Protein AF-0000000084446782 (afdb_homodimer)

Nearest PDB structures (foldseek):
  1dl3-assembly2_B  TM=9.427E-01  e=8.156E-18  Thermotoga maritima
  1nsj-assembly1_A-2  TM=9.244E-01  e=1.582E-17  Thermotoga maritima
  1lbm-assembly1_A  TM=9.463E-01  e=4.406E-17  Thermotoga maritima
  1dl3-assembly1_A  TM=9.291E-01  e=1.761E-16  Thermotoga maritima
  4wui-assembly1_A  TM=8.729E-01  e=7.041E-16  Jonesia denitrificans DSM 20603

Radius of gyration: 22.23 Å; Cα contacts (8 Å, |Δi|>4): 946; chains: 2; bounding box: 43×68×51 Å

Organism: NCBI:txid207340

pLDDT: mean 93.42, std 8.48, range [32.25, 98.88]

Sequence (440 aa):
MTLVKVCGINDPAAMAAVREARAEMLGFVFFPPSPRAISPERAAELSALAPAAAEGGPLRVGLFVDPSEEAVAAVLAAVPLDMLQLHGAETPERCAALRARFGLPVMKALGIAVPEDLAALAGYAPVVDRFLLDAKPPAGATLPGGNAVTFDWRLLAGRDIPRPWLLAGGLTQGNVAAAVRQAGAPGVDLSSGVERARGVKDPALIAAFVQTVREGGRAGMTLVKVCGINDPAAMAAVREARAEMLGFVFFPPSPRAISPERAAELSALAPAAAEGGPLRVGLFVDPSEEAVAAVLAAVPLDMLQLHGAETPERCAALRARFGLPVMKALGIAVPEDLAALAGYAPVVDRFLLDAKPPAGATLPGGNAVTFDWRLLAGRDIPRPWLLAGGLTQGNVAAAVRQAGAPGVDLSSGVERARGVKDPALIAAFVQTVREGGRAG

Foldseek 3Di:
DAAEEEELDQDQLQLVLCFVLQHQAYEAECDVVALSHYDLQSVQVNVVSFDAVVRVTHFYEYEDEPDDPVSVVVSCVRHPGQEYEYLYPQFLVRLQVSCVVVVHAYEYEFADADLVSCVSLVRNVVRHAEYEYEHQDDPPDPDSDDPLAHHDLLSQPPDDRNHQYEYEYNDALVCPLVSCVNNVHSYYYDYNRQAPDRSHGDSVRSNSSSVSVVVSVVVD/DAAEEEELDQDQLQLVLCFVLQHQAYEAECDVVALSHYDLQSVAVNVVNFDAVVRVTHFYEYEDEPDDPVSVVVSCVRHPGQEYEYLYPQFLVRLQVSCVVVVHAYEYEFADADLVSCVSLVRNVVRHAEYEYEHQDDPPDPDRDDPLAHHDLLSQPPDDRNHQYEYEYNDALVCPLVSCVNNVHSYYYDYNRQAPDRSHGDSVRSNSSSVSVVVSVVVD

Solvent-accessible surface area (backbone atoms only — not comparable to full-atom values): 22920 Å² total; per-residue (Å²): 123,60,44,39,31,45,42,36,52,69,48,66,62,40,49,50,26,42,60,70,53,58,37,34,27,36,22,37,27,56,41,79,91,44,74,26,39,48,53,42,65,56,48,28,58,52,52,70,75,48,57,50,47,94,70,52,30,41,38,39,28,39,34,31,56,66,67,52,71,67,56,54,50,56,36,53,74,52,25,88,62,59,30,41,31,41,48,41,82,66,44,49,67,51,44,34,49,52,27,65,74,66,71,38,52,31,30,43,45,43,56,35,80,53,73,74,47,57,62,55,49,70,68,35,48,87,48,41,60,28,37,34,46,26,22,44,54,60,91,84,52,91,48,67,56,76,75,59,39,63,54,71,43,61,71,42,40,88,57,87,65,92,46,59,48,27,39,38,33,47,42,30,70,89,44,38,56,58,46,35,62,46,22,63,43,56,16,38,43,38,45,60,54,28,38,77,44,94,52,35,65,28,44,68,44,44,36,50,32,50,50,48,52,58,52,50,57,63,76,102,123,62,44,39,31,43,43,36,50,71,49,65,62,40,49,50,26,41,59,70,53,59,36,33,27,35,22,37,27,57,40,79,90,43,75,26,36,48,52,45,65,56,49,27,59,52,53,70,75,48,57,50,47,94,70,52,30,40,38,39,27,40,34,30,56,64,68,53,70,65,57,53,49,56,34,55,73,52,26,87,65,59,28,41,31,43,47,42,82,64,44,49,66,52,45,34,50,52,28,64,72,68,71,38,51,30,30,41,42,42,56,37,80,52,72,74,48,58,61,56,49,71,68,35,49,86,48,40,58,28,38,33,45,26,21,46,54,60,90,86,54,91,47,70,57,76,75,58,40,63,55,73,44,62,70,40,40,89,55,86,65,91,46,58,50,27,41,38,34,47,42,32,72,88,44,37,54,61,47,36,62,45,22,63,43,56,17,36,44,37,46,59,52,29,38,79,44,94,52,35,65,26,42,66,43,44,37,51,34,50,49,48,52,56,51,49,58,62,78,101

InterPro domains:
  IPR001240 N-(5'phosphoribosyl) anthranilate isomerase (PRAI) domain [MF_00135] (2-216)
  IPR001240 N-(5'phosphoribosyl) anthranilate isomerase (PRAI) domain [PF00697] (4-211)
  IPR001240 N-(5'phosphoribosyl) anthranilate isomerase (PRAI) domain [cd00405] (4-213)
  IPR011060 Ribulose-phosphate binding barrel [SSF51366] (2-214)
  IPR013785 Aldolase-type TIM barrel [G3DSA:3.20.20.70] (1-217)
  IPR044643 N-(5'-phosphoribosyl)anthranilate isomerase family [PTHR42894] (2-215)

Secondary structure (DSSP, 8-state):
--EEEEE---SHHHHHHHHHHT-SEEEEE--TTSTTB--HHHHHHHHTTS--GGGT--EEEEEESS--HHHHHHHHHHS--SEEEE-SS--HHHHHHHHHHHT--EEEEEEESSGGGGGGHHHHGGG-SEEEEEEPPPTT-SSSS-S-----GGGGTT---SS-EEE-SS--TTTHHHHHHHHT-SEEEESGGGEEETTEE-HHHHHHHHHHHHHHHH--/--EEEEE---SHHHHHHHHHHT-SEEEEE--TTSTTB--HHHHHHHHTTS--GGGT--EEEEEESS--HHHHHHHHHHS--SEEEE-SS--HHHHHHHHHHHT--EEEEEEESSGGGGGGHHHHGGG-SEEEEEEPPPTT-SSSS-S-----GGGGTT---SS-EEE-SS--TTTHHHHHHHHT-SEEEESGGGEEETTEE-HHHHHHHHHHHHHHHH--

Structure (mmCIF, N/CA/C/O backbone):
data_AF-0000000084446782-model_v1
#
loop_
_entity.id
_entity.type
_entity.pdbx_description
1 polymer "N-(5'-phosphoribosyl)anthranilate isomerase"
#
loop_
_atom_site.group_PDB
_atom_site.id
_atom_site.type_symbol
_atom_site.label_atom_id
_atom_site.label_alt_id
_atom_site.label_comp_id
_atom_site.label_asym_id
_atom_site.label_entity_id
_atom_site.label_seq_id
_atom_site.pdbx_PDB_ins_code
_atom_site.Cartn_x
_atom_site.Cartn_y
_atom_site.Cartn_z
_atom_site.occupancy
_atom_site.B_iso_or_equiv
_atom_site.auth_seq_id
_atom_site.auth_comp_id
_atom_site.auth_asym_id
_atom_site.auth_atom_id
_atom_site.pdbx_PDB_model_num
ATOM 1 N N . MET A 1 1 ? -9.562 -1.585 10.773 1 75.62 1 MET A N 1
ATOM 2 C CA . MET A 1 1 ? -8.156 -1.278 10.992 1 75.62 1 MET A CA 1
ATOM 3 C C . MET A 1 1 ? -7.867 0.193 10.711 1 75.62 1 MET A C 1
ATOM 5 O O . MET A 1 1 ? -8.344 0.744 9.719 1 75.62 1 MET A O 1
ATOM 9 N N . THR A 1 2 ? -7.199 0.846 11.648 1 89.38 2 THR A N 1
ATOM 10 C CA . THR A 1 2 ? -6.898 2.271 11.594 1 89.38 2 THR A CA 1
ATOM 11 C C . THR A 1 2 ? -5.625 2.523 10.789 1 89.38 2 THR A C 1
ATOM 13 O O . THR A 1 2 ? -4.582 1.93 11.07 1 89.38 2 THR A O 1
ATOM 16 N N . LEU A 1 3 ? -5.715 3.316 9.75 1 93.88 3 LEU A N 1
ATOM 17 C CA . LEU A 1 3 ? -4.559 3.652 8.922 1 93.88 3 LEU A CA 1
ATOM 18 C C . LEU A 1 3 ? -3.615 4.59 9.664 1 93.88 3 LEU A C 1
ATOM 20 O O . LEU A 1 3 ? -4.055 5.391 10.5 1 93.88 3 LEU A O 1
ATOM 24 N N . VAL A 1 4 ? -2.297 4.516 9.305 1 96.5 4 VAL A N 1
ATOM 25 C CA . VAL A 1 4 ? -1.313 5.391 9.938 1 96.5 4 VAL A CA 1
ATOM 26 C C . VAL A 1 4 ? -0.484 6.094 8.859 1 96.5 4 VAL A C 1
ATOM 28 O O . VAL A 1 4 ? 0.033 5.445 7.945 1 96.5 4 VAL A O 1
ATOM 31 N N . LYS A 1 5 ? -0.462 7.344 8.922 1 97.88 5 LYS A N 1
ATOM 32 C CA . LYS A 1 5 ? 0.469 8.18 8.172 1 97.88 5 LYS A CA 1
ATOM 33 C C . LYS A 1 5 ? 1.479 8.852 9.094 1 97.88 5 LYS A C 1
ATOM 35 O O . LYS A 1 5 ? 1.116 9.352 10.164 1 97.88 5 LYS A O 1
ATOM 40 N N . VAL A 1 6 ? 2.768 8.836 8.734 1 98.06 6 VAL A N 1
ATOM 41 C CA . VAL A 1 6 ? 3.803 9.57 9.453 1 98.06 6 VAL A CA 1
ATOM 42 C C . VAL A 1 6 ? 4.34 10.695 8.578 1 98.06 6 VAL A C 1
ATOM 44 O O . VAL A 1 6 ? 4.945 10.445 7.535 1 98.06 6 VAL A O 1
ATOM 47 N N . CYS A 1 7 ? 4.188 11.867 9.039 1 98 7 CYS A N 1
ATOM 48 C CA . CYS A 1 7 ? 4.52 13.031 8.219 1 98 7 CYS A CA 1
ATOM 49 C C . CYS A 1 7 ? 5.871 13.609 8.617 1 98 7 CYS A C 1
ATOM 51 O O . CYS A 1 7 ? 6.262 13.539 9.789 1 98 7 CYS A O 1
ATOM 53 N N . GLY A 1 8 ? 6.551 14.195 7.676 1 97.94 8 GLY A N 1
ATOM 54 C CA . GLY A 1 8 ? 7.781 14.922 7.949 1 97.94 8 GLY A CA 1
ATOM 55 C C . GLY A 1 8 ? 9.016 14.039 7.949 1 97.94 8 GLY A C 1
ATOM 56 O O . GLY A 1 8 ? 9.898 14.195 8.789 1 97.94 8 GLY A O 1
ATOM 57 N N . ILE A 1 9 ? 9.047 13.078 7.098 1 98.5 9 ILE A N 1
ATOM 58 C CA . ILE A 1 9 ? 10.195 12.188 6.973 1 98.5 9 ILE A CA 1
ATOM 59 C C . ILE A 1 9 ? 11.32 12.891 6.219 1 98.5 9 ILE A C 1
ATOM 61 O O . ILE A 1 9 ? 11.141 13.312 5.074 1 98.5 9 ILE A O 1
ATOM 65 N N . ASN A 1 10 ? 12.5 13.008 6.902 1 98.31 10 ASN A N 1
ATOM 66 C CA . ASN A 1 10 ? 13.555 13.758 6.238 1 98.31 10 ASN A CA 1
ATOM 67 C C . ASN A 1 10 ? 14.93 13.148 6.508 1 98.31 10 ASN A C 1
ATOM 69 O O . ASN A 1 10 ? 15.953 13.797 6.285 1 98.31 10 ASN A O 1
ATOM 73 N N . ASP A 1 11 ? 14.953 11.922 7.023 1 97.62 11 ASP A N 1
ATOM 74 C CA . ASP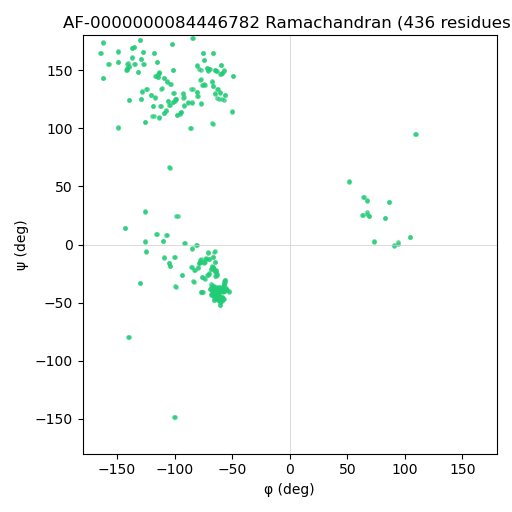 A 1 11 ? 16.234 11.227 7.172 1 97.62 11 ASP A CA 1
ATOM 75 C C . ASP A 1 11 ? 16.047 9.711 7.039 1 97.62 11 ASP A C 1
ATOM 77 O O . ASP A 1 11 ? 14.922 9.211 7.074 1 97.62 11 ASP A O 1
ATOM 81 N N . PRO A 1 12 ? 17.188 8.992 6.863 1 98.06 12 PRO A N 1
ATOM 82 C CA . PRO A 1 12 ? 17.109 7.559 6.586 1 98.06 12 PRO A CA 1
ATOM 83 C C . PRO A 1 12 ? 16.547 6.758 7.754 1 98.06 12 PRO A C 1
ATOM 85 O O . PRO A 1 12 ? 15.836 5.773 7.547 1 98.06 12 PRO A O 1
ATOM 88 N N . ALA A 1 13 ? 16.859 7.145 8.914 1 97.69 13 ALA A N 1
ATOM 89 C CA . ALA A 1 13 ? 16.391 6.414 10.094 1 97.69 13 ALA A CA 1
ATOM 90 C C . ALA A 1 13 ? 14.859 6.469 10.203 1 97.69 13 ALA A C 1
ATOM 92 O O . ALA A 1 13 ? 14.219 5.457 10.484 1 97.69 13 ALA A O 1
ATOM 93 N N . ALA A 1 14 ? 14.344 7.637 9.992 1 97.75 14 ALA A N 1
ATOM 94 C CA . ALA A 1 14 ? 12.891 7.789 10 1 97.75 14 ALA A CA 1
ATOM 95 C C . ALA A 1 14 ? 12.242 6.973 8.891 1 97.75 14 ALA A C 1
ATOM 97 O O . ALA A 1 14 ? 11.219 6.32 9.102 1 97.75 14 ALA A O 1
ATOM 98 N N . MET A 1 15 ? 12.844 7.023 7.742 1 97.5 15 MET A N 1
ATOM 99 C CA . MET A 1 15 ? 12.344 6.25 6.609 1 97.5 15 MET A CA 1
ATOM 100 C C . MET A 1 15 ? 12.312 4.762 6.938 1 97.5 15 MET A C 1
ATOM 102 O O . MET A 1 15 ? 11.312 4.09 6.688 1 97.5 15 MET A O 1
ATOM 106 N N . ALA A 1 16 ? 13.352 4.301 7.5 1 96.06 16 ALA A N 1
ATOM 107 C CA . ALA A 1 16 ? 13.445 2.891 7.875 1 96.06 16 ALA A CA 1
ATOM 108 C C . ALA A 1 16 ? 12.398 2.533 8.922 1 96.06 16 ALA A C 1
ATOM 110 O O . ALA A 1 16 ? 11.781 1.467 8.859 1 96.06 16 ALA A O 1
ATOM 111 N N . ALA A 1 17 ? 12.172 3.41 9.852 1 96.62 17 ALA A N 1
ATOM 112 C CA . ALA A 1 17 ? 11.211 3.166 10.93 1 96.62 17 ALA A CA 1
ATOM 113 C C . ALA A 1 17 ? 9.789 3.053 10.383 1 96.62 17 ALA A C 1
ATOM 115 O O . ALA A 1 17 ? 9.023 2.189 10.812 1 96.62 17 ALA A O 1
ATOM 116 N N . VAL A 1 18 ? 9.453 3.887 9.469 1 96.81 18 VAL A N 1
ATOM 117 C CA . VAL A 1 18 ? 8.133 3.865 8.852 1 96.81 18 VAL A CA 1
ATOM 118 C C . VAL A 1 18 ? 7.93 2.545 8.117 1 96.81 18 VAL A C 1
ATOM 120 O O . VAL A 1 18 ? 6.883 1.906 8.25 1 96.81 18 VAL A O 1
ATOM 123 N N . ARG A 1 19 ? 8.938 2.232 7.391 1 92.38 19 ARG A N 1
ATOM 124 C CA . ARG A 1 19 ? 8.883 0.992 6.625 1 92.38 19 ARG A CA 1
ATOM 125 C C . ARG A 1 19 ? 8.75 -0.216 7.547 1 92.38 19 ARG A C 1
ATOM 127 O O . ARG A 1 19 ? 7.891 -1.074 7.328 1 92.38 19 ARG A O 1
ATOM 134 N N . GLU A 1 20 ? 9.523 -0.267 8.539 1 90.56 20 GLU A N 1
ATOM 135 C CA . GLU A 1 20 ? 9.555 -1.401 9.453 1 90.56 20 GLU A CA 1
ATOM 136 C C . GLU A 1 20 ? 8.266 -1.492 10.266 1 90.56 20 GLU A C 1
ATOM 138 O O . GLU A 1 20 ? 7.789 -2.59 10.57 1 90.56 20 GLU A O 1
ATOM 143 N N . ALA A 1 21 ? 7.719 -0.377 10.578 1 92.62 21 ALA A N 1
ATOM 144 C CA . ALA A 1 21 ? 6.473 -0.33 11.336 1 92.62 21 ALA A CA 1
ATOM 145 C C . ALA A 1 21 ? 5.273 -0.616 10.438 1 92.62 21 ALA A C 1
ATOM 147 O O . ALA A 1 21 ? 4.16 -0.829 10.922 1 92.62 21 ALA A O 1
ATOM 148 N N . ARG A 1 22 ? 5.508 -0.518 9.125 1 90.31 22 ARG A N 1
ATOM 149 C CA . ARG A 1 22 ? 4.504 -0.816 8.109 1 90.31 22 ARG A CA 1
ATOM 150 C C . ARG A 1 22 ? 3.369 0.201 8.141 1 90.31 22 ARG A C 1
ATOM 152 O O . ARG A 1 22 ? 2.195 -0.167 8.047 1 90.31 22 ARG A O 1
ATOM 159 N N . ALA A 1 23 ? 3.773 1.391 8.383 1 94.69 23 ALA A N 1
ATOM 160 C CA . ALA A 1 23 ? 2.795 2.457 8.188 1 94.69 23 ALA A CA 1
ATOM 161 C C . ALA A 1 23 ? 2.301 2.498 6.746 1 94.69 23 ALA A C 1
ATOM 163 O O . ALA A 1 23 ? 3.059 2.219 5.816 1 94.69 23 ALA A O 1
ATOM 164 N N . GLU A 1 24 ? 1.032 2.877 6.586 1 95.12 24 GLU A N 1
ATOM 165 C CA . GLU A 1 24 ? 0.43 2.85 5.258 1 95.12 24 GLU A CA 1
ATOM 166 C C . GLU A 1 24 ? 0.905 4.027 4.41 1 95.12 24 GLU A C 1
ATOM 168 O O . GLU A 1 24 ? 0.968 3.934 3.184 1 95.12 24 GLU A O 1
ATOM 173 N N . MET A 1 25 ? 1.265 5.16 5.094 1 97.44 25 MET A N 1
ATOM 174 C CA . MET A 1 25 ? 1.66 6.371 4.383 1 97.44 25 MET A CA 1
ATOM 175 C C . MET A 1 25 ? 2.807 7.074 5.102 1 97.44 25 MET A C 1
ATOM 177 O O . MET A 1 25 ? 2.922 6.984 6.324 1 97.44 25 MET A O 1
ATOM 181 N N . LEU A 1 26 ? 3.619 7.758 4.301 1 98.25 26 LEU A N 1
ATOM 182 C CA . LEU A 1 26 ? 4.574 8.727 4.828 1 98.25 26 LEU A CA 1
ATOM 183 C C . LEU A 1 26 ? 4.461 10.055 4.094 1 98.25 26 LEU A C 1
ATOM 185 O O . LEU A 1 26 ? 3.898 10.117 3 1 98.25 26 LEU A O 1
ATOM 189 N N . GLY A 1 27 ? 4.965 11.094 4.766 1 98.44 27 GLY A N 1
ATOM 190 C CA . GLY A 1 27 ? 4.875 12.422 4.172 1 98.44 27 GLY A CA 1
ATOM 191 C C . GLY A 1 27 ? 6.219 13.109 4.031 1 98.44 27 GLY A C 1
ATOM 192 O O . GLY A 1 27 ? 7.039 13.07 4.953 1 98.44 27 GLY A O 1
ATOM 193 N N . PHE A 1 28 ? 6.434 13.672 2.879 1 98.75 28 PHE A N 1
ATOM 194 C CA . PHE A 1 28 ? 7.512 14.617 2.641 1 98.75 28 PHE A CA 1
ATOM 195 C C . PHE A 1 28 ? 6.984 16.047 2.643 1 98.75 28 PHE A C 1
ATOM 197 O O . PHE A 1 28 ? 6.004 16.359 1.959 1 98.75 28 PHE A O 1
ATOM 204 N N . VAL A 1 29 ? 7.609 16.891 3.373 1 98.69 29 VAL A N 1
ATOM 205 C CA . VAL A 1 29 ? 7.129 18.266 3.508 1 98.69 29 VAL A CA 1
ATOM 206 C C . VAL A 1 29 ? 7.895 19.172 2.553 1 98.69 29 VAL A C 1
ATOM 208 O O . VAL A 1 29 ? 9.086 19.422 2.746 1 98.69 29 VAL A O 1
ATOM 211 N N . PHE A 1 30 ? 7.199 19.672 1.54 1 98.56 30 PHE A N 1
ATOM 212 C CA . PHE A 1 30 ? 7.77 20.609 0.595 1 98.56 30 PHE A CA 1
ATOM 213 C C . PHE A 1 30 ? 7.27 22.031 0.874 1 98.56 30 PHE A C 1
ATOM 215 O O . PHE A 1 30 ? 6.59 22.625 0.036 1 98.56 30 PHE A O 1
ATOM 222 N N . PHE A 1 31 ? 7.66 22.531 2.006 1 97.62 31 PHE A N 1
ATOM 223 C CA . PHE A 1 31 ? 7.348 23.859 2.545 1 97.62 31 PHE A CA 1
ATOM 224 C C . PHE A 1 31 ? 8.492 24.359 3.416 1 97.62 31 PHE A C 1
ATOM 226 O O . PHE A 1 31 ? 8.57 24.031 4.598 1 97.62 31 PHE A O 1
ATOM 233 N N . PRO A 1 32 ? 9.312 25.219 2.922 1 95.25 32 PRO A N 1
ATOM 234 C CA . PRO A 1 32 ? 10.594 25.609 3.529 1 95.25 32 PRO A CA 1
ATOM 235 C C . PRO A 1 32 ? 10.438 26.141 4.953 1 95.25 32 PRO A C 1
ATOM 237 O O . PRO A 1 32 ? 11.281 25.875 5.812 1 95.25 32 PRO A O 1
ATOM 240 N N . PRO A 1 33 ? 9.352 26.812 5.266 1 94.31 33 PRO A N 1
ATOM 241 C CA . PRO A 1 33 ? 9.234 27.344 6.625 1 94.31 33 PRO A CA 1
ATOM 242 C C . PRO A 1 33 ? 9.109 26.234 7.676 1 94.31 33 PRO A C 1
ATOM 244 O O . PRO A 1 33 ? 9.305 26.5 8.867 1 94.31 33 PRO A O 1
ATOM 247 N N . SER A 1 34 ? 8.758 25.094 7.305 1 95.06 34 SER A N 1
ATOM 248 C CA . SER A 1 34 ? 8.594 23.984 8.242 1 95.06 34 SER A CA 1
ATOM 249 C C . SER A 1 34 ? 9.938 23.438 8.688 1 95.06 34 SER A C 1
ATOM 251 O O . SER A 1 34 ? 10.844 23.25 7.871 1 95.06 34 SER A O 1
ATOM 253 N N . PRO A 1 35 ? 10.062 23.156 10.008 1 95.12 35 PRO A N 1
ATOM 254 C CA . PRO A 1 35 ? 11.289 22.484 10.461 1 95.12 35 PRO A CA 1
ATOM 255 C C . PRO A 1 35 ? 11.445 21.078 9.898 1 95.12 35 PRO A C 1
ATOM 257 O O . PRO A 1 35 ? 12.516 20.484 10.023 1 95.12 35 PRO A O 1
ATOM 260 N N . ARG A 1 36 ? 10.484 20.578 9.203 1 97.12 36 ARG A N 1
ATOM 261 C CA . ARG A 1 36 ? 10.469 19.234 8.656 1 97.12 36 ARG A CA 1
ATOM 262 C C . ARG A 1 36 ? 10.664 19.25 7.148 1 97.12 36 ARG A C 1
ATOM 264 O O . ARG A 1 36 ? 10.547 18.219 6.488 1 97.12 36 ARG A O 1
ATOM 271 N N . ALA A 1 37 ? 10.961 20.391 6.676 1 97.94 37 ALA A N 1
ATOM 272 C CA . ALA A 1 37 ? 11.07 20.547 5.227 1 97.94 37 ALA A CA 1
ATOM 273 C C . ALA A 1 37 ? 12.219 19.719 4.668 1 97.94 37 ALA A C 1
ATOM 275 O O . ALA A 1 37 ? 13.219 19.484 5.352 1 97.94 37 ALA A O 1
ATOM 276 N N . ILE A 1 38 ? 12.047 19.297 3.412 1 98.56 38 ILE A N 1
ATOM 277 C CA . ILE A 1 38 ? 13.047 18.516 2.701 1 98.56 38 ILE A CA 1
ATOM 278 C C . ILE A 1 38 ? 13.109 18.953 1.242 1 98.56 38 ILE A C 1
ATOM 280 O O . ILE A 1 38 ? 12.117 19.422 0.685 1 98.56 38 ILE A O 1
ATOM 284 N N . SER A 1 39 ? 14.289 18.812 0.645 1 98.5 39 SER A N 1
ATOM 285 C CA . SER A 1 39 ? 14.414 19.109 -0.779 1 98.5 39 SER A CA 1
ATOM 286 C C . SER A 1 39 ? 13.914 17.953 -1.63 1 98.5 39 SER A C 1
ATOM 288 O O . SER A 1 39 ? 13.898 16.812 -1.177 1 98.5 39 SER A O 1
ATOM 290 N N . PRO A 1 40 ? 13.492 18.312 -2.826 1 98.5 40 PRO A N 1
ATOM 291 C CA . PRO A 1 40 ? 13.078 17.25 -3.729 1 98.5 40 PRO A CA 1
ATOM 292 C C . PRO A 1 40 ? 14.164 16.188 -3.932 1 98.5 40 PRO A C 1
ATOM 294 O O . PRO A 1 40 ? 13.875 14.992 -3.943 1 98.5 40 PRO A O 1
ATOM 297 N N . GLU A 1 41 ? 15.406 16.562 -4.031 1 98.19 41 GLU A N 1
ATOM 298 C CA . GLU A 1 41 ? 16.516 15.641 -4.25 1 98.19 41 GLU A CA 1
ATOM 299 C C . GLU A 1 41 ? 16.703 14.711 -3.059 1 98.19 41 GLU A C 1
ATOM 301 O O . GLU A 1 41 ? 16.891 13.5 -3.23 1 98.19 41 GLU A O 1
ATOM 306 N N . ARG A 1 42 ? 16.641 15.297 -1.943 1 98.19 42 ARG A N 1
ATOM 307 C CA . ARG A 1 42 ? 16.797 14.492 -0.736 1 98.19 42 ARG A CA 1
ATOM 308 C C . ARG A 1 42 ? 15.617 13.539 -0.562 1 98.19 42 ARG A C 1
ATOM 310 O O . ARG A 1 42 ? 15.797 12.391 -0.138 1 98.19 42 ARG A O 1
ATOM 317 N N . ALA A 1 43 ? 14.469 14.016 -0.86 1 98.69 43 ALA A N 1
ATOM 318 C CA . ALA A 1 43 ? 13.289 13.164 -0.809 1 98.69 43 ALA A CA 1
ATOM 319 C C . ALA A 1 43 ? 13.43 11.969 -1.743 1 98.69 43 ALA A C 1
ATOM 321 O O . ALA A 1 43 ? 13.047 10.844 -1.394 1 98.69 43 ALA A O 1
ATOM 322 N N . ALA A 1 44 ? 13.969 12.195 -2.865 1 98.38 44 ALA A N 1
ATOM 323 C CA . ALA A 1 44 ? 14.188 11.125 -3.834 1 98.38 44 ALA A CA 1
ATOM 324 C C . ALA A 1 44 ? 15.148 10.078 -3.281 1 98.38 44 ALA A C 1
ATOM 326 O O . ALA A 1 44 ? 14.922 8.875 -3.43 1 98.38 44 ALA A O 1
ATOM 327 N N . GLU A 1 45 ? 16.203 10.516 -2.68 1 98.06 45 GLU A N 1
ATOM 328 C CA . GLU A 1 45 ? 17.172 9.617 -2.066 1 98.06 45 GLU A CA 1
ATOM 329 C C . GLU A 1 45 ? 16.516 8.742 -1 1 98.06 45 GLU A C 1
ATOM 331 O O . GLU A 1 45 ? 16.75 7.531 -0.959 1 98.06 45 GLU A O 1
ATOM 336 N N . LEU A 1 46 ? 15.75 9.391 -0.188 1 98.06 46 LEU A N 1
ATOM 337 C CA . LEU A 1 46 ? 15.086 8.656 0.881 1 98.06 46 LEU A CA 1
ATOM 338 C C . LEU A 1 46 ? 14.055 7.684 0.312 1 98.06 46 LEU A C 1
ATOM 340 O O . LEU A 1 46 ? 13.953 6.547 0.779 1 98.06 46 LEU A O 1
ATOM 344 N N . SER A 1 47 ? 13.305 8.125 -0.654 1 97.12 47 SER A N 1
ATOM 345 C CA . SER A 1 47 ? 12.273 7.305 -1.276 1 97.12 47 SER A CA 1
ATOM 346 C C . SER A 1 47 ? 12.852 6.012 -1.839 1 97.12 47 SER A C 1
ATOM 348 O O . SER A 1 47 ? 12.211 4.961 -1.772 1 97.12 47 SER A O 1
ATOM 350 N N . ALA A 1 48 ? 14.031 6.074 -2.326 1 94.62 48 ALA A N 1
ATOM 351 C CA . ALA A 1 48 ? 14.688 4.934 -2.961 1 94.62 48 ALA A CA 1
ATOM 352 C C . ALA A 1 48 ? 15.047 3.863 -1.932 1 94.62 48 ALA A C 1
ATOM 354 O O . ALA A 1 48 ? 15.352 2.723 -2.293 1 94.62 48 ALA A O 1
ATOM 355 N N . LEU A 1 49 ? 14.969 4.195 -0.67 1 92.88 49 LEU A N 1
ATOM 356 C CA . LEU A 1 49 ? 15.375 3.279 0.392 1 92.88 49 LEU A CA 1
ATOM 357 C C . LEU A 1 49 ? 14.234 2.326 0.752 1 92.88 49 LEU A C 1
ATOM 359 O O . LEU A 1 49 ? 14.422 1.419 1.567 1 92.88 49 LEU A O 1
ATOM 363 N N . ALA A 1 50 ? 13.102 2.467 0.171 1 90.5 50 ALA A N 1
ATOM 364 C CA . ALA A 1 50 ? 11.945 1.615 0.443 1 90.5 50 ALA A CA 1
ATOM 365 C C . ALA A 1 50 ? 11.195 1.28 -0.843 1 90.5 50 ALA A C 1
ATOM 367 O O . ALA A 1 50 ? 11.203 2.062 -1.797 1 90.5 50 ALA A O 1
ATOM 368 N N . PRO A 1 51 ? 10.508 0.108 -0.83 1 88.56 51 PRO A N 1
ATOM 369 C CA . PRO A 1 51 ? 9.703 -0.217 -2.012 1 88.56 51 PRO A CA 1
ATOM 370 C C . PRO A 1 51 ? 8.641 0.839 -2.312 1 88.56 51 PRO A C 1
ATOM 372 O O . PRO A 1 51 ? 8.109 1.465 -1.392 1 88.56 51 PRO A O 1
ATOM 375 N N . ALA A 1 52 ? 8.406 0.963 -3.635 1 92.06 52 ALA A N 1
ATOM 376 C CA . ALA A 1 52 ? 7.312 1.832 -4.055 1 92.06 52 ALA A CA 1
ATOM 377 C C . ALA A 1 52 ? 5.961 1.267 -3.621 1 92.06 52 ALA A C 1
ATOM 379 O O . ALA A 1 52 ? 5.863 0.095 -3.248 1 92.06 52 ALA A O 1
ATOM 380 N N . ALA A 1 53 ? 4.977 2.127 -3.672 1 90.94 53 ALA A N 1
ATOM 381 C CA . ALA A 1 53 ? 3.635 1.695 -3.295 1 90.94 53 ALA A CA 1
ATOM 382 C C . ALA A 1 53 ? 3.16 0.542 -4.176 1 90.94 53 ALA A C 1
ATOM 384 O O . ALA A 1 53 ? 2.566 -0.42 -3.684 1 90.94 53 ALA A O 1
ATOM 385 N N . ALA A 1 54 ? 3.486 0.619 -5.371 1 85.31 54 ALA A N 1
ATOM 386 C CA . ALA A 1 54 ? 3.098 -0.409 -6.336 1 85.31 54 ALA A CA 1
ATOM 387 C C . ALA A 1 54 ? 3.795 -1.733 -6.031 1 85.31 54 ALA A C 1
ATOM 389 O O . ALA A 1 54 ? 3.422 -2.775 -6.574 1 85.31 54 ALA A O 1
ATOM 390 N N . GLU A 1 55 ? 4.762 -1.672 -5.137 1 85.69 55 GLU A N 1
ATOM 391 C CA . GLU A 1 55 ? 5.523 -2.857 -4.758 1 85.69 55 GLU A CA 1
ATOM 392 C C . GLU A 1 55 ? 5.199 -3.289 -3.33 1 85.69 55 GLU A C 1
ATOM 394 O O . GLU A 1 55 ? 5.855 -4.176 -2.777 1 85.69 55 GLU A O 1
ATOM 399 N N . GLY A 1 56 ? 4.297 -2.6 -2.73 1 86.88 56 GLY A N 1
ATOM 400 C CA . GLY A 1 56 ? 3.885 -2.967 -1.384 1 86.88 56 GLY A CA 1
ATOM 401 C C . GLY A 1 56 ? 4.441 -2.043 -0.317 1 86.88 56 GLY A C 1
ATOM 402 O O . GLY A 1 56 ? 4.328 -2.326 0.877 1 86.88 56 GLY A O 1
ATOM 403 N N . GLY A 1 57 ? 5.09 -0.985 -0.704 1 91.25 57 GLY A N 1
ATOM 404 C CA . GLY A 1 57 ? 5.57 0.013 0.238 1 91.25 57 GLY A CA 1
ATOM 405 C C . GLY A 1 57 ? 4.52 1.04 0.61 1 91.25 57 GLY A C 1
ATOM 406 O O . GLY A 1 57 ? 3.377 0.958 0.153 1 91.25 57 GLY A O 1
ATOM 407 N N . PRO A 1 58 ? 4.902 1.961 1.513 1 94.75 58 PRO A N 1
ATOM 408 C CA . PRO A 1 58 ? 3.951 3.006 1.897 1 94.75 58 PRO A CA 1
ATOM 409 C C . PRO A 1 58 ? 3.688 4.008 0.775 1 94.75 58 PRO A C 1
ATOM 411 O O . PRO A 1 58 ? 4.566 4.258 -0.053 1 94.75 58 PRO A O 1
ATOM 414 N N . LEU A 1 59 ? 2.498 4.559 0.811 1 97.12 59 LEU A N 1
ATOM 415 C CA . LEU A 1 59 ? 2.223 5.695 -0.062 1 97.12 59 LEU A CA 1
ATOM 416 C C . LEU A 1 59 ? 3.119 6.879 0.289 1 97.12 59 LEU A C 1
ATOM 418 O O . LEU A 1 59 ? 3.303 7.199 1.466 1 97.12 59 LEU A O 1
ATOM 422 N N . ARG A 1 60 ? 3.686 7.477 -0.711 1 98.31 60 ARG A N 1
ATOM 423 C CA . ARG A 1 60 ? 4.457 8.703 -0.536 1 98.31 60 ARG A CA 1
ATOM 424 C C . ARG A 1 60 ? 3.594 9.93 -0.789 1 98.31 60 ARG A C 1
ATOM 426 O O . ARG A 1 60 ? 3.16 10.172 -1.918 1 98.31 60 ARG A O 1
ATOM 433 N N . VAL A 1 61 ? 3.395 10.68 0.251 1 98.69 61 VAL A N 1
ATOM 434 C CA . VAL A 1 61 ? 2.549 11.867 0.192 1 98.69 61 VAL A CA 1
ATOM 435 C C . VAL A 1 61 ? 3.42 13.125 0.211 1 98.69 61 VAL A C 1
ATOM 437 O O . VAL A 1 61 ? 4.273 13.281 1.085 1 98.69 61 VAL A O 1
ATOM 440 N N . GLY A 1 62 ? 3.277 13.969 -0.777 1 98.88 62 GLY A N 1
ATOM 441 C CA . GLY A 1 62 ? 3.932 15.266 -0.761 1 98.88 62 GLY A CA 1
ATOM 442 C C . GLY A 1 62 ? 3.068 16.359 -0.167 1 98.88 62 GLY A C 1
ATOM 443 O O . GLY A 1 62 ? 1.992 16.672 -0.687 1 98.88 62 GLY A O 1
ATOM 444 N N . LEU A 1 63 ? 3.516 16.953 0.865 1 98.75 63 LEU A N 1
ATOM 445 C CA . LEU A 1 63 ? 2.791 18.047 1.508 1 98.75 63 LEU A CA 1
ATOM 446 C C . LEU A 1 63 ? 3.24 19.406 0.958 1 98.75 63 LEU A C 1
ATOM 448 O O . LEU A 1 63 ? 4.43 19.719 0.976 1 98.75 63 LEU A O 1
ATOM 452 N N . PHE A 1 64 ? 2.266 20.156 0.518 1 98.62 64 PHE A N 1
ATOM 453 C CA . PHE A 1 64 ? 2.467 21.5 -0.008 1 98.62 64 PHE A CA 1
ATOM 454 C C . PHE A 1 64 ? 1.558 22.5 0.7 1 98.62 64 PHE A C 1
ATOM 456 O O . PHE A 1 64 ? 0.515 22.125 1.238 1 98.62 64 PHE A O 1
ATOM 463 N N . VAL A 1 65 ? 1.978 23.75 0.696 1 97.81 65 VAL A N 1
ATOM 464 C CA . VAL A 1 65 ? 1.176 24.859 1.203 1 97.81 65 VAL A CA 1
ATOM 465 C C . VAL A 1 65 ? 1.046 25.938 0.129 1 97.81 65 VAL A C 1
ATOM 467 O O . VAL A 1 65 ? 2.002 26.656 -0.149 1 97.81 65 VAL A O 1
ATOM 470 N N . ASP A 1 66 ? -0.076 26 -0.438 1 97.81 66 ASP A N 1
ATOM 471 C CA . ASP A 1 66 ? -0.382 26.969 -1.488 1 97.81 66 ASP A CA 1
ATOM 472 C C . ASP A 1 66 ? 0.685 26.938 -2.582 1 97.81 66 ASP A C 1
ATOM 474 O O . ASP A 1 66 ? 1.226 27.984 -2.947 1 97.81 66 ASP A O 1
ATOM 478 N N . PRO A 1 67 ? 0.937 25.781 -3.145 1 98 67 PRO A N 1
ATOM 479 C CA . PRO A 1 67 ? 2.018 25.703 -4.129 1 98 67 PRO A CA 1
ATOM 480 C C . PRO A 1 67 ? 1.612 26.234 -5.5 1 98 67 PRO A C 1
ATOM 482 O O . PRO A 1 67 ? 0.442 26.141 -5.883 1 98 67 PRO A O 1
ATOM 485 N N . SER A 1 68 ? 2.645 26.766 -6.223 1 98.06 68 SER A N 1
ATOM 486 C CA . SER A 1 68 ? 2.459 26.953 -7.656 1 98.06 68 SER A CA 1
ATOM 487 C C . SER A 1 68 ? 2.523 25.641 -8.406 1 98.06 68 SER A C 1
ATOM 489 O O . SER A 1 68 ? 3.014 24.641 -7.875 1 98.06 68 SER A O 1
ATOM 491 N N . GLU A 1 69 ? 1.93 25.641 -9.617 1 98.06 69 GLU A N 1
ATOM 492 C CA . GLU A 1 69 ? 2.031 24.453 -10.461 1 98.06 69 GLU A CA 1
ATOM 493 C C . GLU A 1 69 ? 3.486 24.109 -10.75 1 98.06 69 GLU A C 1
ATOM 495 O O . GLU A 1 69 ? 3.852 22.938 -10.797 1 98.06 69 GLU A O 1
ATOM 500 N N . GLU A 1 70 ? 4.25 25.156 -10.922 1 98.06 70 GLU A N 1
ATOM 501 C CA . GLU A 1 70 ? 5.668 24.953 -11.211 1 98.06 70 GLU A CA 1
ATOM 502 C C . GLU A 1 70 ? 6.383 24.266 -10.055 1 98.06 70 GLU A C 1
ATOM 504 O O . GLU A 1 70 ? 7.23 23.406 -10.266 1 98.06 70 GLU A O 1
ATOM 509 N N . ALA A 1 71 ? 6.031 24.688 -8.906 1 98 71 ALA A N 1
ATOM 510 C CA . ALA A 1 71 ? 6.656 24.094 -7.723 1 98 71 ALA A CA 1
ATOM 511 C C . ALA A 1 71 ? 6.312 22.609 -7.609 1 98 71 ALA A C 1
ATOM 513 O O . ALA A 1 71 ? 7.188 21.781 -7.34 1 98 71 ALA A O 1
ATOM 514 N N . VAL A 1 72 ? 5.082 22.266 -7.824 1 98.69 72 VAL A N 1
ATOM 515 C CA . VAL A 1 72 ? 4.652 20.875 -7.758 1 98.69 72 VAL A CA 1
ATOM 516 C C . VAL A 1 72 ? 5.332 20.078 -8.867 1 98.69 72 VAL A C 1
ATOM 518 O O . VAL A 1 72 ? 5.836 18.969 -8.617 1 98.69 72 VAL A O 1
ATOM 521 N N . ALA A 1 73 ? 5.414 20.656 -10 1 98.56 73 ALA A N 1
ATOM 522 C CA . ALA A 1 73 ? 6.047 19.984 -11.133 1 98.56 73 ALA A CA 1
ATOM 523 C C . ALA A 1 73 ? 7.516 19.703 -10.844 1 98.56 73 ALA A C 1
ATOM 525 O O . ALA A 1 73 ? 8.016 18.625 -11.172 1 98.56 73 ALA A O 1
ATOM 526 N N . ALA A 1 74 ? 8.18 20.625 -10.273 1 98.25 74 ALA A N 1
ATOM 527 C CA . ALA A 1 74 ? 9.594 20.453 -9.945 1 98.25 74 ALA A CA 1
ATOM 528 C C . ALA A 1 74 ? 9.805 19.297 -8.969 1 98.25 74 ALA A C 1
ATOM 530 O O . ALA A 1 74 ? 10.734 18.5 -9.125 1 98.25 74 ALA A O 1
ATOM 531 N N . VAL A 1 75 ? 8.969 19.203 -8.016 1 98.75 75 VAL A N 1
ATOM 532 C CA . VAL A 1 75 ? 9.07 18.125 -7.039 1 98.75 75 VAL A CA 1
ATOM 533 C C . VAL A 1 75 ? 8.828 16.781 -7.727 1 98.75 75 VAL A C 1
ATOM 535 O O . VAL A 1 75 ? 9.602 15.836 -7.555 1 98.75 75 VAL A O 1
ATOM 538 N N . LEU A 1 76 ? 7.793 16.703 -8.547 1 98.44 76 LEU A N 1
ATOM 539 C CA . LEU A 1 76 ? 7.395 15.461 -9.188 1 98.44 76 LEU A CA 1
ATOM 540 C C . LEU A 1 76 ? 8.438 15.016 -10.211 1 98.44 76 LEU A C 1
ATOM 542 O O . LEU A 1 76 ? 8.523 13.828 -10.539 1 98.44 76 LEU A O 1
ATOM 546 N N . ALA A 1 77 ? 9.234 15.922 -10.672 1 98.06 77 ALA A N 1
ATOM 547 C CA . ALA A 1 77 ? 10.328 15.586 -11.578 1 98.06 77 ALA A CA 1
ATOM 548 C C . ALA A 1 77 ? 11.445 14.844 -10.852 1 98.06 77 ALA A C 1
ATOM 550 O O . ALA A 1 77 ? 12.164 14.047 -11.453 1 98.06 77 ALA A O 1
ATOM 551 N N . ALA A 1 78 ? 11.531 15.094 -9.562 1 97.75 78 ALA A N 1
ATOM 552 C CA . ALA A 1 78 ? 12.633 14.539 -8.789 1 97.75 78 ALA A CA 1
ATOM 553 C C . ALA A 1 78 ? 12.203 13.289 -8.031 1 97.75 78 ALA A C 1
ATOM 555 O O . ALA A 1 78 ? 12.992 12.352 -7.867 1 97.75 78 ALA A O 1
ATOM 556 N N . VAL A 1 79 ? 11.023 13.289 -7.574 1 97.06 79 VAL A N 1
ATOM 557 C CA . VAL A 1 79 ? 10.594 12.188 -6.715 1 97.06 79 VAL A CA 1
ATOM 558 C C . VAL A 1 79 ? 9.164 11.789 -7.062 1 97.06 79 VAL A C 1
ATOM 560 O O . VAL A 1 79 ? 8.258 12.625 -7.051 1 97.06 79 VAL A O 1
ATOM 563 N N . PRO A 1 80 ? 8.984 10.508 -7.379 1 95.38 80 PRO A N 1
ATOM 564 C CA . PRO A 1 80 ? 7.609 10.047 -7.574 1 95.38 80 PRO A CA 1
ATOM 565 C C . PRO A 1 80 ? 6.777 10.117 -6.293 1 95.38 80 PRO A C 1
ATOM 567 O O . PRO A 1 80 ? 7.238 9.695 -5.23 1 95.38 80 PRO A O 1
ATOM 570 N N . LEU A 1 81 ? 5.621 10.695 -6.375 1 97.81 81 LEU A N 1
ATOM 571 C CA . LEU A 1 81 ? 4.656 10.758 -5.281 1 97.81 81 LEU A CA 1
ATOM 572 C C . LEU A 1 81 ? 3.387 9.984 -5.633 1 97.81 81 LEU A C 1
ATOM 574 O O . LEU A 1 81 ? 3.088 9.781 -6.812 1 97.81 81 LEU A O 1
ATOM 578 N N . ASP A 1 82 ? 2.717 9.609 -4.547 1 97.44 82 ASP A N 1
ATOM 579 C CA . ASP A 1 82 ? 1.467 8.883 -4.738 1 97.44 82 ASP A CA 1
ATOM 580 C C . ASP A 1 82 ? 0.26 9.773 -4.469 1 97.44 82 ASP A C 1
ATOM 582 O O . ASP A 1 82 ? -0.862 9.445 -4.859 1 97.44 82 ASP A O 1
ATOM 586 N N . MET A 1 83 ? 0.45 10.883 -3.838 1 98.25 83 MET A N 1
ATOM 587 C CA . MET A 1 83 ? -0.635 11.766 -3.418 1 98.25 83 MET A CA 1
ATOM 588 C C . MET A 1 83 ? -0.109 13.164 -3.104 1 98.25 83 MET A C 1
ATOM 590 O O . MET A 1 83 ? 1.006 13.312 -2.6 1 98.25 83 MET A O 1
ATOM 594 N N . LEU A 1 84 ? -0.901 14.18 -3.443 1 98.75 84 LEU A N 1
ATOM 595 C CA . LEU A 1 84 ? -0.618 15.555 -3.039 1 98.75 84 LEU A CA 1
ATOM 596 C C . LEU A 1 84 ? -1.439 15.938 -1.813 1 98.75 84 LEU A C 1
ATOM 598 O O . LEU A 1 84 ? -2.664 15.789 -1.811 1 98.75 84 LEU A O 1
ATOM 602 N N . GLN A 1 85 ? -0.781 16.359 -0.839 1 98.75 85 GLN A N 1
ATOM 603 C CA . GLN A 1 85 ? -1.451 16.953 0.314 1 98.75 85 GLN A CA 1
ATOM 604 C C . GLN A 1 85 ? -1.374 18.484 0.274 1 98.75 85 GLN A C 1
ATOM 606 O O . GLN A 1 85 ? -0.284 19.047 0.199 1 98.75 85 GLN A O 1
ATOM 611 N N . LEU A 1 86 ? -2.514 19.062 0.301 1 98.62 86 LEU A N 1
ATOM 612 C CA . LEU A 1 86 ? -2.604 20.531 0.281 1 98.62 86 LEU A CA 1
ATOM 613 C C . LEU A 1 86 ? -3.021 21.062 1.646 1 98.62 86 LEU A C 1
ATOM 615 O O . LEU A 1 86 ? -4.168 20.875 2.062 1 98.62 86 LEU A O 1
ATOM 619 N N . HIS A 1 87 ? -2.1 21.812 2.242 1 97.62 87 HIS A N 1
ATOM 620 C CA . HIS A 1 87 ? -2.26 22.188 3.645 1 97.62 87 HIS A CA 1
ATOM 621 C C . HIS A 1 87 ? -2.414 23.688 3.799 1 97.62 87 HIS A C 1
ATOM 623 O O . HIS A 1 87 ? -2.354 24.219 4.914 1 97.62 87 HIS A O 1
ATOM 629 N N . GLY A 1 88 ? -2.57 24.375 2.684 1 96.19 88 GLY A N 1
ATOM 630 C CA . GLY A 1 88 ? -2.738 25.828 2.711 1 96.19 88 GLY A CA 1
ATOM 631 C C . GLY A 1 88 ? -4.184 26.266 2.578 1 96.19 88 GLY A C 1
ATOM 632 O O . GLY A 1 88 ? -5.086 25.609 3.113 1 96.19 88 GLY A O 1
ATOM 633 N N . ALA A 1 89 ? -4.34 27.422 1.956 1 96 89 ALA A N 1
ATOM 634 C CA . ALA A 1 89 ? -5.668 28 1.744 1 96 89 ALA A CA 1
ATOM 635 C C . ALA A 1 89 ? -6.172 27.703 0.334 1 96 89 ALA A C 1
ATOM 637 O O . ALA A 1 89 ? -6.922 28.5 -0.241 1 96 89 ALA A O 1
ATOM 638 N N . GLU A 1 90 ? -5.68 26.641 -0.272 1 98.38 90 GLU A N 1
ATOM 639 C CA . GLU A 1 90 ? -6.109 26.281 -1.623 1 98.38 90 GLU A CA 1
ATOM 640 C C . GLU A 1 90 ? -7.621 26.109 -1.695 1 98.38 90 GLU A C 1
ATOM 642 O O . GLU A 1 90 ? -8.203 25.359 -0.913 1 98.38 90 GLU A O 1
ATOM 647 N N . THR A 1 91 ? -8.242 26.734 -2.588 1 98.38 91 THR A N 1
ATOM 648 C CA . THR A 1 91 ? -9.68 26.641 -2.797 1 98.38 91 THR A CA 1
ATOM 649 C C . THR A 1 91 ? -10.047 25.328 -3.463 1 98.38 91 THR A C 1
ATOM 651 O O . THR A 1 91 ? -9.18 24.609 -3.967 1 98.38 91 THR A O 1
ATOM 654 N N . PRO A 1 92 ? -11.352 25.016 -3.402 1 98.56 92 PRO A N 1
ATOM 655 C CA . PRO A 1 92 ? -11.797 23.828 -4.141 1 98.56 92 PRO A CA 1
ATOM 656 C C . PRO A 1 92 ? -11.359 23.859 -5.605 1 98.56 92 PRO A C 1
ATOM 658 O O . PRO A 1 92 ? -10.906 22.844 -6.137 1 98.56 92 PRO A O 1
ATOM 661 N N . GLU A 1 93 ? -11.445 25 -6.199 1 98.5 93 GLU A N 1
ATOM 662 C CA . GLU A 1 93 ? -11.047 25.125 -7.598 1 98.5 93 GLU A CA 1
ATOM 663 C C . GLU A 1 93 ? -9.562 24.844 -7.781 1 98.5 93 GLU A C 1
ATOM 665 O O . GLU A 1 93 ? -9.172 24.172 -8.742 1 98.5 93 GLU A O 1
ATOM 670 N N . ARG A 1 94 ? -8.828 25.359 -6.867 1 98.56 94 ARG A N 1
ATOM 671 C CA . ARG A 1 94 ? -7.383 25.125 -6.918 1 98.56 94 ARG A CA 1
ATOM 672 C C . ARG A 1 94 ? -7.055 23.656 -6.73 1 98.56 94 ARG A C 1
ATOM 674 O O . ARG A 1 94 ? -6.191 23.109 -7.422 1 98.56 94 ARG A O 1
ATOM 681 N N . CYS A 1 95 ? -7.68 23 -5.809 1 98.75 95 CYS A N 1
ATOM 682 C CA . CYS A 1 95 ? -7.496 21.578 -5.582 1 98.75 95 CYS A CA 1
ATOM 683 C C . CYS A 1 95 ? -7.832 20.781 -6.836 1 98.75 95 CYS A C 1
ATOM 685 O O . CYS A 1 95 ? -7.066 19.906 -7.246 1 98.75 95 CYS A O 1
ATOM 687 N N . ALA A 1 96 ? -8.922 21.141 -7.43 1 98.56 96 ALA A N 1
ATOM 688 C CA . ALA A 1 96 ? -9.367 20.469 -8.648 1 98.56 96 ALA A CA 1
ATOM 689 C C . ALA A 1 96 ? -8.344 20.641 -9.773 1 98.56 96 ALA A C 1
ATOM 691 O O . ALA A 1 96 ? -8.047 19.688 -10.5 1 98.56 96 ALA A O 1
ATOM 692 N N . ALA A 1 97 ? -7.84 21.812 -9.906 1 98.5 97 ALA A N 1
ATOM 693 C CA . ALA A 1 97 ? -6.879 22.125 -10.953 1 98.5 97 ALA A CA 1
ATOM 694 C C . ALA A 1 97 ? -5.598 21.297 -10.789 1 98.5 97 ALA A C 1
ATOM 696 O O . ALA A 1 97 ? -5.078 20.734 -11.758 1 98.5 97 ALA A O 1
ATOM 697 N N . LEU A 1 98 ? -5.117 21.234 -9.609 1 98.56 98 LEU A N 1
ATOM 698 C CA . LEU A 1 98 ? -3.895 20.484 -9.344 1 98.56 98 LEU A CA 1
ATOM 699 C C . LEU A 1 98 ? -4.113 18.984 -9.555 1 98.56 98 LEU A C 1
ATOM 701 O O . LEU A 1 98 ? -3.264 18.297 -10.133 1 98.56 98 LEU A O 1
ATOM 705 N N . ARG A 1 99 ? -5.211 18.531 -9.102 1 98.12 99 ARG A N 1
ATOM 706 C CA . ARG A 1 99 ? -5.578 17.141 -9.305 1 98.12 99 ARG A CA 1
ATOM 707 C C . ARG A 1 99 ? -5.598 16.781 -10.789 1 98.12 99 ARG A C 1
ATOM 709 O O . ARG A 1 99 ? -5.027 15.766 -11.195 1 98.12 99 ARG A O 1
ATOM 716 N N . ALA A 1 100 ? -6.203 17.594 -11.547 1 97.38 100 ALA A N 1
ATOM 717 C CA . ALA A 1 100 ? -6.332 17.359 -12.984 1 97.38 100 ALA A CA 1
ATOM 718 C C . ALA A 1 100 ? -4.98 17.469 -13.68 1 97.38 100 ALA A C 1
ATOM 720 O O . ALA A 1 100 ? -4.637 16.656 -14.531 1 97.38 100 ALA A O 1
ATOM 721 N N . ARG A 1 101 ? -4.258 18.422 -13.32 1 97.75 101 ARG A N 1
ATOM 722 C CA . ARG A 1 101 ? -2.992 18.719 -13.984 1 97.75 101 ARG A CA 1
ATOM 723 C C . ARG A 1 101 ? -1.985 17.594 -13.781 1 97.75 101 ARG A C 1
ATOM 725 O O . ARG A 1 101 ? -1.268 17.234 -14.719 1 97.75 101 ARG A O 1
ATOM 732 N N . PHE A 1 102 ? -1.958 17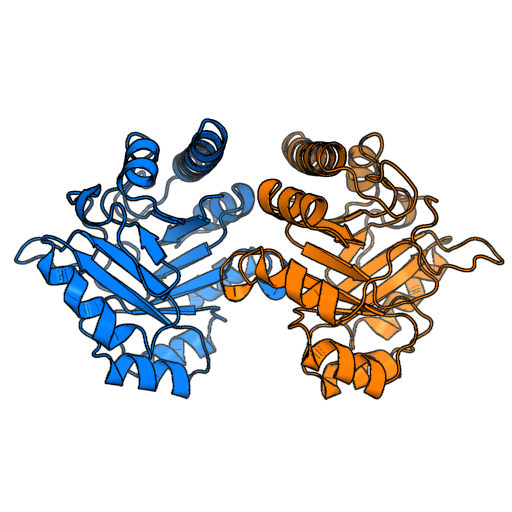.031 -12.625 1 98 102 PHE A N 1
ATOM 733 C CA . PHE A 1 102 ? -0.861 16.125 -12.305 1 98 102 PHE A CA 1
ATOM 734 C C . PHE A 1 102 ? -1.35 14.688 -12.25 1 98 102 PHE A C 1
ATOM 736 O O . PHE A 1 102 ? -0.545 13.758 -12.164 1 98 102 PHE A O 1
ATOM 743 N N . GLY A 1 103 ? -2.637 14.516 -12.258 1 96.12 103 GLY A N 1
ATOM 744 C CA . GLY A 1 103 ? -3.201 13.172 -12.328 1 96.12 103 GLY A CA 1
ATOM 745 C C . GLY A 1 103 ? -2.971 12.367 -11.062 1 96.12 103 GLY A C 1
ATOM 746 O O . GLY A 1 103 ? -2.865 11.141 -11.117 1 96.12 103 GLY A O 1
ATOM 747 N N . LEU A 1 104 ? -2.789 12.992 -9.977 1 96.56 104 LEU A N 1
ATOM 748 C CA . LEU A 1 104 ? -2.586 12.344 -8.688 1 96.56 104 LEU A CA 1
ATOM 749 C C . LEU A 1 104 ? -3.752 12.633 -7.742 1 96.56 104 LEU A C 1
ATOM 751 O O . LEU A 1 104 ? -4.355 13.703 -7.809 1 96.56 104 LEU A O 1
ATOM 755 N N . PRO A 1 105 ? -4.043 11.594 -6.832 1 97.38 105 PRO A N 1
ATOM 756 C CA . PRO A 1 105 ? -5.008 11.898 -5.773 1 97.38 105 PRO A CA 1
ATOM 757 C C . PRO A 1 105 ? -4.598 13.102 -4.926 1 97.38 105 PRO A C 1
ATOM 759 O O . PRO A 1 105 ? -3.404 13.352 -4.742 1 97.38 105 PRO A O 1
ATOM 762 N N . VAL A 1 106 ? -5.641 13.836 -4.402 1 98.5 106 VAL A N 1
ATOM 763 C CA . VAL A 1 106 ? -5.402 15.023 -3.584 1 98.5 106 VAL A CA 1
ATOM 764 C C . VAL A 1 106 ? -6.027 14.828 -2.203 1 98.5 106 VAL A C 1
ATOM 766 O O . VAL A 1 106 ? -7.188 14.422 -2.092 1 98.5 106 VAL A O 1
ATOM 769 N N . MET A 1 107 ? -5.238 15.047 -1.176 1 98.56 107 MET A N 1
ATOM 770 C CA . MET A 1 107 ? -5.707 15.133 0.205 1 98.56 107 MET A CA 1
ATOM 771 C C . MET A 1 107 ? -5.738 16.594 0.676 1 98.56 107 MET A C 1
ATOM 773 O O . MET A 1 107 ? -4.707 17.266 0.677 1 98.56 107 MET A O 1
ATOM 777 N N . LYS A 1 108 ? -6.891 17.031 1.036 1 98.75 108 LYS A N 1
ATOM 778 C CA . LYS A 1 108 ? -7.023 18.406 1.527 1 98.75 108 LYS A CA 1
ATOM 779 C C . LYS A 1 108 ? -7.07 18.438 3.053 1 98.75 108 LYS A C 1
ATOM 781 O O . LYS A 1 108 ? -7.93 17.797 3.666 1 98.75 108 LYS A O 1
ATOM 786 N N . ALA A 1 109 ? -6.164 19.219 3.652 1 98 109 ALA A N 1
ATOM 787 C CA . ALA A 1 109 ? -6.172 19.438 5.094 1 98 109 ALA A CA 1
ATOM 788 C C . ALA A 1 109 ? -7.121 20.578 5.461 1 98 109 ALA A C 1
ATOM 790 O O . ALA A 1 109 ? -7.125 21.625 4.805 1 98 109 ALA A O 1
ATOM 791 N N . LEU A 1 110 ? -7.902 20.344 6.449 1 96.62 110 LEU A N 1
ATOM 792 C CA . LEU A 1 110 ? -8.805 21.375 6.977 1 96.62 110 LEU A CA 1
ATOM 793 C C . LEU A 1 110 ? -8.633 21.516 8.484 1 96.62 110 LEU A C 1
ATOM 795 O O . LEU A 1 110 ? -8.562 20.516 9.211 1 96.62 110 LEU A O 1
ATOM 799 N N . GLY A 1 111 ? -8.5 22.781 8.906 1 94.56 111 GLY A N 1
ATOM 800 C CA . GLY A 1 111 ? -8.438 23.062 10.336 1 94.56 111 GLY A CA 1
ATOM 801 C C . GLY A 1 111 ? -9.797 23.078 11 1 94.56 111 GLY A C 1
ATOM 802 O O . GLY A 1 111 ? -10.711 23.781 10.555 1 94.56 111 GLY A O 1
ATOM 803 N N . ILE A 1 112 ? -9.906 22.297 12.094 1 94 112 ILE A N 1
ATOM 804 C CA . ILE A 1 112 ? -11.188 22.188 12.797 1 94 112 ILE A CA 1
ATOM 805 C C . ILE A 1 112 ? -11.055 22.734 14.211 1 94 112 ILE A C 1
ATOM 807 O O . ILE A 1 112 ? -10.141 22.359 14.945 1 94 112 ILE A O 1
ATOM 811 N N . ALA A 1 113 ? -11.898 23.641 14.578 1 90.62 113 ALA A N 1
ATOM 812 C CA . ALA A 1 113 ? -11.945 24.188 15.93 1 90.62 113 ALA A CA 1
ATOM 813 C C . ALA A 1 113 ? -13.367 24.172 16.484 1 90.62 113 ALA A C 1
ATOM 815 O O . ALA A 1 113 ? -13.57 23.984 17.688 1 90.62 113 ALA A O 1
ATOM 816 N N . VAL A 1 114 ? -14.328 24.359 15.594 1 90.69 114 VAL A N 1
ATOM 817 C CA . VAL A 1 114 ? -15.75 24.391 15.93 1 90.69 114 VAL A CA 1
ATOM 818 C C . VAL A 1 114 ? -16.547 23.594 14.906 1 90.69 114 VAL A C 1
ATOM 820 O O . VAL A 1 114 ? -16.062 23.312 13.805 1 90.69 114 VAL A O 1
ATOM 823 N N . PRO A 1 115 ? -17.75 23.188 15.25 1 91.44 115 PRO A N 1
ATOM 824 C CA . PRO A 1 115 ? -18.562 22.375 14.336 1 91.44 115 PRO A CA 1
ATOM 825 C C . PRO A 1 115 ? -18.766 23.047 12.977 1 91.44 115 PRO A C 1
ATOM 827 O O . PRO A 1 115 ? -18.844 22.344 11.961 1 91.44 115 PRO A O 1
ATOM 830 N N . GLU A 1 116 ? -18.828 24.344 12.969 1 91.81 116 GLU A N 1
ATOM 831 C CA . GLU A 1 116 ? -19.094 25.094 11.742 1 91.81 116 GLU A CA 1
ATOM 832 C C . GLU A 1 116 ? -17.969 24.891 10.734 1 91.81 116 GLU A C 1
ATOM 834 O O . GLU A 1 116 ? -18.172 25.031 9.523 1 91.81 116 GLU A O 1
ATOM 839 N N . ASP A 1 117 ? -16.828 24.547 11.203 1 93.06 117 ASP A N 1
ATOM 840 C CA . ASP A 1 117 ? -15.688 24.328 10.32 1 93.06 117 ASP A CA 1
ATOM 841 C C . ASP A 1 117 ? -15.922 23.125 9.414 1 93.06 117 ASP A C 1
ATOM 843 O O . ASP A 1 117 ? -15.344 23.031 8.328 1 93.06 117 ASP A O 1
ATOM 847 N N . LEU A 1 118 ? -16.797 22.25 9.766 1 94.94 118 LEU A N 1
ATOM 848 C CA . LEU A 1 118 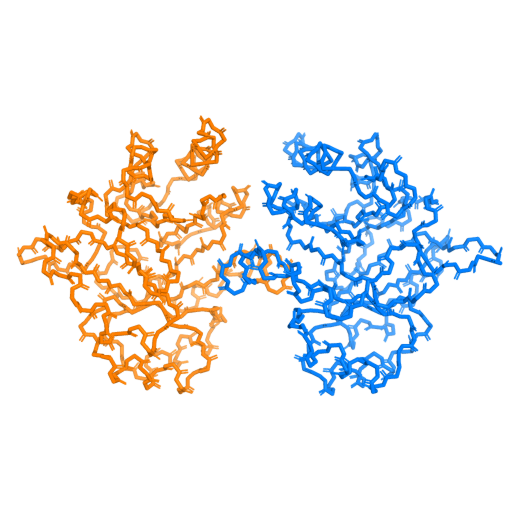? -17.047 21.031 9.023 1 94.94 118 LEU A CA 1
ATOM 849 C C . LEU A 1 118 ? -17.891 21.312 7.789 1 94.94 118 LEU A C 1
ATOM 851 O O . LEU A 1 118 ? -17.984 20.469 6.883 1 94.94 118 LEU A O 1
ATOM 855 N N . ALA A 1 119 ? -18.484 22.453 7.762 1 94.25 119 ALA A N 1
ATOM 856 C CA . ALA A 1 119 ? -19.297 22.828 6.613 1 94.25 119 ALA A CA 1
ATOM 857 C C . ALA A 1 119 ? -18.453 22.922 5.344 1 94.25 119 ALA A C 1
ATOM 859 O O . ALA A 1 119 ? -18.969 22.703 4.238 1 94.25 119 ALA A O 1
ATOM 860 N N . ALA A 1 120 ? -17.172 23.188 5.527 1 95.19 120 ALA A N 1
ATOM 861 C CA . ALA A 1 120 ? -16.281 23.328 4.391 1 95.19 120 ALA A CA 1
ATOM 862 C C . ALA A 1 120 ? -16.141 22.016 3.627 1 95.19 120 ALA A C 1
ATOM 864 O O . ALA A 1 120 ? -15.812 22.016 2.436 1 95.19 120 ALA A O 1
ATOM 865 N N . LEU A 1 121 ? -16.406 20.906 4.227 1 97.25 121 LEU A N 1
ATOM 866 C CA . LEU A 1 121 ? -16.234 19.594 3.641 1 97.25 121 LEU A CA 1
ATOM 867 C C . LEU A 1 121 ? -17.062 19.453 2.365 1 97.25 121 LEU A C 1
ATOM 869 O O . LEU A 1 121 ? -16.609 18.859 1.383 1 97.25 121 LEU A O 1
ATOM 873 N N . ALA A 1 122 ? -18.188 20.016 2.363 1 96.62 122 ALA A N 1
ATOM 874 C CA . ALA A 1 122 ? -19.125 19.859 1.246 1 96.62 122 ALA A CA 1
ATOM 875 C C . ALA A 1 122 ? -18.547 20.469 -0.03 1 96.62 122 ALA A C 1
ATOM 877 O O . ALA A 1 122 ? -18.734 19.938 -1.123 1 96.62 122 ALA A O 1
ATOM 878 N N . GLY A 1 123 ? -17.859 21.562 0.126 1 97.44 123 GLY A N 1
ATOM 879 C CA . GLY A 1 123 ? -17.281 22.25 -1.026 1 97.44 123 GLY A CA 1
ATOM 880 C C . GLY A 1 123 ? -16.078 21.531 -1.592 1 97.44 123 GLY A C 1
ATOM 881 O O . GLY A 1 123 ? -15.82 21.578 -2.799 1 97.44 123 GLY A O 1
ATOM 882 N N . TYR A 1 124 ? -15.359 20.828 -0.775 1 98.5 124 TYR A N 1
ATOM 883 C CA . TYR A 1 124 ? -14.109 20.188 -1.191 1 98.5 124 TYR A CA 1
ATOM 884 C C . TYR A 1 124 ? -14.352 18.75 -1.628 1 98.5 124 TYR A C 1
ATOM 886 O O . TYR A 1 124 ? -13.633 18.234 -2.482 1 98.5 124 TYR A O 1
ATOM 894 N N . ALA A 1 125 ? -15.352 18.141 -1.132 1 97.94 125 ALA A N 1
ATOM 895 C CA . ALA A 1 125 ? -15.57 16.703 -1.26 1 97.94 125 ALA A CA 1
ATOM 896 C C . ALA A 1 125 ? -15.594 16.281 -2.727 1 97.94 125 ALA A C 1
ATOM 898 O O . ALA A 1 125 ? -14.984 15.273 -3.104 1 97.94 125 ALA A O 1
ATOM 899 N N . PRO A 1 126 ? -16.203 17.047 -3.627 1 97.5 126 PRO A N 1
ATOM 900 C CA . PRO A 1 126 ? -16.297 16.609 -5.02 1 97.5 126 PRO A CA 1
ATOM 901 C C . PRO A 1 126 ? -14.953 16.688 -5.75 1 97.5 126 PRO A C 1
ATOM 903 O O . PRO A 1 126 ? -14.797 16.109 -6.832 1 97.5 126 PRO A O 1
ATOM 906 N N . VAL A 1 127 ? -13.969 17.344 -5.168 1 98.19 127 VAL A N 1
ATOM 907 C CA . VAL A 1 127 ? -12.805 17.672 -5.988 1 98.19 127 VAL A CA 1
ATOM 908 C C . VAL A 1 127 ? -11.539 17.141 -5.32 1 98.19 127 VAL A C 1
ATOM 910 O O . VAL A 1 127 ? -10.43 17.297 -5.844 1 98.19 127 VAL A O 1
ATOM 913 N N . VAL A 1 128 ? -11.695 16.453 -4.184 1 98.06 128 VAL A N 1
ATOM 914 C CA . VAL A 1 128 ? -10.547 15.852 -3.516 1 98.06 128 VAL A CA 1
ATOM 915 C C . VAL A 1 128 ? -10.812 14.375 -3.254 1 98.06 128 VAL A C 1
ATOM 917 O O . VAL A 1 128 ? -11.945 13.906 -3.389 1 98.06 128 VAL A O 1
ATOM 920 N N . ASP A 1 129 ? -9.734 13.711 -2.939 1 97.19 129 ASP A N 1
ATOM 921 C CA . ASP A 1 129 ? -9.844 12.258 -2.785 1 97.19 129 ASP A CA 1
ATOM 922 C C . ASP A 1 129 ? -9.836 11.859 -1.311 1 97.19 129 ASP A C 1
ATOM 924 O O . ASP A 1 129 ? -10.25 10.758 -0.957 1 97.19 129 ASP A O 1
ATOM 928 N N . ARG A 1 130 ? -9.352 12.773 -0.465 1 97.81 130 ARG A N 1
ATOM 929 C CA . ARG A 1 130 ? -9.219 12.508 0.964 1 97.81 130 ARG A CA 1
ATOM 930 C C . ARG A 1 130 ? -9.18 13.812 1.759 1 97.81 130 ARG A C 1
ATOM 932 O O . ARG A 1 130 ? -8.828 14.867 1.222 1 97.81 130 ARG A O 1
ATOM 939 N N . PHE A 1 131 ? -9.586 13.641 3.037 1 98.06 131 PHE A N 1
ATOM 940 C CA . PHE A 1 131 ? -9.445 14.766 3.955 1 98.06 131 PHE A CA 1
ATOM 941 C C . PHE A 1 131 ? -8.43 14.445 5.047 1 98.06 131 PHE A C 1
ATOM 943 O O . PHE A 1 131 ? -8.258 13.289 5.426 1 98.06 131 PHE A O 1
ATOM 950 N N . LEU A 1 132 ? -7.715 15.438 5.43 1 98.12 132 LEU A N 1
ATOM 951 C CA . LEU A 1 132 ? -6.973 15.445 6.684 1 98.12 132 LEU A CA 1
ATOM 952 C C . LEU A 1 132 ? -7.535 16.484 7.641 1 98.12 132 LEU A C 1
ATOM 954 O O . LEU A 1 132 ? -7.449 17.688 7.375 1 98.12 132 LEU A O 1
ATOM 958 N N . LEU A 1 133 ? -8.18 16.031 8.688 1 97.06 133 LEU A N 1
ATOM 959 C CA . LEU A 1 133 ? -8.797 16.938 9.648 1 97.06 133 LEU A CA 1
ATOM 960 C C . LEU A 1 133 ? -7.867 17.188 10.828 1 97.06 133 LEU A C 1
ATOM 962 O O . LEU A 1 133 ? -7.617 16.297 11.633 1 97.06 133 LEU A O 1
ATOM 966 N N . ASP A 1 134 ? -7.426 18.406 10.906 1 94 134 ASP A N 1
ATOM 967 C CA . ASP A 1 134 ? -6.41 18.844 11.859 1 94 134 ASP A CA 1
ATOM 968 C C . ASP A 1 134 ? -6.965 19.906 12.805 1 94 134 ASP A C 1
ATOM 970 O O . ASP A 1 134 ? -8.023 20.484 12.539 1 94 134 ASP A O 1
ATOM 974 N N . ALA A 1 135 ? -6.203 20.125 13.922 1 90 135 ALA A N 1
ATOM 975 C CA . ALA A 1 135 ? -6.527 21.266 14.773 1 90 135 ALA A CA 1
ATOM 976 C C . ALA A 1 135 ? -6.254 22.578 14.039 1 90 135 ALA A C 1
ATOM 978 O O . ALA A 1 135 ? -5.246 22.719 13.336 1 90 135 ALA A O 1
ATOM 979 N N . LYS A 1 136 ? -7.191 23.453 14.188 1 87.5 136 LYS A N 1
ATOM 980 C CA . LYS A 1 136 ? -6.926 24.781 13.656 1 87.5 136 LYS A CA 1
ATOM 981 C C . LYS A 1 136 ? -5.703 25.422 14.32 1 87.5 136 LYS A C 1
ATOM 983 O O . LYS A 1 136 ? -5.574 25.391 15.547 1 87.5 136 LYS A O 1
ATOM 988 N N . PRO A 1 137 ? -4.844 25.922 13.477 1 82.81 137 PRO A N 1
ATOM 989 C CA . PRO A 1 137 ? -3.68 26.547 14.094 1 82.81 137 PRO A CA 1
ATOM 990 C C . PRO A 1 137 ? -4.051 27.781 14.93 1 82.81 137 PRO A C 1
ATOM 992 O O . PRO A 1 137 ? -5.035 28.453 14.625 1 82.81 137 PRO A O 1
ATOM 995 N N . PRO A 1 138 ? -3.266 28.016 15.961 1 78.69 138 PRO A N 1
ATOM 996 C CA . PRO A 1 138 ? -3.484 29.25 16.719 1 78.69 138 PRO A CA 1
ATOM 997 C C . PRO A 1 138 ? -3.328 30.5 15.852 1 78.69 138 PRO A C 1
ATOM 999 O O . PRO A 1 138 ? -2.682 30.453 14.805 1 78.69 138 PRO A O 1
ATOM 1002 N N . ALA A 1 139 ? -4.02 31.5 16.344 1 77 139 ALA A N 1
ATOM 1003 C CA . ALA A 1 139 ? -3.889 32.781 15.648 1 77 139 ALA A CA 1
ATOM 1004 C C . ALA A 1 139 ? -2.43 33.219 15.594 1 77 139 ALA A C 1
ATOM 1006 O O . ALA A 1 139 ? -1.719 33.188 16.594 1 77 139 ALA A O 1
ATOM 1007 N N . GLY A 1 140 ? -1.933 33.469 14.43 1 74.88 140 GLY A N 1
ATOM 1008 C CA . GLY A 1 140 ? -0.573 33.969 14.266 1 74.88 140 GLY A CA 1
ATOM 1009 C C . GLY A 1 140 ? 0.435 32.875 14.023 1 74.88 140 GLY A C 1
ATOM 1010 O O . GLY A 1 140 ? 1.628 33.125 13.859 1 74.88 140 GLY A O 1
ATOM 1011 N N . ALA A 1 141 ? -0.044 31.688 13.953 1 77.88 141 ALA A N 1
ATOM 1012 C CA . ALA A 1 141 ? 0.886 30.594 13.719 1 77.88 141 ALA A CA 1
ATOM 1013 C C . ALA A 1 141 ? 1.495 30.672 12.32 1 77.88 141 ALA A C 1
ATOM 1015 O O . ALA A 1 141 ? 0.81 31.031 11.359 1 77.88 141 ALA A O 1
ATOM 1016 N N . THR A 1 142 ? 2.783 30.359 12.32 1 77.75 142 THR A N 1
ATOM 1017 C CA . THR A 1 142 ? 3.494 30.391 11.047 1 77.75 142 THR A CA 1
ATOM 1018 C C . THR A 1 142 ? 3.264 29.109 10.266 1 77.75 142 THR A C 1
ATOM 1020 O O . THR A 1 142 ? 3.393 29.094 9.039 1 77.75 142 THR A O 1
ATOM 1023 N N . LEU A 1 143 ? 2.898 28.109 11.016 1 81.81 143 LEU A N 1
ATOM 1024 C CA . LEU A 1 143 ? 2.672 26.828 10.359 1 81.81 143 LEU A CA 1
ATOM 1025 C C . LEU A 1 143 ? 1.181 26.516 10.281 1 81.81 143 LEU A C 1
ATOM 1027 O O . LEU A 1 143 ? 0.44 26.75 11.234 1 81.81 143 LEU A O 1
ATOM 1031 N N . PRO A 1 144 ? 0.793 25.969 9.156 1 79.12 144 PRO A N 1
ATOM 1032 C CA . PRO A 1 144 ? -0.617 25.594 9.031 1 79.12 144 PRO A CA 1
ATOM 1033 C C . PRO A 1 144 ? -0.975 24.344 9.836 1 79.12 144 PRO A C 1
ATOM 1035 O O . PRO A 1 144 ? -2.156 24.062 10.047 1 79.12 144 PRO A O 1
ATOM 1038 N N . GLY A 1 145 ? -0.058 23.594 10.258 1 77.81 145 GLY A N 1
ATOM 1039 C CA . GLY A 1 145 ? -0.185 22.375 11.047 1 77.81 145 GLY A CA 1
ATOM 1040 C C . GLY A 1 145 ? 1.106 21.969 11.734 1 77.81 145 GLY A C 1
ATOM 1041 O O . GLY A 1 145 ? 2.125 22.656 11.602 1 77.81 145 GLY A O 1
ATOM 1042 N N . GLY A 1 146 ? 0.938 20.938 12.547 1 77.12 146 GLY A N 1
ATOM 1043 C CA . GLY A 1 146 ? 2.123 20.453 13.234 1 77.12 146 GLY A CA 1
ATOM 1044 C C . GLY A 1 146 ? 2.461 21.25 14.484 1 77.12 146 GLY A C 1
ATOM 1045 O O . GLY A 1 146 ? 3.609 21.25 14.93 1 77.12 146 GLY A O 1
ATOM 1046 N N . ASN A 1 147 ? 1.498 21.859 14.961 1 80.31 147 ASN A N 1
ATOM 1047 C CA . ASN A 1 147 ? 1.704 22.766 16.078 1 80.31 147 ASN A CA 1
ATOM 1048 C C . ASN A 1 147 ? 1.519 22.062 17.422 1 80.31 147 ASN A C 1
ATOM 1050 O O . ASN A 1 147 ? 1.545 22.688 18.469 1 80.31 147 ASN A O 1
ATOM 1054 N N . ALA A 1 148 ? 1.245 20.812 17.344 1 78.75 148 ALA A N 1
ATOM 1055 C CA . ALA A 1 148 ? 1.143 19.969 18.531 1 78.75 148 ALA A CA 1
ATOM 1056 C C . ALA A 1 148 ? -0.064 20.375 19.391 1 78.75 148 ALA A C 1
ATOM 1058 O O . ALA A 1 148 ? -0.005 20.328 20.609 1 78.75 148 ALA A O 1
ATOM 1059 N N . VAL A 1 149 ? -1.021 20.906 18.719 1 79.25 149 VAL A N 1
ATOM 1060 C CA . VAL A 1 149 ? -2.258 21.266 19.406 1 79.25 149 VAL A CA 1
ATOM 1061 C C . VAL A 1 149 ? -3.379 20.312 18.969 1 79.25 149 VAL A C 1
ATOM 1063 O O . VAL A 1 149 ? -3.447 19.922 17.812 1 79.25 149 VAL A O 1
ATOM 1066 N N . THR A 1 150 ? -4.223 20.016 19.984 1 84.12 150 THR A N 1
ATOM 1067 C CA . THR A 1 150 ? -5.387 19.188 19.688 1 84.12 150 THR A CA 1
ATOM 1068 C C . THR A 1 150 ? -6.648 20.047 19.594 1 84.12 150 THR A C 1
ATOM 1070 O O . THR A 1 150 ? -6.59 21.266 19.75 1 84.12 150 THR A O 1
ATOM 1073 N N . PHE A 1 151 ? -7.738 19.359 19.172 1 86.88 151 PHE A N 1
ATOM 1074 C CA . PHE A 1 151 ? -9.086 19.906 19.234 1 86.88 151 PHE A CA 1
ATOM 1075 C C . PHE A 1 151 ? -10.07 18.875 19.781 1 86.88 151 PHE A C 1
ATOM 1077 O O . PHE A 1 151 ? -9.672 17.766 20.125 1 86.88 151 PHE A O 1
ATOM 1084 N N . ASP A 1 152 ? -11.234 19.391 20.047 1 88.06 152 ASP A N 1
ATOM 1085 C CA . ASP A 1 152 ? -12.227 18.453 20.578 1 88.06 152 ASP A CA 1
ATOM 1086 C C . ASP A 1 152 ? -12.633 17.438 19.516 1 88.06 152 ASP A C 1
ATOM 1088 O O . ASP A 1 152 ? -13.484 17.719 18.672 1 88.06 152 ASP A O 1
ATOM 1092 N N . TRP A 1 153 ? -12.109 16.25 19.703 1 91.75 153 TRP A N 1
ATOM 1093 C CA . TRP A 1 153 ? -12.289 15.211 18.703 1 91.75 153 TRP A CA 1
ATOM 1094 C C . TRP A 1 153 ? -13.742 14.766 18.625 1 91.75 153 TRP A C 1
ATOM 1096 O O . TRP A 1 153 ? -14.18 14.211 17.609 1 91.75 153 TRP A O 1
ATOM 1106 N N . ARG A 1 154 ? -14.539 15.039 19.641 1 91.06 154 ARG A N 1
ATOM 1107 C CA . ARG A 1 154 ? -15.953 14.672 19.672 1 91.06 154 ARG A CA 1
ATOM 1108 C C . ARG A 1 154 ? -16.734 15.422 18.594 1 91.06 154 ARG A C 1
ATOM 1110 O O . ARG A 1 154 ? -17.859 15.023 18.25 1 91.06 154 ARG A O 1
ATOM 1117 N N . LEU A 1 155 ? -16.062 16.438 18.094 1 90.06 155 LEU A N 1
ATOM 1118 C CA . LEU A 1 155 ? -16.688 17.203 17 1 90.06 155 LEU A CA 1
ATOM 1119 C C . LEU A 1 155 ? -16.875 16.328 15.773 1 90.06 155 LEU A C 1
ATOM 1121 O O . LEU A 1 155 ? -17.734 16.609 14.93 1 90.06 155 LEU A O 1
ATOM 1125 N N . LEU A 1 156 ? -16.094 15.273 15.711 1 93.56 156 LEU A N 1
ATOM 1126 C CA . LEU A 1 156 ? -16.094 14.43 14.523 1 93.56 156 LEU A CA 1
ATOM 1127 C C . LEU A 1 156 ? -16.938 13.172 14.75 1 93.56 156 LEU A C 1
ATOM 1129 O O . LEU A 1 156 ? -17.234 12.445 13.805 1 93.56 156 LEU A O 1
ATOM 1133 N N . ALA A 1 157 ? -17.312 12.953 15.945 1 91.31 157 ALA A N 1
ATOM 1134 C CA . ALA A 1 157 ? -18.016 11.727 16.328 1 91.31 157 ALA A CA 1
ATOM 1135 C C . ALA A 1 157 ? -19.344 11.609 15.586 1 91.31 157 ALA A C 1
ATOM 1137 O O . ALA A 1 157 ? -20.156 12.531 15.617 1 91.31 157 ALA A O 1
ATOM 1138 N N . GLY A 1 158 ? -19.5 10.484 14.922 1 89.88 158 GLY A N 1
ATOM 1139 C CA . GLY A 1 158 ? -20.766 10.195 14.281 1 89.88 158 GLY A CA 1
ATOM 1140 C C . GLY A 1 158 ? -21 11.023 13.039 1 89.88 158 GLY A C 1
ATOM 1141 O O . GLY A 1 158 ? -22.062 10.922 12.414 1 89.88 158 GLY A O 1
ATOM 1142 N N . ARG A 1 159 ? -20.047 11.844 12.656 1 91.31 159 ARG A N 1
ATOM 1143 C CA . ARG A 1 159 ? -20.203 12.68 11.469 1 91.31 159 ARG A CA 1
ATOM 1144 C C . ARG A 1 159 ? -19.969 11.867 10.195 1 91.31 159 ARG A C 1
ATOM 1146 O O . ARG A 1 159 ? -19.094 10.992 10.164 1 91.31 159 ARG A O 1
ATOM 1153 N N . ASP A 1 160 ? -20.797 12.234 9.258 1 90.94 160 ASP A N 1
ATOM 1154 C CA . ASP A 1 160 ? -20.594 11.641 7.941 1 90.94 160 ASP A CA 1
ATOM 1155 C C . ASP A 1 160 ? -19.562 12.445 7.133 1 90.94 160 ASP A C 1
ATOM 1157 O O . ASP A 1 160 ? -19.891 13.492 6.57 1 90.94 160 ASP A O 1
ATOM 1161 N N . ILE A 1 161 ? -18.438 11.984 7.113 1 93.88 161 ILE A N 1
ATOM 1162 C CA . ILE A 1 161 ? -17.391 12.594 6.297 1 93.88 161 ILE A CA 1
ATOM 1163 C C . ILE A 1 161 ? -17.422 11.992 4.895 1 93.88 161 ILE A C 1
ATOM 1165 O O . ILE A 1 161 ? -17.203 10.781 4.73 1 93.88 161 ILE A O 1
ATOM 1169 N N . PRO A 1 162 ? -17.578 12.758 3.91 1 94.44 162 PRO A N 1
ATOM 1170 C CA . PRO A 1 162 ? -17.969 12.227 2.6 1 94.44 162 PRO A CA 1
ATOM 1171 C C . PRO A 1 162 ? -16.781 11.656 1.822 1 94.44 162 PRO A C 1
ATOM 1173 O O . PRO A 1 162 ? -16.922 11.32 0.642 1 94.44 162 PRO A O 1
ATOM 1176 N N . ARG A 1 163 ? -15.609 11.68 2.32 1 94.88 163 ARG A N 1
ATOM 1177 C CA . ARG A 1 163 ? -14.391 11.078 1.78 1 94.88 163 ARG A CA 1
ATOM 1178 C C . ARG A 1 163 ? -13.617 10.344 2.865 1 94.88 163 ARG A C 1
ATOM 1180 O O . ARG A 1 163 ? -13.773 10.633 4.055 1 94.88 163 ARG A O 1
ATOM 1187 N N . PRO A 1 164 ? -12.805 9.352 2.381 1 94.81 164 PRO A N 1
ATOM 1188 C CA . PRO A 1 164 ? -11.836 8.867 3.365 1 94.81 164 PRO A CA 1
ATOM 1189 C C . PRO A 1 164 ? -11.07 9.992 4.047 1 94.81 164 PRO A C 1
ATOM 1191 O O . PRO A 1 164 ? -10.82 11.039 3.436 1 94.81 164 PRO A O 1
ATOM 1194 N N . TRP A 1 165 ? -10.758 9.766 5.355 1 96.06 165 TRP A N 1
ATOM 1195 C CA . TRP A 1 165 ? -10.117 10.875 6.055 1 96.06 165 TRP A CA 1
ATOM 1196 C C . TRP A 1 165 ? -9.18 10.367 7.141 1 96.06 165 TRP A C 1
ATOM 1198 O O . TRP A 1 165 ? -9.258 9.203 7.543 1 96.06 165 TRP A O 1
ATOM 1208 N N . LEU A 1 166 ? -8.211 11.289 7.473 1 97.25 166 LEU A N 1
ATOM 1209 C CA . LEU A 1 166 ? -7.285 11.078 8.578 1 97.25 166 LEU A CA 1
ATOM 1210 C C . LEU A 1 166 ? -7.48 12.141 9.664 1 97.25 166 LEU A C 1
ATOM 1212 O O . LEU A 1 166 ? -7.758 13.305 9.352 1 97.25 166 LEU A O 1
ATOM 1216 N N . LEU A 1 167 ? -7.297 11.688 10.875 1 97.06 167 LEU A N 1
ATOM 1217 C CA . LEU A 1 167 ? -7.27 12.594 12.016 1 97.06 167 LEU A CA 1
ATOM 1218 C C . LEU A 1 167 ? -5.844 13.039 12.32 1 97.06 167 LEU A C 1
ATOM 1220 O O . LEU A 1 167 ? -4.926 12.219 12.367 1 97.06 167 LEU A O 1
ATOM 1224 N N . ALA A 1 168 ? -5.691 14.32 12.445 1 96.12 168 ALA A N 1
ATOM 1225 C CA . ALA A 1 168 ? -4.41 14.891 12.867 1 96.12 168 ALA A CA 1
ATOM 1226 C C . ALA A 1 168 ? -4.598 15.875 14.016 1 96.12 168 ALA A C 1
ATOM 1228 O O . ALA A 1 168 ? -5.699 16.016 14.555 1 96.12 168 ALA A O 1
ATOM 1229 N N . GLY A 1 169 ? -3.439 16.391 14.523 1 92.88 169 GLY A N 1
ATOM 1230 C CA . GLY A 1 169 ? -3.477 17.406 15.547 1 92.88 169 GLY A CA 1
ATOM 1231 C C . GLY A 1 169 ? -3.029 16.906 16.906 1 92.88 169 GLY A C 1
ATOM 1232 O O . GLY A 1 169 ? -3.848 16.438 17.703 1 92.88 169 GLY A O 1
ATOM 1233 N N . GLY A 1 170 ? -1.834 17.109 17.172 1 91.44 170 GLY A N 1
ATOM 1234 C CA . GLY A 1 170 ? -1.283 16.906 18.5 1 91.44 170 GLY A CA 1
ATOM 1235 C C . GLY A 1 170 ? -1.362 15.469 18.969 1 91.44 170 GLY A C 1
ATOM 1236 O O . GLY A 1 170 ? -1.426 15.203 20.172 1 91.44 170 GLY A O 1
ATOM 1237 N N . LEU A 1 171 ? -1.412 14.531 18.141 1 94.44 171 LEU A N 1
ATOM 1238 C CA . LEU A 1 171 ? -1.517 13.125 18.5 1 94.44 171 LEU A CA 1
ATOM 1239 C C . LEU A 1 171 ? -0.189 12.594 19.031 1 94.44 171 LEU A C 1
ATOM 1241 O O . LEU A 1 171 ? 0.876 12.953 18.531 1 94.44 171 LEU A O 1
ATOM 1245 N N . THR A 1 172 ? -0.265 11.82 20.062 1 92.69 172 THR A N 1
ATOM 1246 C CA . THR A 1 172 ? 0.863 11.148 20.703 1 92.69 172 THR A CA 1
ATOM 1247 C C . THR A 1 172 ? 0.51 9.703 21.047 1 92.69 172 THR A C 1
ATOM 1249 O O . THR A 1 172 ? -0.649 9.305 20.938 1 92.69 172 THR A O 1
ATOM 1252 N N . GLN A 1 173 ? 1.586 9.047 21.406 1 92.62 173 GLN A N 1
ATOM 1253 C CA . GLN A 1 173 ? 1.356 7.676 21.859 1 92.62 173 GLN A CA 1
ATOM 1254 C C . GLN A 1 173 ? 0.37 7.645 23.016 1 92.62 173 GLN A C 1
ATOM 1256 O O . GLN A 1 173 ? -0.443 6.723 23.125 1 92.62 173 GLN A O 1
ATOM 1261 N N . GLY A 1 174 ? 0.337 8.625 23.797 1 92.75 174 GLY A N 1
ATOM 1262 C CA . GLY A 1 174 ? -0.456 8.664 25.016 1 92.75 174 GLY A CA 1
ATOM 1263 C C . GLY A 1 174 ? -1.917 8.984 24.766 1 92.75 174 GLY A C 1
ATOM 1264 O O . GLY A 1 174 ? -2.777 8.672 25.594 1 92.75 174 GLY A O 1
ATOM 1265 N N . ASN A 1 175 ? -2.225 9.562 23.625 1 94.12 175 ASN A N 1
ATOM 1266 C CA . ASN A 1 175 ? -3.6 10.031 23.469 1 94.12 175 ASN A CA 1
ATOM 1267 C C . ASN A 1 175 ? -4.254 9.453 22.219 1 94.12 175 ASN A C 1
ATOM 1269 O O . ASN A 1 175 ? -5.465 9.586 22.031 1 94.12 175 ASN A O 1
ATOM 1273 N N . VAL A 1 176 ? -3.477 8.758 21.438 1 95.31 176 VAL A N 1
ATOM 1274 C CA . VAL A 1 176 ? -3.947 8.398 20.109 1 95.31 176 VAL A CA 1
ATOM 1275 C C . VAL A 1 176 ? -5.105 7.41 20.219 1 95.31 176 VAL A C 1
ATOM 1277 O O . VAL A 1 176 ? -6.066 7.484 19.438 1 95.31 176 VAL A O 1
ATOM 1280 N N . ALA A 1 177 ? -5.066 6.551 21.109 1 93.44 177 ALA A N 1
ATOM 1281 C CA . ALA A 1 177 ? -6.141 5.57 21.25 1 93.44 177 ALA A CA 1
ATOM 1282 C C . ALA A 1 177 ? -7.469 6.254 21.578 1 93.44 177 ALA A C 1
ATOM 1284 O O . ALA A 1 177 ? -8.5 5.934 20.969 1 93.44 177 ALA A O 1
ATOM 1285 N N . ALA A 1 178 ? -7.457 7.117 22.5 1 93.12 178 ALA A N 1
ATOM 1286 C CA . ALA A 1 178 ? -8.656 7.871 22.859 1 93.12 178 ALA A CA 1
ATOM 1287 C C . ALA A 1 178 ? -9.148 8.719 21.688 1 93.12 178 ALA A C 1
ATOM 1289 O O . ALA A 1 178 ? -10.352 8.797 21.422 1 93.12 178 ALA A O 1
ATOM 1290 N N . ALA A 1 179 ? -8.219 9.344 21 1 94.56 179 ALA A 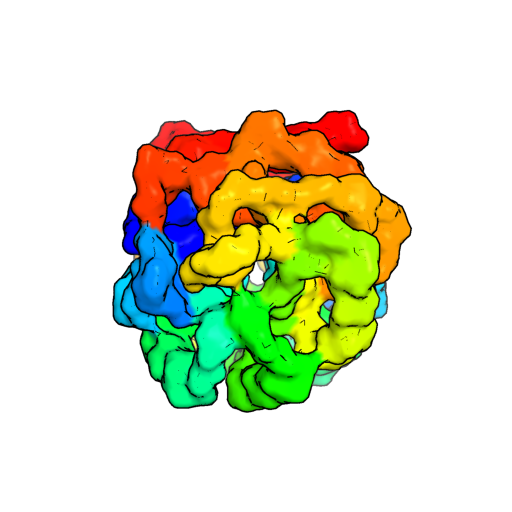N 1
ATOM 1291 C CA . ALA A 1 179 ? -8.555 10.188 19.859 1 94.56 179 ALA A CA 1
ATOM 1292 C C . ALA A 1 179 ? -9.289 9.391 18.781 1 94.56 179 ALA A C 1
ATOM 1294 O O . ALA A 1 179 ? -10.32 9.828 18.281 1 94.56 179 ALA A O 1
ATOM 1295 N N . VAL A 1 180 ? -8.734 8.258 18.469 1 94.94 180 VAL A N 1
ATOM 1296 C CA . VAL A 1 180 ? -9.32 7.395 17.438 1 94.94 180 VAL A CA 1
ATOM 1297 C C . VAL A 1 180 ? -10.727 6.98 17.859 1 94.94 180 VAL A C 1
ATOM 1299 O O . VAL A 1 180 ? -11.664 7.059 17.062 1 94.94 180 VAL A O 1
ATOM 1302 N N . ARG A 1 181 ? -10.859 6.609 19.047 1 93.12 181 ARG A N 1
ATOM 1303 C CA . ARG A 1 181 ? -12.156 6.16 19.547 1 93.12 181 ARG A CA 1
ATOM 1304 C C . ARG A 1 181 ? -13.172 7.297 19.562 1 93.12 181 ARG A C 1
ATOM 1306 O O . ARG A 1 181 ? -14.305 7.125 19.109 1 93.12 181 ARG A O 1
ATOM 1313 N N . GLN A 1 182 ? -12.828 8.391 20.062 1 93.69 182 GLN A N 1
ATOM 1314 C CA . GLN A 1 182 ? -13.727 9.531 20.203 1 93.69 182 GLN A CA 1
ATOM 1315 C C . GLN A 1 182 ? -14.148 10.086 18.844 1 93.69 182 GLN A C 1
ATOM 1317 O O . GLN A 1 182 ? -15.312 10.43 18.656 1 93.69 182 GLN A O 1
ATOM 1322 N N . ALA A 1 183 ? -13.219 10.117 17.938 1 94.62 183 ALA A N 1
ATOM 1323 C CA . ALA A 1 183 ? -13.492 10.719 16.641 1 94.62 183 ALA A CA 1
ATOM 1324 C C . ALA A 1 183 ? -14.133 9.703 15.695 1 94.62 183 ALA A C 1
ATOM 1326 O O . ALA A 1 183 ? -14.75 10.078 14.695 1 94.62 183 ALA A O 1
ATOM 1327 N N . GLY A 1 184 ? -13.938 8.414 16.062 1 93.69 184 GLY A N 1
ATOM 1328 C CA . GLY A 1 184 ? -14.281 7.402 15.078 1 93.69 184 GLY A CA 1
ATOM 1329 C C . GLY A 1 184 ? -13.422 7.469 13.828 1 93.69 184 GLY A C 1
ATOM 1330 O O . GLY A 1 184 ? -13.922 7.293 12.711 1 93.69 184 GLY A O 1
ATOM 1331 N N . ALA A 1 185 ? -12.148 7.703 14 1 94.88 185 ALA A N 1
ATOM 1332 C CA . ALA A 1 185 ? -11.258 7.988 12.875 1 94.88 185 ALA A CA 1
ATOM 1333 C C . ALA A 1 185 ? -10.828 6.703 12.172 1 94.88 185 ALA A C 1
ATOM 1335 O O . ALA A 1 185 ? -10.375 5.754 12.82 1 94.88 185 ALA A O 1
ATOM 1336 N N . PRO A 1 186 ? -10.953 6.715 10.859 1 93.06 186 PRO A N 1
ATOM 1337 C CA . PRO A 1 186 ? -10.469 5.551 10.117 1 93.06 186 PRO A CA 1
ATOM 1338 C C . PRO A 1 186 ? -8.953 5.531 9.969 1 93.06 186 PRO A C 1
ATOM 1340 O O . PRO A 1 186 ? -8.375 4.512 9.562 1 93.06 186 PRO A O 1
ATOM 1343 N N . GLY A 1 187 ? -8.297 6.609 10.266 1 95.69 187 GLY A N 1
ATOM 1344 C CA . GLY A 1 187 ? -6.852 6.746 10.195 1 95.69 187 GLY A CA 1
ATOM 1345 C C . GLY A 1 187 ? -6.332 7.965 10.945 1 95.69 187 GLY A C 1
ATOM 1346 O O . GLY A 1 187 ? -7.105 8.852 11.312 1 95.69 187 GLY A O 1
ATOM 1347 N N . VAL A 1 188 ? -5.008 7.918 11.164 1 97.06 188 VAL A N 1
ATOM 1348 C CA . VAL A 1 188 ? -4.383 9.016 11.891 1 97.06 188 VAL A CA 1
ATOM 1349 C C . VAL A 1 188 ? -3.137 9.492 11.141 1 97.06 188 VAL A C 1
ATOM 1351 O O . VAL A 1 188 ? -2.512 8.719 10.414 1 97.06 188 VAL A O 1
ATOM 1354 N N . ASP A 1 189 ? -2.869 10.797 11.281 1 97.12 189 ASP A N 1
ATOM 1355 C CA . ASP A 1 189 ? -1.664 11.438 10.766 1 97.12 189 ASP A CA 1
ATOM 1356 C C . ASP A 1 189 ? -0.84 12.047 11.891 1 97.12 189 ASP A C 1
ATOM 1358 O O . ASP A 1 189 ? -1.308 12.945 12.594 1 97.12 189 ASP A O 1
ATOM 1362 N N . LEU A 1 190 ? 0.417 11.547 12.023 1 95.19 190 LEU A N 1
ATOM 1363 C CA . LEU A 1 190 ? 1.282 12.023 13.094 1 95.19 190 LEU A CA 1
ATOM 1364 C C . LEU A 1 190 ? 2.482 12.773 12.531 1 95.19 190 LEU A C 1
ATOM 1366 O O . LEU A 1 190 ? 3.006 12.414 11.477 1 95.19 190 LEU A O 1
ATOM 1370 N N . SER A 1 191 ? 2.859 13.742 13.328 1 95.31 191 SER A N 1
ATOM 1371 C CA . SER A 1 191 ? 4.059 14.5 12.984 1 95.31 191 SER A CA 1
ATOM 1372 C C . SER A 1 191 ? 4.902 14.797 14.219 1 95.31 191 SER A C 1
ATOM 1374 O O . SER A 1 191 ? 5.734 13.984 14.617 1 95.31 191 SER A O 1
ATOM 1376 N N . SER A 1 192 ? 4.504 15.797 14.977 1 92.56 192 SER A N 1
ATOM 1377 C CA . SER A 1 192 ? 5.324 16.25 16.094 1 92.56 192 SER A CA 1
ATOM 1378 C C . SER A 1 192 ? 5.336 15.227 17.219 1 92.56 192 SER A C 1
ATOM 1380 O O . SER A 1 192 ? 6.301 15.148 17.984 1 92.56 192 SER A O 1
ATOM 1382 N N . GLY A 1 193 ? 4.398 14.383 17.391 1 94.12 193 GLY A N 1
ATOM 1383 C CA . GLY A 1 193 ? 4.242 13.453 18.5 1 94.12 193 GLY A CA 1
ATOM 1384 C C . GLY A 1 193 ? 5.25 12.32 18.469 1 94.12 193 GLY A C 1
ATOM 1385 O O . GLY A 1 193 ? 5.379 11.578 19.438 1 94.12 193 GLY A O 1
ATOM 1386 N N . VAL A 1 194 ? 6.004 12.266 17.406 1 96.88 194 VAL A N 1
ATOM 1387 C CA . VAL A 1 194 ? 6.984 11.188 17.312 1 96.88 194 VAL A CA 1
ATOM 1388 C C . VAL A 1 194 ? 8.375 11.766 17.062 1 96.88 194 VAL A C 1
ATOM 1390 O O . VAL A 1 194 ? 9.211 11.133 16.406 1 96.88 194 VAL A O 1
ATOM 1393 N N . GLU A 1 195 ? 8.578 12.938 17.5 1 96.69 195 GLU A N 1
ATOM 1394 C CA . GLU A 1 195 ? 9.844 13.641 17.328 1 96.69 195 GLU A CA 1
ATOM 1395 C C . GLU A 1 195 ? 10.648 13.641 18.625 1 96.69 195 GLU A C 1
ATOM 1397 O O . GLU A 1 195 ? 10.086 13.82 19.719 1 96.69 195 GLU A O 1
ATOM 1402 N N . ARG A 1 196 ? 11.945 13.43 18.531 1 95.56 196 ARG A N 1
ATOM 1403 C CA . ARG A 1 196 ? 12.82 13.602 19.688 1 95.56 196 ARG A CA 1
ATOM 1404 C C . ARG A 1 196 ? 13.227 15.07 19.859 1 95.56 196 ARG A C 1
ATOM 1406 O O . ARG A 1 196 ? 13.586 15.492 20.953 1 95.56 196 ARG A O 1
ATOM 1413 N N . ALA A 1 197 ? 13.336 15.797 18.797 1 95 197 ALA A N 1
ATOM 1414 C CA . ALA A 1 197 ? 13.5 17.25 18.688 1 95 197 ALA A CA 1
ATOM 1415 C C . ALA A 1 197 ? 12.695 17.797 17.516 1 95 197 ALA A C 1
ATOM 1417 O O . ALA A 1 197 ? 12.336 17.062 16.594 1 95 197 ALA A O 1
ATOM 1418 N N . ARG A 1 198 ? 12.398 19.016 17.656 1 93.06 198 ARG A N 1
ATOM 1419 C CA . ARG A 1 198 ? 11.562 19.625 16.625 1 93.06 198 ARG A CA 1
ATOM 1420 C C . ARG A 1 198 ? 12.109 19.344 15.234 1 93.06 198 ARG A C 1
ATOM 1422 O O . ARG A 1 198 ? 13.234 19.734 14.906 1 93.06 198 ARG A O 1
ATOM 1429 N N . GLY A 1 199 ? 11.398 18.594 14.422 1 94.81 199 GLY A N 1
ATOM 1430 C CA . GLY A 1 199 ? 11.781 18.281 13.055 1 94.81 199 GLY A CA 1
ATOM 1431 C C . GLY A 1 199 ? 12.617 17.016 12.945 1 94.81 199 GLY A C 1
ATOM 1432 O O . GLY A 1 199 ? 12.984 16.609 11.844 1 94.81 199 GLY A O 1
ATOM 1433 N N . VAL A 1 200 ? 12.859 16.422 14.047 1 96.69 200 VAL A N 1
ATOM 1434 C CA . VAL A 1 200 ? 13.68 15.219 14.047 1 96.69 200 VAL A CA 1
ATOM 1435 C C . VAL A 1 200 ? 12.875 14.047 14.594 1 96.69 200 VAL A C 1
ATOM 1437 O O . VAL A 1 200 ? 12.617 13.969 15.797 1 96.69 200 VAL A O 1
ATOM 1440 N N . LYS A 1 201 ? 12.562 13.148 13.711 1 97.69 201 LYS A N 1
ATOM 1441 C CA . LYS A 1 201 ? 11.766 11.992 14.109 1 97.69 201 LYS A CA 1
ATOM 1442 C C . LYS A 1 201 ? 12.578 11.047 14.984 1 97.69 201 LYS A C 1
ATOM 1444 O O . LYS A 1 201 ? 13.805 10.992 14.891 1 97.69 201 LYS A O 1
ATOM 1449 N N . ASP A 1 202 ? 11.906 10.398 15.828 1 97.94 202 ASP A N 1
ATOM 1450 C CA . ASP A 1 202 ? 12.469 9.336 16.656 1 97.94 202 ASP A CA 1
ATOM 1451 C C . ASP A 1 202 ? 11.953 7.969 16.219 1 97.94 202 ASP A C 1
ATOM 1453 O O . ASP A 1 202 ? 10.766 7.664 16.375 1 97.94 202 ASP A O 1
ATOM 1457 N N . PRO A 1 203 ? 12.875 7.113 15.672 1 97.75 203 PRO A N 1
ATOM 1458 C CA . PRO A 1 203 ? 12.445 5.809 15.164 1 97.75 203 PRO A CA 1
ATOM 1459 C C . PRO A 1 203 ? 11.703 4.98 16.219 1 97.75 203 PRO A C 1
ATOM 1461 O O . PRO A 1 203 ? 10.727 4.301 15.891 1 97.75 203 PRO A O 1
ATOM 1464 N N . ALA A 1 204 ? 12.148 5.07 17.422 1 97 204 ALA A N 1
ATOM 1465 C CA . ALA A 1 204 ? 11.516 4.301 18.484 1 97 204 ALA A CA 1
ATOM 1466 C C . ALA A 1 204 ? 10.094 4.797 18.75 1 97 204 ALA A C 1
ATOM 1468 O O . ALA A 1 204 ? 9.188 3.998 19 1 97 204 ALA A O 1
ATOM 1469 N N . LEU A 1 205 ? 9.938 6.051 18.703 1 97.06 205 LEU A N 1
ATOM 1470 C CA . LEU A 1 205 ? 8.617 6.621 18.922 1 97.06 205 LEU A CA 1
ATOM 1471 C C . LEU A 1 205 ? 7.684 6.262 17.766 1 97.06 205 LEU A C 1
ATOM 1473 O O . LEU A 1 205 ? 6.5 5.988 17.984 1 97.06 205 LEU A O 1
ATOM 1477 N N . ILE A 1 206 ? 8.203 6.23 16.562 1 97.44 206 ILE A N 1
ATOM 1478 C CA . ILE A 1 206 ? 7.41 5.832 15.406 1 97.44 206 ILE A CA 1
ATOM 1479 C C . ILE A 1 206 ? 6.914 4.398 15.586 1 97.44 206 ILE A C 1
ATOM 1481 O O . ILE A 1 206 ? 5.719 4.125 15.461 1 97.44 206 ILE A O 1
ATOM 1485 N N . ALA A 1 207 ? 7.801 3.58 15.922 1 95.5 207 ALA A N 1
ATOM 1486 C CA . ALA A 1 207 ? 7.465 2.172 16.109 1 95.5 207 ALA A CA 1
ATOM 1487 C C . ALA A 1 207 ? 6.426 1.991 17.203 1 95.5 207 ALA A C 1
ATOM 1489 O O . ALA A 1 207 ? 5.438 1.275 17.031 1 95.5 207 ALA A O 1
ATOM 1490 N N . ALA A 1 208 ? 6.629 2.635 18.297 1 94.75 208 ALA A N 1
ATOM 1491 C CA . ALA A 1 208 ? 5.734 2.525 19.438 1 94.75 208 ALA A CA 1
ATOM 1492 C C . ALA A 1 208 ? 4.34 3.055 19.109 1 94.75 208 ALA A C 1
ATOM 1494 O O . ALA A 1 208 ? 3.334 2.467 19.5 1 94.75 208 ALA A O 1
ATOM 1495 N N . PHE A 1 209 ? 4.355 4.137 18.453 1 94.81 209 PHE A N 1
ATOM 1496 C CA . PHE A 1 209 ? 3.088 4.746 18.078 1 94.81 209 PHE A CA 1
ATOM 1497 C C . PHE A 1 209 ? 2.281 3.811 17.188 1 94.81 209 PHE A C 1
ATOM 1499 O O . PHE A 1 209 ? 1.106 3.551 17.453 1 94.81 209 PHE A O 1
ATOM 1506 N N . VAL A 1 210 ? 2.896 3.322 16.125 1 93.88 210 VAL A N 1
ATOM 1507 C CA . VAL A 1 210 ? 2.221 2.447 15.172 1 93.88 210 VAL A CA 1
ATOM 1508 C C . VAL A 1 210 ? 1.694 1.208 15.891 1 93.88 210 VAL A C 1
ATOM 1510 O O . VAL A 1 210 ? 0.557 0.787 15.672 1 93.88 210 VAL A O 1
ATOM 1513 N N . GLN A 1 211 ? 2.445 0.71 16.766 1 91.19 211 GLN A N 1
ATOM 1514 C CA . GLN A 1 211 ? 2.027 -0.448 17.562 1 91.19 211 GLN A CA 1
ATOM 1515 C C . GLN A 1 211 ? 0.8 -0.126 18.406 1 91.19 211 GLN A C 1
ATOM 1517 O O . GLN A 1 211 ? -0.132 -0.928 18.484 1 91.19 211 GLN A O 1
ATOM 1522 N N . THR A 1 212 ? 0.823 0.993 19 1 92.94 212 THR A N 1
ATOM 1523 C CA . THR A 1 212 ? -0.289 1.42 19.844 1 92.94 212 THR A CA 1
ATOM 1524 C C . THR A 1 212 ? -1.577 1.517 19.031 1 92.94 212 THR A C 1
ATOM 1526 O O . THR A 1 212 ? -2.633 1.06 19.469 1 92.94 212 THR A O 1
ATOM 1529 N N . VAL A 1 213 ? -1.495 2.098 17.906 1 93.12 213 VAL A N 1
ATOM 1530 C CA . VAL A 1 213 ? -2.66 2.244 17.047 1 93.12 213 VAL A CA 1
ATOM 1531 C C . VAL A 1 213 ? -3.182 0.866 16.641 1 93.12 213 VAL A C 1
ATOM 1533 O O . VAL A 1 213 ? -4.395 0.637 16.609 1 93.12 213 VAL A O 1
ATOM 1536 N N . ARG A 1 214 ? -2.295 -0.024 16.406 1 87.19 214 ARG A N 1
ATOM 1537 C CA . ARG A 1 214 ? -2.662 -1.37 15.977 1 87.19 214 ARG A CA 1
ATOM 1538 C C . ARG A 1 214 ? -3.334 -2.141 17.109 1 87.19 214 ARG A C 1
ATOM 1540 O O . ARG A 1 214 ? -4.27 -2.908 16.875 1 87.19 214 ARG A O 1
ATOM 1547 N N . GLU A 1 215 ? -2.885 -1.961 18.219 1 83.62 215 GLU A N 1
ATOM 1548 C CA . GLU A 1 215 ? -3.422 -2.666 19.391 1 83.62 215 GLU A CA 1
ATOM 1549 C C . GLU A 1 215 ? -4.762 -2.076 19.812 1 83.62 215 GLU A C 1
ATOM 1551 O O . GLU A 1 215 ? -5.594 -2.777 20.391 1 83.62 215 GLU A O 1
ATOM 1556 N N . GLY A 1 216 ? -4.859 -0.798 19.781 1 71.88 216 GLY A N 1
ATOM 1557 C CA . GLY A 1 216 ? -6.125 -0.164 20.125 1 71.88 216 GLY A CA 1
ATOM 1558 C C . GLY A 1 216 ? -7.258 -0.556 19.188 1 71.88 216 GLY A C 1
ATOM 1559 O O . GLY A 1 216 ? -8.43 -0.505 19.578 1 71.88 216 GLY A O 1
ATOM 1560 N N . GLY A 1 217 ? -7.066 -0.731 18 1 58.97 217 GLY A N 1
ATOM 1561 C CA . GLY A 1 217 ? -8.047 -1.215 17.047 1 58.97 217 GLY A CA 1
ATOM 1562 C C . GLY A 1 217 ? -8.508 -2.635 17.328 1 58.97 217 GLY A C 1
ATOM 1563 O O . GLY A 1 217 ? -9.578 -3.047 16.875 1 58.97 217 GLY A O 1
ATOM 1564 N N . ARG A 1 218 ? -7.641 -3.463 17.984 1 51.28 218 ARG A N 1
ATOM 1565 C CA . ARG A 1 218 ? -7.98 -4.84 18.328 1 51.28 218 ARG A CA 1
ATOM 1566 C C . ARG A 1 218 ? -8.906 -4.887 19.531 1 51.28 218 ARG A C 1
ATOM 1568 O O . ARG A 1 218 ? -9.703 -5.82 19.672 1 51.28 218 ARG A O 1
ATOM 1575 N N . ALA A 1 219 ? -8.805 -4.129 20.594 1 42.81 219 ALA A N 1
ATOM 1576 C CA . ALA A 1 219 ? -9.57 -4.176 21.844 1 42.81 219 ALA A CA 1
ATOM 1577 C C . ALA A 1 219 ? -10.984 -3.637 21.641 1 42.81 219 ALA A C 1
ATOM 1579 O O . ALA A 1 219 ? -11.82 -3.713 22.547 1 42.81 219 ALA A O 1
ATOM 1580 N N . GLY A 1 220 ? -11.25 -3.023 20.672 1 32.25 220 GLY A N 1
ATOM 1581 C CA . GLY A 1 220 ? -12.648 -2.639 20.562 1 32.25 220 GLY A CA 1
ATOM 1582 C C . GLY A 1 220 ? -13.5 -3.66 19.828 1 32.25 220 GLY A C 1
ATOM 1583 O O . GLY A 1 220 ? -12.984 -4.398 18.984 1 32.25 220 GLY A O 1
ATOM 1584 N N . MET B 1 1 ? 12.164 -5.949 5.758 1 75.31 1 MET B N 1
ATOM 1585 C CA . MET B 1 1 ? 10.828 -6.469 6.012 1 75.31 1 MET B CA 1
ATOM 1586 C C . MET B 1 1 ? 10.336 -7.309 4.836 1 75.31 1 MET B C 1
ATOM 1588 O O . MET B 1 1 ? 10.516 -6.93 3.68 1 75.31 1 MET B O 1
ATOM 1592 N N . THR B 1 2 ? 9.844 -8.508 5.141 1 89.44 2 THR B N 1
ATOM 1593 C CA . THR B 1 2 ? 9.391 -9.477 4.148 1 89.44 2 THR B CA 1
ATOM 1594 C C . THR B 1 2 ? 7.949 -9.203 3.74 1 89.44 2 THR B C 1
ATOM 1596 O O . THR B 1 2 ? 7.066 -9.102 4.594 1 89.44 2 THR B O 1
ATOM 1599 N N . LEU B 1 3 ? 7.711 -8.984 2.461 1 93.88 3 LEU B N 1
ATOM 1600 C CA . LEU B 1 3 ? 6.367 -8.742 1.951 1 93.88 3 LEU B CA 1
ATOM 1601 C C . LEU B 1 3 ? 5.531 -10.016 1.979 1 93.88 3 LEU B C 1
ATOM 1603 O O . LEU B 1 3 ? 6.07 -11.117 1.843 1 93.88 3 LEU B O 1
ATOM 1607 N N . VAL B 1 4 ? 4.176 -9.828 2.109 1 96.5 4 VAL B N 1
ATOM 1608 C CA . VAL B 1 4 ? 3.283 -10.984 2.117 1 96.5 4 VAL B CA 1
ATOM 1609 C C . VAL B 1 4 ? 2.158 -10.773 1.107 1 96.5 4 VAL B C 1
ATOM 1611 O O . VAL B 1 4 ? 1.511 -9.719 1.102 1 96.5 4 VAL B O 1
ATOM 1614 N N . LYS B 1 5 ? 2.014 -11.68 0.247 1 97.88 5 LYS B N 1
ATOM 1615 C CA . LYS B 1 5 ? 0.85 -11.805 -0.628 1 97.88 5 LYS B CA 1
ATOM 1616 C C . LYS B 1 5 ? 0.022 -13.039 -0.273 1 97.88 5 LYS B C 1
ATOM 1618 O O . LYS B 1 5 ? 0.573 -14.109 -0.029 1 97.88 5 LYS B O 1
ATOM 1623 N N . VAL B 1 6 ? -1.308 -12.898 -0.182 1 98.06 6 VAL B N 1
ATOM 1624 C CA . VAL B 1 6 ? -2.213 -14.031 -0 1 98.06 6 VAL B CA 1
ATOM 1625 C C . VAL B 1 6 ? -3.055 -14.227 -1.259 1 98.06 6 VAL B C 1
ATOM 1627 O O . VAL B 1 6 ? -3.859 -13.359 -1.615 1 98.06 6 VAL B O 1
ATOM 1630 N N . CYS B 1 7 ? -2.914 -15.352 -1.838 1 98 7 CYS B N 1
ATOM 1631 C CA . CYS B 1 7 ? -3.545 -15.586 -3.131 1 98 7 CYS B CA 1
ATOM 1632 C C . CYS B 1 7 ? -4.816 -16.406 -2.975 1 98 7 CYS B C 1
ATOM 1634 O O . CYS B 1 7 ? -4.906 -17.266 -2.082 1 98 7 CYS B O 1
ATOM 1636 N N . GLY B 1 8 ? -5.758 -16.203 -3.855 1 97.94 8 GLY B N 1
ATOM 1637 C CA . GLY B 1 8 ? -6.957 -17.016 -3.912 1 97.94 8 GLY B CA 1
ATOM 1638 C C . GLY B 1 8 ? -8.055 -16.531 -2.982 1 97.94 8 GLY B C 1
ATOM 1639 O O . GLY B 1 8 ? -8.734 -17.344 -2.342 1 97.94 8 GLY B O 1
ATOM 1640 N N . ILE B 1 9 ? -8.188 -15.266 -2.832 1 98.5 9 ILE B N 1
ATOM 1641 C CA . ILE B 1 9 ? -9.234 -14.688 -2 1 98.5 9 ILE B CA 1
ATOM 1642 C C . ILE B 1 9 ? -10.57 -14.742 -2.736 1 98.5 9 ILE B C 1
ATOM 1644 O O . ILE B 1 9 ? -10.711 -14.172 -3.824 1 98.5 9 ILE B O 1
ATOM 1648 N N . ASN B 1 10 ? -11.57 -15.43 -2.094 1 98.31 10 ASN B N 1
ATOM 1649 C CA . ASN B 1 10 ? -12.82 -15.578 -2.82 1 98.31 10 ASN B CA 1
ATOM 1650 C C . ASN B 1 10 ? -14.023 -15.492 -1.885 1 98.31 10 ASN B C 1
ATOM 1652 O O . ASN B 1 10 ? -15.133 -15.883 -2.256 1 98.31 10 ASN B O 1
ATOM 1656 N N . ASP B 1 11 ? -13.797 -15.023 -0.656 1 97.62 11 ASP B N 1
ATOM 1657 C CA . ASP B 1 11 ? -14.922 -14.781 0.24 1 97.62 11 ASP B CA 1
ATOM 1658 C C . ASP B 1 11 ? -14.617 -13.633 1.199 1 97.62 11 ASP B C 1
ATOM 1660 O O . ASP B 1 11 ? -13.469 -13.203 1.322 1 97.62 11 ASP B O 1
ATOM 1664 N N . PRO B 1 12 ? -15.695 -13.141 1.868 1 98.06 12 PRO B N 1
ATOM 1665 C CA . PRO B 1 12 ? -15.539 -11.945 2.705 1 98.06 12 PRO B CA 1
ATOM 1666 C C . PRO B 1 12 ? -14.633 -12.188 3.912 1 98.06 12 PRO B C 1
ATOM 1668 O O . PRO B 1 12 ? -13.891 -11.289 4.316 1 98.06 12 PRO B O 1
ATOM 1671 N N . ALA B 1 13 ? -14.703 -13.32 4.465 1 97.62 13 ALA B N 1
ATOM 1672 C CA . ALA B 1 13 ? -13.898 -13.617 5.648 1 97.62 13 ALA B CA 1
ATOM 1673 C C . ALA B 1 13 ? -12.406 -13.578 5.32 1 97.62 13 ALA B C 1
ATOM 1675 O O . ALA B 1 13 ? -11.609 -13.023 6.086 1 97.62 13 ALA B O 1
ATOM 1676 N N . ALA B 1 14 ? -12.078 -14.172 4.219 1 97.75 14 ALA B N 1
ATOM 1677 C CA . ALA B 1 14 ? -10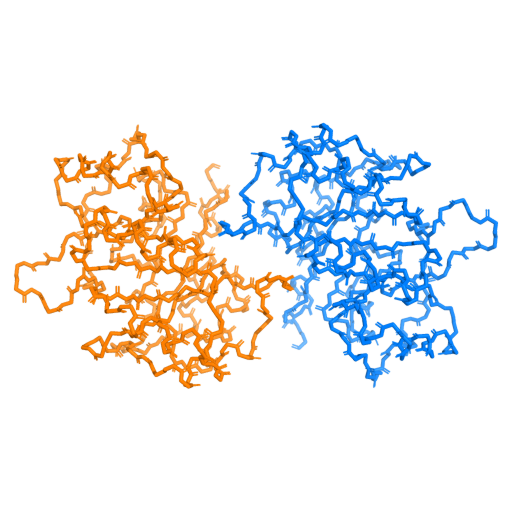.68 -14.141 3.777 1 97.75 14 ALA B CA 1
ATOM 1678 C C . ALA B 1 14 ? -10.234 -12.711 3.486 1 97.75 14 ALA B C 1
ATOM 1680 O O . ALA B 1 14 ? -9.125 -12.32 3.855 1 97.75 14 ALA B O 1
ATOM 1681 N N . MET B 1 15 ? -11.086 -11.984 2.848 1 97.5 15 MET B N 1
ATOM 1682 C CA . MET B 1 15 ? -10.781 -10.586 2.551 1 97.5 15 MET B CA 1
ATOM 1683 C C . MET B 1 15 ? -10.523 -9.805 3.834 1 97.5 15 MET B C 1
ATOM 1685 O O . MET B 1 15 ? -9.539 -9.062 3.924 1 97.5 15 MET B O 1
ATOM 1689 N N . ALA B 1 16 ? -11.352 -9.992 4.777 1 96 16 ALA B N 1
ATOM 1690 C CA . ALA B 1 16 ? -11.211 -9.312 6.059 1 96 16 ALA B CA 1
ATOM 1691 C C . ALA B 1 16 ? -9.914 -9.719 6.754 1 96 16 ALA B C 1
ATOM 1693 O O . ALA B 1 16 ? -9.219 -8.875 7.336 1 96 16 ALA B O 1
ATOM 1694 N N . ALA B 1 17 ? -9.57 -10.961 6.676 1 96.69 17 ALA B N 1
ATOM 1695 C CA . ALA B 1 17 ? -8.367 -11.477 7.324 1 96.69 17 ALA B CA 1
ATOM 1696 C C . ALA B 1 17 ? -7.113 -10.859 6.719 1 96.69 17 ALA B C 1
ATOM 1698 O O . ALA B 1 17 ? -6.18 -10.5 7.441 1 96.69 17 ALA B O 1
ATOM 1699 N N . VAL B 1 18 ? -7.082 -10.734 5.438 1 96.81 18 VAL B N 1
ATOM 1700 C CA . VAL B 1 18 ? -5.949 -10.141 4.738 1 96.81 18 VAL B CA 1
ATOM 1701 C C . VAL B 1 18 ? -5.785 -8.68 5.164 1 96.81 18 VAL B C 1
ATOM 1703 O O . VAL B 1 18 ? -4.676 -8.234 5.465 1 96.81 18 VAL B O 1
ATOM 1706 N N . ARG B 1 19 ? -6.895 -8.047 5.164 1 92.38 19 ARG B N 1
ATOM 1707 C CA . ARG B 1 19 ? -6.895 -6.641 5.547 1 92.38 19 ARG B CA 1
ATOM 1708 C C . ARG B 1 19 ? -6.422 -6.465 6.988 1 92.38 19 ARG B C 1
ATOM 1710 O O . ARG B 1 19 ? -5.555 -5.633 7.266 1 92.38 19 ARG B O 1
ATOM 1717 N N . GLU B 1 20 ? -6.938 -7.23 7.848 1 90.56 20 GLU B N 1
ATOM 1718 C CA . GLU B 1 20 ? -6.633 -7.121 9.273 1 90.56 20 GLU B CA 1
ATOM 1719 C C . GLU B 1 20 ? -5.184 -7.512 9.555 1 90.56 20 GLU B C 1
ATOM 1721 O O . GLU B 1 20 ? -4.539 -6.934 10.43 1 90.56 20 GLU B O 1
ATOM 1726 N N . ALA B 1 21 ? -4.703 -8.445 8.828 1 92.69 21 ALA B N 1
ATOM 1727 C CA . ALA B 1 21 ? -3.322 -8.898 8.992 1 92.69 21 ALA B CA 1
ATOM 1728 C C . ALA B 1 21 ? -2.346 -7.934 8.328 1 92.69 21 ALA B C 1
ATOM 1730 O O . ALA B 1 21 ? -1.134 -8.031 8.531 1 92.69 21 ALA B O 1
ATOM 1731 N N . ARG B 1 22 ? -2.887 -7.07 7.461 1 90.31 22 ARG B N 1
ATOM 1732 C CA . ARG B 1 22 ? -2.127 -6.027 6.777 1 90.31 22 ARG B CA 1
ATOM 1733 C C . ARG B 1 2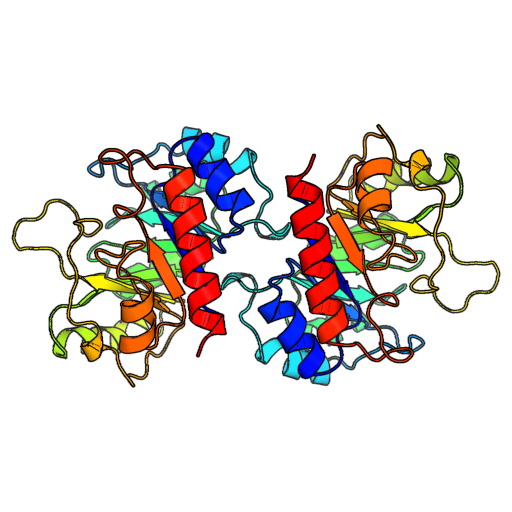2 ? -1.126 -6.637 5.801 1 90.31 22 ARG B C 1
ATOM 1735 O O . ARG B 1 22 ? 0.024 -6.195 5.73 1 90.31 22 ARG B O 1
ATOM 1742 N N . ALA B 1 23 ? -1.583 -7.664 5.191 1 94.69 23 ALA B N 1
ATOM 1743 C CA . ALA B 1 23 ? -0.793 -8.156 4.066 1 94.69 23 ALA B CA 1
ATOM 1744 C C . ALA B 1 23 ? -0.661 -7.09 2.982 1 94.69 23 ALA B C 1
ATOM 1746 O O . ALA B 1 23 ? -1.584 -6.301 2.762 1 94.69 23 ALA B O 1
ATOM 1747 N N . GLU B 1 24 ? 0.485 -7.098 2.309 1 95.12 24 GLU B N 1
ATOM 1748 C CA . GLU B 1 24 ? 0.756 -6.059 1.322 1 95.12 24 GLU B CA 1
ATOM 1749 C C . GLU B 1 24 ? -0.022 -6.301 0.033 1 95.12 24 GLU B C 1
ATOM 1751 O O . GLU B 1 24 ? -0.364 -5.359 -0.681 1 95.12 24 GLU B O 1
ATOM 1756 N N . MET B 1 25 ? -0.324 -7.598 -0.257 1 97.44 25 MET B N 1
ATOM 1757 C CA . MET B 1 25 ? -0.999 -7.953 -1.501 1 97.44 25 MET B CA 1
ATOM 1758 C C . MET B 1 25 ? -2.008 -9.07 -1.271 1 97.44 25 MET B C 1
ATOM 1760 O O . MET B 1 25 ? -1.826 -9.906 -0.381 1 97.44 25 MET B O 1
ATOM 1764 N N . LEU B 1 26 ? -3.051 -9.047 -2.088 1 98.25 26 LEU B N 1
ATOM 1765 C CA . LEU B 1 26 ? -3.953 -10.188 -2.217 1 98.25 26 LEU B CA 1
ATOM 1766 C C . LEU B 1 26 ? -4.152 -10.562 -3.684 1 98.25 26 LEU B C 1
ATOM 1768 O O . LEU B 1 26 ? -3.865 -9.758 -4.574 1 98.25 26 LEU B O 1
ATOM 1772 N N . GLY B 1 27 ? -4.598 -11.812 -3.885 1 98.44 27 GLY B N 1
ATOM 1773 C CA . GLY B 1 27 ? -4.785 -12.273 -5.25 1 98.44 27 GLY B CA 1
ATOM 1774 C C . GLY B 1 27 ? -6.188 -12.789 -5.52 1 98.44 27 GLY B C 1
ATOM 1775 O O . GLY B 1 27 ? -6.758 -13.516 -4.699 1 98.44 27 GLY B O 1
ATOM 1776 N N . PHE B 1 28 ? -6.727 -12.359 -6.621 1 98.81 28 PHE B N 1
ATOM 1777 C CA . PHE B 1 28 ? -7.922 -12.953 -7.211 1 98.81 28 PHE B CA 1
ATOM 1778 C C . PHE B 1 28 ? -7.559 -13.875 -8.367 1 98.81 28 PHE B C 1
ATOM 1780 O O . PHE B 1 28 ? -6.805 -13.492 -9.258 1 98.81 28 PHE B O 1
ATOM 1787 N N . VAL B 1 29 ? -8.086 -15.047 -8.344 1 98.69 29 VAL B N 1
ATOM 1788 C CA . VAL B 1 29 ? -7.73 -16.031 -9.359 1 98.69 29 VAL B CA 1
ATOM 1789 C C . VAL B 1 29 ? -8.789 -16.047 -10.461 1 98.69 29 VAL B C 1
ATOM 1791 O O . VAL B 1 29 ? -9.922 -16.484 -10.227 1 98.69 29 VAL B O 1
ATOM 1794 N N . PHE B 1 30 ? -8.398 -15.594 -11.641 1 98.56 30 PHE B N 1
ATOM 1795 C CA . PHE B 1 30 ? -9.281 -15.625 -12.805 1 98.56 30 PHE B CA 1
ATOM 1796 C C . PHE B 1 30 ? -8.875 -16.734 -13.758 1 98.56 30 PHE B C 1
ATOM 1798 O O . PHE B 1 30 ? -8.484 -16.484 -14.898 1 98.56 30 PHE B O 1
ATOM 1805 N N . PHE B 1 31 ? -9.039 -17.938 -13.289 1 97.56 31 PHE B N 1
ATOM 1806 C CA . PHE B 1 31 ? -8.75 -19.203 -13.961 1 97.56 31 PHE B CA 1
ATOM 1807 C C . PHE B 1 31 ? -9.703 -20.297 -13.5 1 97.56 31 PHE B C 1
ATOM 1809 O O . PHE B 1 31 ? -9.469 -20.922 -12.461 1 97.56 31 PHE B O 1
ATOM 1816 N N . PRO B 1 32 ? -10.703 -20.609 -14.242 1 95.25 32 PRO B N 1
ATOM 1817 C CA . PRO B 1 32 ? -11.836 -21.438 -13.82 1 95.25 32 PRO B CA 1
ATOM 1818 C C . PRO B 1 32 ? -11.406 -22.812 -13.312 1 95.25 32 PRO B C 1
ATOM 1820 O O . PRO B 1 32 ? -11.992 -23.344 -12.367 1 95.25 32 PRO B O 1
ATOM 1823 N N . PRO B 1 33 ? -10.359 -23.391 -13.859 1 94.31 33 PRO B N 1
ATOM 1824 C CA . PRO B 1 33 ? -9.984 -24.719 -13.383 1 94.31 33 PRO B CA 1
ATOM 1825 C C . PRO B 1 33 ? -9.5 -24.719 -11.938 1 94.31 33 PRO B C 1
ATOM 1827 O O . PRO B 1 33 ? -9.43 -25.766 -11.297 1 94.31 33 PRO B O 1
ATOM 1830 N N . SER B 1 34 ? -9.125 -23.625 -11.438 1 95.06 34 SER B N 1
ATOM 1831 C CA . SER B 1 34 ? -8.625 -23.531 -10.07 1 95.06 34 SER B CA 1
ATOM 1832 C C . SER B 1 34 ? -9.766 -23.594 -9.062 1 95.06 34 SER B C 1
ATOM 1834 O O . SER B 1 34 ? -10.812 -22.984 -9.25 1 95.06 34 SER B O 1
ATOM 1836 N N . PRO B 1 35 ? -9.547 -24.359 -7.965 1 95.12 35 PRO B N 1
ATOM 1837 C CA . PRO B 1 35 ? -10.555 -24.375 -6.902 1 95.12 35 PRO B CA 1
ATOM 1838 C C . PRO B 1 35 ? -10.695 -23.016 -6.215 1 95.12 35 PRO B C 1
ATOM 1840 O O . PRO B 1 35 ? -11.633 -22.797 -5.445 1 95.12 35 PRO B O 1
ATOM 1843 N N . ARG B 1 36 ? -9.867 -22.078 -6.531 1 97.12 36 ARG B N 1
ATOM 1844 C CA . ARG B 1 36 ? -9.836 -20.75 -5.918 1 97.12 36 ARG B CA 1
ATOM 1845 C C . ARG B 1 36 ? -10.383 -19.688 -6.871 1 97.12 36 ARG B C 1
ATOM 1847 O O . ARG B 1 36 ? -10.312 -18.5 -6.586 1 97.12 36 ARG B O 1
ATOM 1854 N N . ALA B 1 37 ? -10.906 -20.172 -7.926 1 97.94 37 ALA B N 1
ATOM 1855 C CA . ALA B 1 37 ? -11.367 -19.25 -8.961 1 97.94 37 ALA B CA 1
ATOM 1856 C C . ALA B 1 37 ? -12.523 -18.391 -8.453 1 97.94 37 ALA B C 1
ATOM 1858 O O . ALA B 1 37 ? -13.305 -18.828 -7.605 1 97.94 37 ALA B O 1
ATOM 1859 N N . ILE B 1 38 ? -12.609 -17.172 -9 1 98.56 38 ILE B N 1
ATOM 1860 C CA . ILE B 1 38 ? -13.672 -16.234 -8.664 1 98.56 38 ILE B CA 1
ATOM 1861 C C . ILE B 1 38 ? -14.117 -15.492 -9.922 1 98.56 38 ILE B C 1
ATOM 1863 O O . ILE B 1 38 ? -13.336 -15.312 -10.859 1 98.56 38 ILE B O 1
ATOM 1867 N N . SER B 1 39 ? -15.375 -15.078 -9.938 1 98.5 39 SER B N 1
ATOM 1868 C CA . SER B 1 39 ? -15.859 -14.266 -11.047 1 98.5 39 SER B CA 1
ATOM 1869 C C . SER B 1 39 ? -15.453 -12.805 -10.883 1 98.5 39 SER B C 1
ATOM 1871 O O . SER B 1 39 ? -15.211 -12.344 -9.766 1 98.5 39 SER B O 1
ATOM 1873 N N . PRO B 1 40 ? -15.367 -12.148 -12.023 1 98.5 40 PRO B N 1
ATOM 1874 C CA . PRO B 1 40 ? -15.062 -10.719 -11.93 1 98.5 40 PRO B CA 1
ATOM 1875 C C . PRO B 1 40 ? -16.047 -9.961 -11.047 1 98.5 40 PRO B C 1
ATOM 1877 O O . PRO B 1 40 ? -15.648 -9.102 -10.266 1 98.5 40 PRO B O 1
ATOM 1880 N N . GLU B 1 41 ? -17.328 -10.281 -11.086 1 98.19 41 GLU B N 1
ATOM 1881 C CA . GLU B 1 41 ? -18.344 -9.602 -10.305 1 98.19 41 GLU B CA 1
ATOM 1882 C C . GLU B 1 41 ? -18.156 -9.844 -8.812 1 98.19 41 GLU B C 1
ATOM 1884 O O . GLU B 1 41 ? -18.25 -8.914 -8.008 1 98.19 41 GLU B O 1
ATOM 1889 N N . ARG B 1 42 ? -17.906 -11.039 -8.523 1 98.19 42 ARG B N 1
ATOM 1890 C CA . ARG B 1 42 ? -17.672 -11.375 -7.121 1 98.19 42 ARG B CA 1
ATOM 1891 C C . ARG B 1 42 ? -16.391 -10.727 -6.602 1 98.19 42 ARG B C 1
ATOM 1893 O O . ARG B 1 42 ? -16.344 -10.273 -5.457 1 98.19 42 ARG B O 1
ATOM 1900 N N . ALA B 1 43 ? -15.398 -10.727 -7.414 1 98.69 43 ALA B N 1
ATOM 1901 C CA . ALA B 1 43 ? -14.156 -10.055 -7.047 1 98.69 43 ALA B CA 1
ATOM 1902 C C . ALA B 1 43 ? -14.391 -8.578 -6.758 1 98.69 43 ALA B C 1
ATOM 1904 O O . ALA B 1 43 ? -13.812 -8.023 -5.816 1 98.69 43 ALA B O 1
ATOM 1905 N N . ALA B 1 44 ? -15.195 -7.988 -7.523 1 98.38 44 ALA B N 1
ATOM 1906 C CA . ALA B 1 44 ? -15.531 -6.578 -7.332 1 98.38 44 ALA B CA 1
ATOM 1907 C C . ALA B 1 44 ? -16.219 -6.355 -5.988 1 98.38 44 ALA B C 1
ATOM 1909 O O . ALA B 1 44 ? -15.914 -5.402 -5.273 1 98.38 44 ALA B O 1
ATOM 1910 N N . GLU B 1 45 ? -17.141 -7.188 -5.668 1 98.06 45 GLU B N 1
ATOM 1911 C CA . GLU B 1 45 ? -17.844 -7.113 -4.391 1 98.06 45 GLU B CA 1
ATOM 1912 C C . GLU B 1 45 ? -16.875 -7.215 -3.219 1 98.06 45 GLU B C 1
ATOM 1914 O O . GLU B 1 45 ? -16.953 -6.438 -2.266 1 98.06 45 GLU B O 1
ATOM 1919 N N . LEU B 1 46 ? -16 -8.164 -3.33 1 98.06 46 LEU B N 1
ATOM 1920 C CA . LEU B 1 46 ? -15.023 -8.367 -2.266 1 98.06 46 LEU B CA 1
ATOM 1921 C C . LEU B 1 46 ? -14.07 -7.184 -2.174 1 98.06 46 LEU B C 1
ATOM 1923 O O . LEU B 1 46 ? -13.742 -6.73 -1.077 1 98.06 46 LEU B O 1
ATOM 1927 N N . SER B 1 47 ? -13.617 -6.715 -3.307 1 97.12 47 SER B N 1
ATOM 1928 C CA . SER B 1 47 ? -12.68 -5.602 -3.369 1 97.12 47 SER B CA 1
ATOM 1929 C C . SER B 1 47 ? -13.242 -4.367 -2.666 1 97.12 47 SER B C 1
ATOM 1931 O O . SER B 1 47 ? -12.5 -3.627 -2.016 1 97.12 47 SER B O 1
ATOM 1933 N N . ALA B 1 48 ? -14.508 -4.184 -2.746 1 94.56 48 ALA B N 1
ATOM 1934 C CA . ALA B 1 48 ? -15.172 -3.014 -2.184 1 94.56 48 ALA B CA 1
ATOM 1935 C C . ALA B 1 48 ? -15.164 -3.059 -0.658 1 94.56 48 ALA B C 1
ATOM 1937 O O . ALA B 1 48 ? -15.43 -2.051 0.001 1 94.56 48 ALA B O 1
ATOM 1938 N N . LEU B 1 49 ? -14.82 -4.184 -0.09 1 92.88 49 LEU B N 1
ATOM 1939 C CA . LEU B 1 49 ? -14.867 -4.363 1.356 1 92.88 49 LEU B CA 1
ATOM 1940 C C . LEU B 1 49 ? -13.594 -3.85 2.012 1 92.88 49 LEU B C 1
ATOM 1942 O O . LEU B 1 49 ? -13.484 -3.83 3.24 1 92.88 49 LEU B O 1
ATOM 1946 N N . ALA B 1 50 ? -12.641 -3.416 1.268 1 90.44 50 ALA B N 1
ATOM 1947 C CA . ALA B 1 50 ? -11.375 -2.908 1.787 1 90.44 50 ALA B CA 1
ATOM 1948 C C . ALA B 1 50 ? -10.922 -1.677 1.01 1 90.44 50 ALA B C 1
ATOM 1950 O O . ALA B 1 50 ? -11.234 -1.53 -0.174 1 90.44 50 ALA B O 1
ATOM 1951 N N . PRO B 1 51 ? -10.125 -0.806 1.697 1 88.44 51 PRO B N 1
ATOM 1952 C CA . PRO B 1 51 ? -9.594 0.348 0.969 1 88.44 51 PRO B CA 1
ATOM 1953 C C . PRO B 1 51 ? -8.75 -0.053 -0.239 1 88.44 51 PRO B C 1
ATOM 1955 O O . PRO B 1 51 ? -8.094 -1.094 -0.217 1 88.44 51 PRO B O 1
ATOM 1958 N N . ALA B 1 52 ? -8.844 0.84 -1.245 1 92.12 52 ALA B N 1
ATOM 1959 C CA . ALA B 1 52 ? -7.98 0.658 -2.406 1 92.12 52 ALA B CA 1
ATOM 1960 C C . ALA B 1 52 ? -6.516 0.871 -2.037 1 92.12 52 ALA B C 1
ATOM 1962 O O . ALA B 1 52 ? -6.211 1.419 -0.974 1 92.12 52 ALA B O 1
ATOM 1963 N N . ALA B 1 53 ? -5.66 0.425 -2.922 1 91.06 53 ALA B N 1
ATOM 1964 C CA . ALA B 1 53 ? -4.227 0.584 -2.688 1 91.06 53 ALA B CA 1
ATOM 1965 C C . ALA B 1 53 ? -3.855 2.059 -2.541 1 91.06 53 ALA B C 1
ATOM 1967 O O . ALA B 1 53 ? -3.068 2.422 -1.665 1 91.06 53 ALA B O 1
ATOM 1968 N N . ALA B 1 54 ? -4.457 2.842 -3.303 1 85.62 54 ALA B N 1
ATOM 1969 C CA . ALA B 1 54 ? -4.199 4.277 -3.279 1 85.62 54 ALA B CA 1
ATOM 1970 C C . ALA B 1 54 ? -4.664 4.898 -1.967 1 85.62 54 ALA B C 1
ATOM 1972 O O . ALA B 1 54 ? -4.324 6.043 -1.658 1 85.62 54 ALA B O 1
ATOM 1973 N N . GLU B 1 55 ? -5.398 4.109 -1.19 1 85.88 55 GLU B N 1
ATOM 1974 C CA . GLU B 1 55 ? -5.922 4.57 0.09 1 85.88 55 GLU B CA 1
ATOM 1975 C C . GLU B 1 55 ? -5.23 3.873 1.256 1 85.88 55 GLU B C 1
ATOM 1977 O O . GLU B 1 55 ? -5.645 4.02 2.408 1 85.88 55 GLU B O 1
ATOM 1982 N N . GLY B 1 56 ? -4.285 3.059 0.945 1 86.94 56 GLY B N 1
ATOM 1983 C CA . GLY B 1 56 ? -3.535 2.381 1.99 1 86.94 56 GLY B CA 1
ATOM 1984 C C . GLY B 1 56 ? -3.922 0.924 2.154 1 86.94 56 GLY B C 1
ATOM 1985 O O . GLY B 1 56 ? -3.506 0.271 3.113 1 86.94 56 GLY B O 1
ATOM 1986 N N . GLY B 1 57 ? -4.746 0.417 1.291 1 91.25 57 GLY B N 1
ATOM 1987 C CA . GLY B 1 57 ? -5.094 -0.995 1.302 1 91.25 57 GLY B CA 1
ATOM 1988 C C . GLY B 1 57 ? -4.098 -1.862 0.558 1 91.25 57 GLY B C 1
ATOM 1989 O O . GLY B 1 57 ? -3.096 -1.362 0.041 1 91.25 57 GLY B O 1
ATOM 1990 N N . PRO B 1 58 ? -4.355 -3.197 0.576 1 94.75 58 PRO B N 1
ATOM 1991 C CA . PRO B 1 58 ? -3.459 -4.098 -0.15 1 94.75 58 PRO B CA 1
ATOM 1992 C C . PRO B 1 58 ? -3.574 -3.949 -1.666 1 94.75 58 PRO B C 1
ATOM 1994 O O . PRO B 1 58 ? -4.645 -3.611 -2.176 1 94.75 58 PRO B O 1
ATOM 1997 N N . LEU B 1 59 ? -2.461 -4.227 -2.328 1 97.12 59 LEU B N 1
ATOM 1998 C CA . LEU B 1 59 ? -2.52 -4.348 -3.779 1 97.12 59 LEU B CA 1
ATOM 1999 C C . LEU B 1 59 ? -3.426 -5.5 -4.191 1 97.12 59 LEU B C 1
ATOM 2001 O O . LEU B 1 59 ? -3.359 -6.586 -3.611 1 97.12 59 LEU B O 1
ATOM 2005 N N . ARG B 1 60 ? -4.273 -5.25 -5.137 1 98.25 60 ARG B N 1
ATOM 2006 C CA . ARG B 1 60 ? -5.105 -6.293 -5.727 1 98.25 60 ARG B CA 1
ATOM 2007 C C . ARG B 1 60 ? -4.461 -6.867 -6.98 1 98.25 60 ARG B C 1
ATOM 2009 O O . ARG B 1 60 ? -4.328 -6.172 -7.992 1 98.25 60 ARG B O 1
ATOM 2016 N N . VAL B 1 61 ? -4.105 -8.109 -6.891 1 98.69 61 VAL B N 1
ATOM 2017 C CA . VAL B 1 61 ? -3.428 -8.797 -7.984 1 98.69 61 VAL B CA 1
ATOM 2018 C C . VAL B 1 61 ? -4.395 -9.758 -8.672 1 98.69 61 VAL B C 1
ATOM 2020 O O . VAL B 1 61 ? -5.035 -10.578 -8.016 1 98.69 61 VAL B O 1
ATOM 2023 N N . GLY B 1 62 ? -4.574 -9.609 -9.961 1 98.88 62 GLY B N 1
ATOM 2024 C CA . GLY B 1 62 ? -5.336 -10.578 -10.734 1 98.88 62 GLY B CA 1
ATOM 2025 C C . GLY B 1 62 ? -4.477 -11.672 -11.344 1 98.88 62 GLY B C 1
ATOM 2026 O O . GLY B 1 62 ? -3.594 -11.383 -12.156 1 98.88 62 GLY B O 1
ATOM 2027 N N . LEU B 1 63 ? -4.727 -12.867 -10.992 1 98.75 63 LEU B N 1
ATOM 2028 C CA . LEU B 1 63 ? -3.986 -14.008 -11.531 1 98.75 63 LEU B CA 1
ATOM 2029 C C . LEU B 1 63 ? -4.691 -14.578 -12.758 1 98.75 63 LEU B C 1
ATOM 2031 O O . LEU B 1 63 ? -5.871 -14.93 -12.695 1 98.75 63 LEU B O 1
ATOM 2035 N N . PHE B 1 64 ? -3.928 -14.68 -13.82 1 98.62 64 PHE B N 1
ATOM 2036 C CA . PHE B 1 64 ? -4.387 -15.242 -15.078 1 98.62 64 PHE B CA 1
ATOM 2037 C C . PHE B 1 64 ? -3.445 -16.344 -15.555 1 98.62 64 PHE B C 1
ATOM 2039 O O . PHE B 1 64 ? -2.271 -16.375 -15.18 1 98.62 64 PHE B O 1
ATOM 2046 N N . VAL B 1 65 ? -3.984 -17.25 -16.359 1 97.81 65 VAL B N 1
ATOM 2047 C CA . VAL B 1 65 ? -3.207 -18.297 -17.016 1 97.81 65 VAL B CA 1
ATOM 2048 C C . VAL B 1 65 ? -3.443 -18.25 -18.516 1 97.81 65 VAL B C 1
ATOM 2050 O O . VAL B 1 65 ? -4.508 -18.641 -19 1 97.81 65 VAL B O 1
ATOM 2053 N N . ASP B 1 66 ? -2.5 -17.766 -19.203 1 97.81 66 ASP B N 1
ATOM 2054 C CA . ASP B 1 66 ? -2.549 -17.641 -20.656 1 97.81 66 ASP B CA 1
ATOM 2055 C C . ASP B 1 66 ? -3.834 -16.938 -21.109 1 97.81 66 ASP B C 1
ATOM 2057 O O . ASP B 1 66 ? -4.547 -17.453 -21.969 1 97.81 66 ASP B O 1
ATOM 2061 N N . PRO B 1 67 ? -4.086 -15.766 -20.562 1 98.06 67 PRO B N 1
ATOM 2062 C CA . PRO B 1 67 ? -5.352 -15.102 -20.891 1 98.06 67 PRO B CA 1
ATOM 2063 C C . PRO B 1 67 ? -5.336 -14.445 -22.266 1 98.06 67 PRO B C 1
ATOM 2065 O O . PRO B 1 67 ? -4.285 -13.992 -22.734 1 98.06 67 PRO B O 1
ATOM 2068 N N . SER B 1 68 ? -6.559 -14.391 -22.891 1 98.06 68 SER B N 1
ATOM 2069 C CA . SER B 1 68 ? -6.738 -13.469 -24.016 1 98.06 68 SER B CA 1
ATOM 2070 C C . SER B 1 68 ? -6.836 -12.023 -23.531 1 98.06 68 SER B C 1
ATOM 2072 O O . SER B 1 68 ? -7.078 -11.773 -22.344 1 98.06 68 SER B O 1
ATOM 2074 N N . GLU B 1 69 ? -6.555 -11.109 -24.469 1 98.06 69 GLU B N 1
ATOM 2075 C CA . GLU B 1 69 ? -6.727 -9.695 -24.141 1 98.06 69 GLU B CA 1
ATOM 2076 C C . GLU B 1 69 ? -8.164 -9.398 -23.719 1 98.06 69 GLU B C 1
ATOM 2078 O O . GLU B 1 69 ? -8.406 -8.594 -22.828 1 98.06 69 GLU B O 1
ATOM 2083 N N . GLU B 1 70 ? -9.047 -10.062 -24.406 1 98.06 70 GLU B N 1
ATOM 2084 C CA . GLU B 1 70 ? -10.469 -9.867 -24.125 1 98.06 70 GLU B CA 1
ATOM 2085 C C . GLU B 1 70 ? -10.812 -10.305 -22.703 1 98.06 70 GLU B C 1
ATOM 2087 O O . GLU B 1 70 ? -11.594 -9.641 -22.016 1 98.06 70 GLU B O 1
ATOM 2092 N N . ALA B 1 71 ? -10.25 -11.367 -22.328 1 98 71 ALA B N 1
ATOM 2093 C CA . ALA B 1 71 ? -10.516 -11.883 -20.984 1 98 71 ALA B CA 1
ATOM 2094 C C . ALA B 1 71 ? -10 -10.914 -19.922 1 98 71 ALA B C 1
ATOM 2096 O O . ALA B 1 71 ? -10.703 -10.633 -18.938 1 98 71 ALA B O 1
ATOM 2097 N N . VAL B 1 72 ? -8.828 -10.391 -20.109 1 98.69 72 VAL B N 1
ATOM 2098 C CA . VAL B 1 72 ? -8.25 -9.445 -19.156 1 98.69 72 VAL B CA 1
ATOM 2099 C C . VAL B 1 72 ? -9.086 -8.164 -19.141 1 98.69 72 VAL B C 1
ATOM 2101 O O . VAL B 1 72 ? -9.406 -7.641 -18.078 1 98.69 72 VAL B O 1
ATOM 2104 N N . ALA B 1 73 ? -9.5 -7.762 -20.297 1 98.56 73 ALA B N 1
ATOM 2105 C CA . ALA B 1 73 ? -10.312 -6.551 -20.406 1 98.56 73 ALA B CA 1
ATOM 2106 C C . ALA B 1 73 ? -11.633 -6.707 -19.656 1 98.56 73 ALA B C 1
ATOM 2108 O O . ALA B 1 73 ? -12.086 -5.781 -18.969 1 98.56 73 ALA B O 1
ATOM 2109 N N . ALA B 1 74 ? -12.227 -7.824 -19.797 1 98.25 74 ALA B N 1
ATOM 2110 C CA . ALA B 1 74 ? -13.5 -8.086 -19.125 1 98.25 74 ALA B CA 1
ATOM 2111 C C . ALA B 1 74 ? -13.352 -8.023 -17.609 1 98.25 74 ALA B C 1
ATOM 2113 O O . ALA B 1 74 ? -14.203 -7.457 -16.922 1 98.25 74 ALA B O 1
ATOM 2114 N N . VAL B 1 75 ? -12.32 -8.555 -17.109 1 98.75 75 VAL B N 1
ATOM 2115 C CA . VAL B 1 75 ? -12.07 -8.531 -15.672 1 98.75 75 VAL B CA 1
ATOM 2116 C C . VAL B 1 75 ? -11.859 -7.086 -15.211 1 98.75 75 VAL B C 1
ATOM 2118 O O . VAL B 1 75 ? -12.469 -6.645 -14.242 1 98.75 75 VAL B O 1
ATOM 2121 N N . LEU B 1 76 ? -11.047 -6.336 -15.938 1 98.44 76 LEU B N 1
ATOM 2122 C CA . LEU B 1 76 ? -10.68 -4.98 -15.547 1 98.44 76 LEU B CA 1
ATOM 2123 C C . LEU B 1 76 ? -11.883 -4.043 -15.648 1 98.44 76 LEU B C 1
ATOM 2125 O O . LEU B 1 76 ? -11.914 -3.006 -14.984 1 98.44 76 LEU B O 1
ATOM 2129 N N . ALA B 1 77 ? -12.852 -4.418 -16.422 1 98.06 77 ALA B N 1
ATOM 2130 C CA . ALA B 1 77 ? -14.086 -3.643 -16.5 1 98.06 77 ALA B CA 1
ATOM 2131 C C . ALA B 1 77 ? -14.914 -3.775 -15.234 1 98.06 77 ALA B C 1
ATOM 2133 O O . ALA B 1 77 ? -15.672 -2.869 -14.883 1 98.06 77 ALA B O 1
ATOM 2134 N N . ALA B 1 78 ? -14.727 -4.883 -14.555 1 97.75 78 ALA B N 1
ATOM 2135 C CA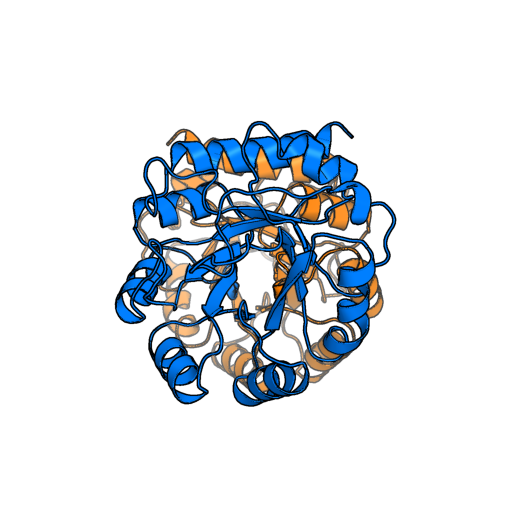 . ALA B 1 78 ? -15.555 -5.18 -13.391 1 97.75 78 ALA B CA 1
ATOM 2136 C C . ALA B 1 78 ? -14.828 -4.816 -12.094 1 97.75 78 ALA B C 1
ATOM 2138 O O . ALA B 1 78 ? -15.453 -4.371 -11.133 1 97.75 78 ALA B O 1
ATOM 2139 N N . VAL B 1 79 ? -13.586 -5.031 -12.078 1 97 79 VAL B N 1
ATOM 2140 C CA . VAL B 1 79 ? -12.859 -4.855 -10.82 1 97 79 VAL B CA 1
ATOM 2141 C C . VAL B 1 79 ? -11.516 -4.18 -11.094 1 97 79 VAL B C 1
ATOM 2143 O O . VAL B 1 79 ? -10.719 -4.668 -11.898 1 97 79 VAL B O 1
ATOM 2146 N N . PRO B 1 80 ? -11.281 -3.059 -10.422 1 95.38 80 PRO B N 1
ATOM 2147 C CA . PRO B 1 80 ? -9.945 -2.461 -10.539 1 95.38 80 PRO B CA 1
ATOM 2148 C C . PRO B 1 80 ? -8.852 -3.342 -9.953 1 95.38 80 PRO B C 1
ATOM 2150 O O . PRO B 1 80 ? -9 -3.861 -8.844 1 95.38 80 PRO B O 1
ATOM 2153 N N . LEU B 1 81 ? -7.812 -3.574 -10.695 1 97.81 81 LEU B N 1
ATOM 2154 C CA . LEU B 1 81 ? -6.629 -4.305 -10.25 1 97.81 81 LEU B CA 1
ATOM 2155 C C . LEU B 1 81 ? -5.406 -3.396 -10.227 1 97.81 81 LEU B C 1
ATOM 2157 O O . LEU B 1 81 ? -5.371 -2.375 -10.922 1 97.81 81 LEU B O 1
ATOM 2161 N N . ASP B 1 82 ? -4.461 -3.85 -9.406 1 97.38 82 ASP B N 1
ATOM 2162 C CA . ASP B 1 82 ? -3.223 -3.086 -9.297 1 97.38 82 ASP B CA 1
ATOM 2163 C C . ASP B 1 82 ? -2.086 -3.771 -10.055 1 97.38 82 ASP B C 1
ATOM 2165 O O . ASP B 1 82 ? -1.059 -3.15 -10.336 1 97.38 82 ASP B O 1
ATOM 2169 N N . MET B 1 83 ? -2.236 -5.004 -10.398 1 98.19 83 MET B N 1
ATOM 2170 C CA . MET B 1 83 ? -1.181 -5.801 -11.023 1 98.19 83 MET B CA 1
ATOM 2171 C C . MET B 1 83 ? -1.759 -7.039 -11.695 1 98.19 83 MET B C 1
ATOM 2173 O O . MET B 1 83 ? -2.732 -7.617 -11.211 1 98.19 83 MET B O 1
ATOM 2177 N N . LEU B 1 84 ? -1.177 -7.402 -12.844 1 98.75 84 LEU B N 1
ATOM 2178 C CA . LEU B 1 84 ? -1.499 -8.664 -13.5 1 98.75 84 LEU B CA 1
ATOM 2179 C C . LEU B 1 84 ? -0.458 -9.727 -13.18 1 98.75 84 LEU B C 1
ATOM 2181 O O . LEU B 1 84 ? 0.741 -9.508 -13.367 1 98.75 84 LEU B O 1
ATOM 2185 N N . GLN B 1 85 ? -0.912 -10.789 -12.688 1 98.75 85 GLN B N 1
ATOM 2186 C CA . GLN B 1 85 ? -0.054 -11.961 -12.516 1 98.75 85 GLN B CA 1
ATOM 2187 C C . GLN B 1 85 ? -0.294 -12.984 -13.617 1 98.75 85 GLN B C 1
ATOM 2189 O O . GLN B 1 85 ? -1.423 -13.438 -13.82 1 98.75 85 GLN B O 1
ATOM 2194 N N . LEU B 1 86 ? 0.75 -13.297 -14.305 1 98.62 86 LEU B N 1
ATOM 2195 C CA . LEU B 1 86 ? 0.684 -14.266 -15.383 1 98.62 86 LEU B CA 1
ATOM 2196 C C . LEU B 1 86 ? 1.353 -15.578 -14.984 1 98.62 86 LEU B C 1
ATOM 2198 O O . LEU B 1 86 ? 2.576 -15.641 -14.852 1 98.62 86 LEU B O 1
ATOM 2202 N N . HIS B 1 87 ? 0.522 -16.609 -14.906 1 97.69 87 HIS B N 1
ATOM 2203 C CA . HIS B 1 87 ? 0.965 -17.859 -14.305 1 97.69 87 HIS B CA 1
ATOM 2204 C C . HIS B 1 87 ? 0.999 -19 -15.328 1 97.69 87 HIS B C 1
ATOM 2206 O O . HIS B 1 87 ? 1.158 -20.156 -14.961 1 97.69 87 HIS B O 1
ATOM 2212 N N . GLY B 1 88 ? 0.817 -18.641 -16.578 1 96.19 88 GLY B N 1
ATOM 2213 C CA . GLY B 1 88 ? 0.835 -19.641 -17.641 1 96.19 88 GLY B CA 1
ATOM 2214 C C . GLY B 1 88 ? 2.154 -19.688 -18.391 1 96.19 88 GLY B C 1
ATOM 2215 O O . GLY B 1 88 ? 3.221 -19.531 -17.781 1 96.19 88 GLY B O 1
ATOM 2216 N N . ALA B 1 89 ? 2.033 -20.031 -19.672 1 96 89 ALA B N 1
ATOM 2217 C CA . ALA B 1 89 ? 3.207 -20.141 -20.547 1 96 89 ALA B CA 1
ATOM 2218 C C . ALA B 1 89 ? 3.395 -18.875 -21.359 1 96 89 ALA B C 1
ATOM 2220 O O . ALA B 1 89 ? 3.912 -18.922 -22.484 1 96 89 ALA B O 1
ATOM 2221 N N . GLU B 1 90 ? 2.889 -17.75 -20.891 1 98.38 90 GLU B N 1
ATOM 2222 C CA . GLU B 1 90 ? 3.021 -16.5 -21.609 1 98.38 90 GLU B CA 1
ATOM 2223 C C . GLU B 1 90 ? 4.488 -16.172 -21.891 1 98.38 90 GLU B C 1
ATOM 2225 O O . GLU B 1 90 ? 5.309 -16.156 -20.969 1 98.38 90 GLU B O 1
ATOM 2230 N N . THR B 1 91 ? 4.82 -15.891 -23.062 1 98.38 91 THR B N 1
ATOM 2231 C CA . THR B 1 91 ? 6.172 -15.531 -23.469 1 98.38 91 THR B CA 1
ATOM 2232 C C . THR B 1 91 ? 6.508 -14.109 -23.047 1 98.38 91 THR B C 1
ATOM 2234 O O . THR B 1 91 ? 5.621 -13.344 -22.656 1 98.38 91 THR B O 1
ATOM 2237 N N . PRO B 1 92 ? 7.812 -13.805 -23.094 1 98.56 92 PRO B N 1
ATOM 2238 C CA . PRO B 1 92 ? 8.188 -12.414 -22.828 1 98.56 92 PRO B CA 1
ATOM 2239 C C . PRO B 1 92 ? 7.422 -11.422 -23.688 1 98.56 92 PRO B C 1
ATOM 2241 O O . PRO B 1 92 ? 6.965 -10.383 -23.203 1 98.56 92 PRO B O 1
ATOM 2244 N N . GLU B 1 93 ? 7.238 -11.766 -24.922 1 98.5 93 GLU B N 1
ATOM 2245 C CA . GLU B 1 93 ? 6.512 -10.891 -25.828 1 98.5 93 GLU B CA 1
ATOM 2246 C C . GLU B 1 93 ? 5.062 -10.711 -25.391 1 98.5 93 GLU B C 1
ATOM 2248 O O . GLU B 1 93 ? 4.527 -9.602 -25.453 1 98.5 93 GLU B O 1
ATOM 2253 N N . ARG B 1 94 ? 4.52 -11.797 -25 1 98.5 94 ARG B N 1
ATOM 2254 C CA . ARG B 1 94 ? 3.139 -11.75 -24.531 1 98.5 94 ARG B CA 1
ATOM 2255 C C . ARG B 1 94 ? 3.014 -10.914 -23.266 1 98.5 94 ARG B C 1
ATOM 2257 O O . ARG B 1 94 ? 2.072 -10.125 -23.125 1 98.5 94 ARG B O 1
ATOM 2264 N N . CYS B 1 95 ? 3.898 -11.062 -22.344 1 98.75 95 CYS B N 1
ATOM 2265 C CA . CYS B 1 95 ? 3.922 -10.266 -21.125 1 98.75 95 CYS B CA 1
ATOM 2266 C C . CYS B 1 95 ? 4.035 -8.781 -21.438 1 98.75 95 CYS B C 1
ATOM 2268 O O . CYS B 1 95 ? 3.287 -7.965 -20.906 1 98.75 95 CYS B O 1
ATOM 2270 N N . ALA B 1 96 ? 4.914 -8.492 -22.344 1 98.56 96 ALA B N 1
ATOM 2271 C CA . ALA B 1 96 ? 5.121 -7.105 -22.75 1 98.56 96 ALA B CA 1
ATOM 2272 C C . ALA B 1 96 ? 3.854 -6.52 -23.375 1 98.56 96 ALA B C 1
ATOM 2274 O O . ALA B 1 96 ? 3.494 -5.375 -23.094 1 98.56 96 ALA B O 1
ATOM 2275 N N . ALA B 1 97 ? 3.209 -7.277 -24.188 1 98.5 97 ALA B N 1
ATOM 2276 C CA . ALA B 1 97 ? 1.999 -6.828 -24.875 1 98.5 97 ALA B CA 1
ATOM 2277 C C . ALA B 1 97 ? 0.886 -6.523 -23.875 1 98.5 97 ALA B C 1
ATOM 2279 O O . ALA B 1 97 ? 0.215 -5.492 -23.969 1 98.5 97 ALA B O 1
ATOM 2280 N N . LEU B 1 98 ? 0.71 -7.371 -22.938 1 98.56 98 LEU B N 1
ATOM 2281 C CA . LEU B 1 98 ? -0.333 -7.176 -21.938 1 98.56 98 LEU B CA 1
ATOM 2282 C C . LEU B 1 98 ? -0.015 -5.977 -21.047 1 98.56 98 LEU B C 1
ATOM 2284 O O . LEU B 1 98 ? -0.903 -5.184 -20.719 1 98.56 98 LEU B O 1
ATOM 2288 N N . ARG B 1 99 ? 1.201 -5.875 -20.688 1 98.12 99 ARG B N 1
ATOM 2289 C CA . ARG B 1 99 ? 1.651 -4.734 -19.891 1 98.12 99 ARG B CA 1
ATOM 2290 C C . ARG B 1 99 ? 1.357 -3.42 -20.609 1 98.12 99 ARG B C 1
ATOM 2292 O O . ARG B 1 99 ? 0.816 -2.49 -20 1 98.12 99 ARG B O 1
ATOM 2299 N N . ALA B 1 100 ? 1.675 -3.367 -21.828 1 97.44 100 ALA B N 1
ATOM 2300 C CA . ALA B 1 100 ? 1.483 -2.158 -22.625 1 97.44 100 ALA B CA 1
ATOM 2301 C C . ALA B 1 100 ? 0 -1.877 -22.844 1 97.44 100 ALA B C 1
ATOM 2303 O O . ALA B 1 100 ? -0.445 -0.732 -22.734 1 97.44 100 ALA B O 1
ATOM 2304 N N . ARG B 1 101 ? -0.706 -2.854 -23.125 1 97.81 101 ARG B N 1
ATOM 2305 C CA . ARG B 1 101 ? -2.117 -2.717 -23.469 1 97.81 101 ARG B CA 1
ATOM 2306 C C . ARG B 1 101 ? -2.926 -2.189 -22.297 1 97.81 101 ARG B C 1
ATOM 2308 O O . ARG B 1 101 ? -3.799 -1.338 -22.469 1 97.81 101 ARG B O 1
ATOM 2315 N N . PHE B 1 102 ? -2.619 -2.646 -21.125 1 98 102 PHE B N 1
ATOM 2316 C CA . PHE B 1 102 ? -3.51 -2.365 -20.016 1 98 102 PHE B CA 1
ATOM 2317 C C . PHE B 1 102 ? -2.875 -1.368 -19.047 1 98 102 PHE B C 1
ATOM 2319 O O . PHE B 1 102 ? -3.535 -0.874 -18.141 1 98 102 PHE B O 1
ATOM 2326 N N . GLY B 1 103 ? -1.618 -1.103 -19.234 1 96.12 103 GLY B N 1
ATOM 2327 C CA . GLY B 1 103 ? -0.95 -0.078 -18.453 1 96.12 103 GLY B CA 1
ATOM 2328 C C . GLY B 1 103 ? -0.787 -0.458 -16.984 1 96.12 103 GLY B C 1
ATOM 2329 O O . GLY B 1 103 ? -0.764 0.411 -16.109 1 96.12 103 GLY B O 1
ATOM 2330 N N . LEU B 1 104 ? -0.774 -1.693 -16.688 1 96.62 104 LEU B N 1
ATOM 2331 C CA . LEU B 1 104 ? -0.598 -2.203 -15.336 1 96.62 104 LEU B CA 1
ATOM 2332 C C . LEU B 1 104 ? 0.721 -2.959 -15.203 1 96.62 104 LEU B C 1
ATOM 2334 O O . LEU B 1 104 ? 1.179 -3.586 -16.156 1 96.62 104 LEU B O 1
ATOM 2338 N N . PRO B 1 105 ? 1.321 -2.875 -13.93 1 97.38 105 PRO B N 1
ATOM 2339 C CA . PRO B 1 105 ? 2.475 -3.748 -13.688 1 97.38 105 PRO B CA 1
ATOM 2340 C C . PRO B 1 105 ? 2.15 -5.223 -13.906 1 97.38 105 PRO B C 1
ATOM 2342 O O . PRO B 1 105 ? 1.016 -5.652 -13.68 1 97.38 105 PRO B O 1
ATOM 2345 N N . VAL B 1 106 ? 3.211 -5.992 -14.336 1 98.5 106 VAL B N 1
ATOM 2346 C CA . VAL B 1 106 ? 3.053 -7.422 -14.594 1 98.5 106 VAL B CA 1
ATOM 2347 C C . VAL B 1 106 ? 4 -8.219 -13.703 1 98.5 106 VAL B C 1
ATOM 2349 O O . VAL B 1 106 ? 5.188 -7.898 -13.602 1 98.5 106 VAL B O 1
ATOM 2352 N N . MET B 1 107 ? 3.457 -9.195 -13.008 1 98.56 107 MET B N 1
ATOM 2353 C CA . MET B 1 107 ? 4.223 -10.203 -12.281 1 98.56 107 MET B CA 1
ATOM 2354 C C . MET B 1 107 ? 4.211 -11.531 -13.023 1 98.56 107 MET B C 1
ATOM 2356 O O . MET B 1 107 ? 3.148 -12.109 -13.266 1 98.56 107 MET B O 1
ATOM 2360 N N . LYS B 1 108 ? 5.359 -11.984 -13.383 1 98.75 108 LYS B N 1
ATOM 2361 C CA . LYS B 1 108 ? 5.465 -13.266 -14.086 1 98.75 108 LYS B CA 1
ATOM 2362 C C . LYS B 1 108 ? 5.867 -14.383 -13.133 1 98.75 108 LYS B C 1
ATOM 2364 O O . LYS B 1 108 ? 6.91 -14.305 -12.477 1 98.75 108 LYS B O 1
ATOM 2369 N N . ALA B 1 109 ? 5.047 -15.43 -13.07 1 98 109 ALA B N 1
ATOM 2370 C CA . ALA B 1 109 ? 5.371 -16.625 -12.297 1 98 109 ALA B CA 1
ATOM 2371 C C . ALA B 1 109 ? 6.254 -17.578 -13.109 1 98 109 ALA B C 1
ATOM 2373 O O . ALA B 1 109 ? 5.996 -17.812 -14.289 1 98 109 ALA B O 1
ATOM 2374 N N . LEU B 1 110 ? 7.277 -18.062 -12.477 1 96.62 110 LEU B N 1
ATOM 2375 C CA . LEU B 1 110 ? 8.164 -19.047 -13.078 1 96.62 110 LEU B CA 1
ATOM 2376 C C . LEU B 1 110 ? 8.344 -20.25 -12.164 1 96.62 110 LEU B C 1
ATOM 2378 O O . LEU B 1 110 ? 8.555 -20.094 -10.961 1 96.62 110 LEU B O 1
ATOM 2382 N N . GLY B 1 111 ? 8.18 -21.438 -12.766 1 94.62 111 GLY B N 1
ATOM 2383 C CA . GLY B 1 111 ? 8.422 -22.672 -12.031 1 94.62 111 GLY B CA 1
ATOM 2384 C C . GLY B 1 111 ? 9.891 -23.016 -11.93 1 94.62 111 GLY B C 1
ATOM 2385 O O . GLY B 1 111 ? 10.594 -23.078 -12.945 1 94.62 111 GLY B O 1
ATOM 2386 N N . ILE B 1 112 ? 10.344 -23.266 -10.68 1 94.06 112 ILE B N 1
ATOM 2387 C CA . ILE B 1 112 ? 11.75 -23.547 -10.445 1 94.06 112 ILE B CA 1
ATOM 2388 C C . ILE B 1 112 ? 11.898 -24.969 -9.891 1 94.06 112 ILE B C 1
ATOM 2390 O O . ILE B 1 112 ? 11.227 -25.344 -8.922 1 94.06 112 ILE B O 1
ATOM 2394 N N . ALA B 1 113 ? 12.703 -25.766 -10.5 1 90.69 113 ALA B N 1
ATOM 2395 C CA . ALA B 1 113 ? 13.008 -27.125 -10.023 1 90.69 113 ALA B CA 1
ATOM 2396 C C . ALA B 1 113 ? 14.516 -27.359 -9.984 1 90.69 113 ALA B C 1
ATOM 2398 O O . ALA B 1 113 ? 15.016 -28.078 -9.117 1 90.69 113 ALA B O 1
ATOM 2399 N N . VAL B 1 114 ? 15.227 -26.734 -10.93 1 90.69 114 VAL B N 1
ATOM 2400 C CA . VAL B 1 114 ? 16.672 -26.859 -11.07 1 90.69 114 VAL B CA 1
ATOM 2401 C C . VAL B 1 114 ? 17.281 -25.484 -11.344 1 90.69 114 VAL B C 1
ATOM 2403 O O . VAL B 1 114 ? 16.578 -24.547 -11.742 1 90.69 114 VAL B O 1
ATOM 2406 N N . PRO B 1 115 ? 18.562 -25.344 -11.125 1 91.44 115 PRO B N 1
ATOM 2407 C CA . PRO B 1 115 ? 19.219 -24.047 -11.32 1 91.44 115 PRO B CA 1
ATOM 2408 C C . PRO B 1 115 ? 19.031 -23.5 -12.734 1 91.44 115 PRO B C 1
ATOM 2410 O O . PRO B 1 115 ? 18.938 -22.281 -12.922 1 91.44 115 PRO B O 1
ATOM 2413 N N . GLU B 1 116 ? 18.938 -24.375 -13.703 1 91.81 116 GLU B N 1
ATOM 2414 C CA . GLU B 1 116 ? 18.828 -23.984 -15.102 1 91.81 116 GLU B CA 1
ATOM 2415 C C . GLU B 1 116 ? 17.516 -23.234 -15.352 1 91.81 116 GLU B C 1
ATOM 2417 O O . GLU B 1 116 ? 17.422 -22.438 -16.281 1 91.81 116 GLU B O 1
ATOM 2422 N N . ASP B 1 117 ? 16.578 -23.453 -14.531 1 93.06 117 ASP B N 1
ATOM 2423 C CA . ASP B 1 117 ? 15.289 -22.781 -14.68 1 93.06 117 ASP B CA 1
ATOM 2424 C C . ASP B 1 117 ? 15.422 -21.281 -14.453 1 93.06 117 ASP B C 1
ATOM 2426 O O . ASP B 1 117 ? 14.617 -20.5 -14.953 1 93.06 117 ASP B O 1
ATOM 2430 N N . LEU B 1 118 ? 16.438 -20.844 -13.805 1 94.94 118 LEU B N 1
ATOM 2431 C CA . LEU B 1 118 ? 16.641 -19.453 -13.469 1 94.94 118 LEU B CA 1
ATOM 2432 C C . LEU B 1 118 ? 17.141 -18.656 -14.672 1 94.94 118 LEU B C 1
ATOM 2434 O O . LEU B 1 118 ? 17.094 -17.422 -14.68 1 94.94 118 LEU B O 1
ATOM 2438 N N . ALA B 1 119 ? 17.578 -19.375 -15.656 1 94.25 119 ALA B N 1
ATOM 2439 C CA . ALA B 1 119 ? 18.062 -18.719 -16.875 1 94.25 119 ALA B CA 1
ATOM 2440 C C . ALA B 1 119 ? 16.938 -17.953 -17.562 1 94.25 119 ALA B C 1
ATOM 2442 O O . ALA B 1 119 ? 17.188 -16.953 -18.234 1 94.25 119 ALA B O 1
ATOM 2443 N N . ALA B 1 120 ? 15.711 -18.391 -17.328 1 95.12 120 ALA B N 1
ATOM 2444 C CA . ALA B 1 120 ? 14.562 -17.766 -17.969 1 95.12 120 ALA B CA 1
ATOM 2445 C C . ALA B 1 120 ? 14.383 -16.328 -17.484 1 95.12 120 ALA B C 1
ATOM 2447 O O . ALA B 1 120 ? 13.797 -15.5 -18.172 1 95.12 120 ALA B O 1
ATOM 2448 N N . LEU B 1 121 ? 14.906 -15.984 -16.359 1 97.25 121 LEU B N 1
ATOM 2449 C CA . LEU B 1 121 ? 14.742 -14.672 -15.742 1 97.25 121 LEU B CA 1
ATOM 2450 C C . LEU B 1 121 ? 15.25 -13.57 -16.672 1 97.25 121 LEU B C 1
ATOM 2452 O O . LEU B 1 121 ? 14.633 -12.508 -16.781 1 97.25 121 LEU B O 1
ATOM 2456 N N . ALA B 1 122 ? 16.281 -13.844 -17.344 1 96.62 122 ALA B N 1
ATOM 2457 C CA . ALA B 1 122 ? 16.938 -12.836 -18.188 1 96.62 122 ALA B CA 1
ATOM 2458 C C . ALA B 1 122 ? 16.016 -12.391 -19.328 1 96.62 122 ALA B C 1
ATOM 2460 O O . ALA B 1 122 ? 16 -11.219 -19.688 1 96.62 122 ALA B O 1
ATOM 2461 N N . GLY B 1 123 ? 15.273 -13.32 -19.844 1 97.44 123 GLY B N 1
ATOM 2462 C CA . GLY B 1 123 ? 14.375 -13.008 -20.953 1 97.44 123 GLY B CA 1
ATOM 2463 C C . GLY B 1 123 ? 13.141 -12.234 -20.516 1 97.44 123 GLY B C 1
ATOM 2464 O O . GLY B 1 123 ? 12.609 -11.43 -21.281 1 97.44 123 GLY B O 1
ATOM 2465 N N . TYR B 1 124 ? 12.719 -12.43 -19.312 1 98.5 124 TYR B N 1
ATOM 2466 C CA . TYR B 1 124 ? 11.484 -11.82 -18.828 1 98.5 124 TYR B CA 1
ATOM 2467 C C . TYR B 1 124 ? 11.766 -10.492 -18.125 1 98.5 124 TYR B C 1
ATOM 2469 O O . TYR B 1 124 ? 10.922 -9.586 -18.141 1 98.5 124 TYR B O 1
ATOM 2477 N N . ALA B 1 125 ? 12.906 -10.312 -17.594 1 98 125 ALA B N 1
ATOM 2478 C CA . ALA B 1 125 ? 13.242 -9.211 -16.688 1 98 125 ALA B CA 1
ATOM 2479 C C . ALA B 1 125 ? 12.969 -7.863 -17.359 1 98 125 ALA B C 1
ATOM 2481 O O . ALA B 1 125 ? 12.398 -6.965 -16.734 1 98 125 ALA B O 1
ATOM 2482 N N . PRO B 1 126 ? 13.266 -7.691 -18.641 1 97.56 126 PRO B N 1
ATOM 2483 C CA . PRO B 1 126 ? 13.07 -6.371 -19.25 1 97.56 126 PRO B CA 1
ATOM 2484 C C . PRO B 1 126 ? 11.594 -6.031 -19.469 1 97.56 126 PRO B C 1
ATOM 2486 O O . PRO B 1 126 ? 11.258 -4.875 -19.734 1 97.56 126 PRO B O 1
ATOM 2489 N N . VAL B 1 127 ? 10.703 -7.008 -19.328 1 98.19 127 VAL B N 1
ATOM 2490 C CA . VAL B 1 127 ? 9.352 -6.754 -19.812 1 98.19 127 VAL B CA 1
ATOM 2491 C C . VAL B 1 127 ? 8.344 -7 -18.703 1 98.19 127 VAL B C 1
ATOM 2493 O O . VAL B 1 127 ? 7.137 -6.852 -18.906 1 98.19 127 VAL B O 1
ATOM 2496 N N . VAL B 1 128 ? 8.836 -7.328 -17.5 1 98.06 128 VAL B N 1
ATOM 2497 C CA . VAL B 1 128 ? 7.945 -7.52 -16.359 1 98.06 128 VAL B CA 1
ATOM 2498 C C . VAL B 1 128 ? 8.422 -6.664 -15.188 1 98.06 128 VAL B C 1
ATOM 2500 O O . VAL B 1 128 ? 9.531 -6.133 -15.211 1 98.06 128 VAL B O 1
ATOM 2503 N N . ASP B 1 129 ? 7.523 -6.543 -14.25 1 97.19 129 ASP B N 1
ATOM 2504 C CA . ASP B 1 129 ? 7.824 -5.652 -13.133 1 97.19 129 ASP B CA 1
ATOM 2505 C C . ASP B 1 129 ? 8.203 -6.449 -11.883 1 97.19 129 ASP B C 1
ATOM 2507 O O . ASP B 1 129 ? 8.805 -5.906 -10.953 1 97.19 129 ASP B O 1
ATOM 2511 N N . ARG B 1 130 ? 7.84 -7.73 -11.875 1 97.81 130 ARG B N 1
ATOM 2512 C CA . ARG B 1 130 ? 8.07 -8.594 -10.719 1 97.81 130 ARG B CA 1
ATOM 2513 C C . ARG B 1 130 ? 8.094 -10.062 -11.133 1 97.81 130 ARG B C 1
ATOM 2515 O O . ARG B 1 130 ? 7.516 -10.43 -12.164 1 97.81 130 ARG B O 1
ATOM 2522 N N . PHE B 1 131 ? 8.797 -10.82 -10.273 1 98.06 131 PHE B N 1
ATOM 2523 C CA . PHE B 1 131 ? 8.766 -12.266 -10.453 1 98.06 131 PHE B CA 1
ATOM 2524 C C . PHE B 1 131 ? 8.078 -12.945 -9.273 1 98.06 131 PHE B C 1
ATOM 2526 O O . PHE B 1 131 ? 8.117 -12.438 -8.148 1 98.06 131 PHE B O 1
ATOM 2533 N N . LEU B 1 132 ? 7.367 -13.977 -9.562 1 98.12 132 LEU B N 1
ATOM 2534 C CA . LEU B 1 132 ? 6.941 -14.961 -8.578 1 98.12 132 LEU B CA 1
ATOM 2535 C C . LEU B 1 132 ? 7.602 -16.312 -8.844 1 98.12 132 LEU B C 1
ATOM 2537 O O . LEU B 1 132 ? 7.328 -16.953 -9.859 1 98.12 132 LEU B O 1
ATOM 2541 N N . LEU B 1 133 ? 8.523 -16.688 -7.973 1 97.12 133 LEU B N 1
ATOM 2542 C CA . LEU B 1 133 ? 9.25 -17.938 -8.141 1 97.12 133 LEU B CA 1
ATOM 2543 C C . LEU B 1 133 ? 8.602 -19.062 -7.336 1 97.12 133 LEU B C 1
ATOM 2545 O O . LEU B 1 133 ? 8.641 -19.047 -6.105 1 97.12 133 LEU B O 1
ATOM 2549 N N . ASP B 1 134 ? 8.062 -19.984 -8.07 1 94.12 134 ASP B N 1
ATOM 2550 C CA . ASP B 1 134 ? 7.266 -21.078 -7.52 1 94.12 134 ASP B CA 1
ATOM 2551 C C . ASP B 1 134 ? 7.91 -22.438 -7.805 1 94.12 134 ASP B C 1
ATOM 2553 O O . ASP B 1 134 ? 8.82 -22.531 -8.633 1 94.12 134 ASP B O 1
ATOM 2557 N N . ALA B 1 135 ? 7.41 -23.453 -7.047 1 90.12 135 ALA B N 1
ATOM 2558 C CA . ALA B 1 135 ? 7.805 -24.828 -7.398 1 90.12 135 ALA B CA 1
ATOM 2559 C C . ALA B 1 135 ? 7.234 -25.219 -8.758 1 90.12 135 ALA B C 1
ATOM 2561 O O . ALA B 1 135 ? 6.086 -24.906 -9.07 1 90.12 135 ALA B O 1
ATOM 2562 N N . LYS B 1 136 ? 8.086 -25.844 -9.516 1 87.75 136 LYS B N 1
ATOM 2563 C CA . LYS B 1 136 ? 7.57 -26.391 -10.766 1 87.75 136 LYS B CA 1
ATOM 2564 C C . LYS B 1 136 ? 6.477 -27.422 -10.5 1 87.75 136 LYS B C 1
ATOM 2566 O O . LYS B 1 136 ? 6.641 -28.297 -9.656 1 87.75 136 LYS B O 1
ATOM 2571 N N . PRO B 1 137 ? 5.398 -27.234 -11.195 1 83.12 137 PRO B N 1
ATOM 2572 C CA . PRO B 1 137 ? 4.348 -28.234 -10.984 1 83.12 137 PRO B CA 1
ATOM 2573 C C . PRO B 1 137 ? 4.773 -29.641 -11.422 1 83.12 137 PRO B C 1
ATOM 2575 O O . PRO B 1 137 ? 5.578 -29.781 -12.344 1 83.12 137 PRO B O 1
ATOM 2578 N N . PRO B 1 138 ? 4.234 -30.625 -10.742 1 79 138 PRO B N 1
ATOM 2579 C CA . PRO B 1 138 ? 4.496 -32 -11.195 1 79 138 PRO B CA 1
ATOM 2580 C C . PRO B 1 138 ? 4.008 -32.25 -12.617 1 79 138 PRO B C 1
ATOM 2582 O O . PRO B 1 138 ? 3.137 -31.531 -13.117 1 79 138 PRO B O 1
ATOM 2585 N N . ALA B 1 139 ? 4.684 -33.219 -13.172 1 76.94 139 ALA B N 1
ATOM 2586 C CA . ALA B 1 139 ? 4.258 -33.594 -14.516 1 76.94 139 ALA B CA 1
ATOM 2587 C C . ALA B 1 139 ? 2.789 -34.031 -14.523 1 76.94 139 ALA B C 1
ATOM 2589 O O . ALA B 1 139 ? 2.35 -34.781 -13.664 1 76.94 139 ALA B O 1
ATOM 2590 N N . GLY B 1 140 ? 2.008 -33.406 -15.359 1 75.25 140 GLY B N 1
ATOM 2591 C CA . GLY B 1 140 ? 0.606 -33.781 -15.484 1 75.25 140 GLY B CA 1
ATOM 2592 C C . GLY B 1 140 ? -0.31 -32.938 -14.609 1 75.25 140 GLY B C 1
ATOM 2593 O O . GLY B 1 140 ? -1.528 -33.125 -14.625 1 75.25 140 GLY B O 1
ATOM 2594 N N . ALA B 1 141 ? 0.256 -32.031 -13.914 1 78.19 141 ALA B N 1
ATOM 2595 C CA . ALA B 1 141 ? -0.586 -31.219 -13.062 1 78.19 141 ALA B CA 1
ATOM 2596 C C . ALA B 1 141 ? -1.513 -30.328 -13.891 1 78.19 141 ALA B C 1
ATOM 2598 O O . ALA B 1 141 ? -1.114 -29.812 -14.938 1 78.19 141 ALA B O 1
ATOM 2599 N N . THR B 1 142 ? -2.709 -30.234 -13.367 1 78.38 142 THR B N 1
ATOM 2600 C CA . THR B 1 142 ? -3.699 -29.422 -14.055 1 78.38 142 THR B CA 1
ATOM 2601 C C . THR B 1 142 ? -3.533 -27.953 -13.695 1 78.38 142 THR B C 1
ATOM 2603 O O . THR B 1 142 ? -3.951 -27.062 -14.445 1 78.38 142 THR B O 1
ATOM 2606 N N . LEU B 1 143 ? -2.895 -27.781 -12.57 1 82.19 143 LEU B N 1
ATOM 2607 C CA . LEU B 1 143 ? -2.697 -26.406 -12.125 1 82.19 143 LEU B CA 1
ATOM 2608 C C . LEU B 1 143 ? -1.245 -25.969 -12.305 1 82.19 143 LEU B C 1
ATOM 2610 O O . LEU B 1 143 ? -0.327 -26.75 -12.031 1 82.19 143 LEU B O 1
ATOM 2614 N N . PRO B 1 144 ? -1.073 -24.734 -12.719 1 79.31 144 PRO B N 1
ATOM 2615 C CA . PRO B 1 144 ? 0.297 -24.25 -12.875 1 79.31 144 PRO B CA 1
ATOM 2616 C C . PRO B 1 144 ? 0.966 -23.938 -11.531 1 79.31 144 PRO B C 1
ATOM 2618 O O . PRO B 1 144 ? 2.188 -23.781 -11.469 1 79.31 144 PRO B O 1
ATOM 2621 N N . GLY B 1 145 ? 0.252 -23.828 -10.5 1 77.81 145 GLY B N 1
ATOM 2622 C CA . GLY B 1 145 ? 0.691 -23.547 -9.141 1 77.81 145 GLY B CA 1
ATOM 2623 C C . GLY B 1 145 ? -0.351 -23.891 -8.094 1 77.81 145 GLY B C 1
ATOM 2624 O O . GLY B 1 145 ? -1.439 -24.375 -8.43 1 77.81 145 GLY B O 1
ATOM 2625 N N . GLY B 1 146 ? 0.116 -23.75 -6.855 1 76.88 146 GLY B N 1
ATOM 2626 C CA . GLY B 1 146 ? -0.815 -24.031 -5.777 1 76.88 146 GLY B CA 1
ATOM 2627 C C . GLY B 1 146 ? -0.928 -25.516 -5.461 1 76.88 146 GLY B C 1
ATOM 2628 O O . GLY B 1 146 ? -1.932 -25.969 -4.902 1 76.88 146 GLY B O 1
ATOM 2629 N N . ASN B 1 147 ? 0.053 -26.172 -5.82 1 80.31 147 ASN B N 1
ATOM 2630 C CA . ASN B 1 147 ? 0.025 -27.625 -5.695 1 80.31 147 ASN B CA 1
ATOM 2631 C C . ASN B 1 147 ? 0.592 -28.094 -4.355 1 80.31 147 ASN B C 1
ATOM 2633 O O . ASN B 1 147 ? 0.741 -29.281 -4.121 1 80.31 147 ASN B O 1
ATOM 2637 N N . ALA B 1 148 ? 0.958 -27.156 -3.564 1 78.88 148 ALA B N 1
ATOM 2638 C CA . ALA B 1 148 ? 1.424 -27.438 -2.207 1 78.88 148 ALA B CA 1
ATOM 2639 C C . ALA B 1 148 ? 2.746 -28.188 -2.227 1 78.88 148 ALA B C 1
ATOM 2641 O O . ALA B 1 148 ? 2.982 -29.062 -1.387 1 78.88 148 ALA B O 1
ATOM 2642 N N . VAL B 1 149 ? 3.461 -27.984 -3.271 1 79.31 149 VAL B N 1
ATOM 2643 C CA . VAL B 1 149 ? 4.781 -28.594 -3.373 1 79.31 149 VAL B CA 1
ATOM 2644 C C . VAL B 1 149 ? 5.859 -27.516 -3.246 1 79.31 149 VAL B C 1
ATOM 2646 O O . VAL B 1 149 ? 5.688 -26.406 -3.736 1 79.31 149 VAL B O 1
ATOM 2649 N N . THR B 1 150 ? 6.934 -27.953 -2.566 1 84.19 150 THR B N 1
ATOM 2650 C CA . THR B 1 150 ? 8.078 -27.062 -2.43 1 84.19 150 THR B CA 1
ATOM 2651 C C . THR B 1 150 ? 9.188 -27.438 -3.4 1 84.19 150 THR B C 1
ATOM 2653 O O . THR B 1 150 ? 9.047 -28.391 -4.168 1 84.19 150 THR B O 1
ATOM 2656 N N . PHE B 1 151 ? 10.227 -26.562 -3.451 1 87 151 PHE B N 1
ATOM 2657 C CA . PHE B 1 151 ? 11.484 -26.859 -4.117 1 87 151 PHE B CA 1
ATOM 2658 C C . PHE B 1 151 ? 12.672 -26.438 -3.252 1 87 151 PHE B C 1
ATOM 2660 O O . PHE B 1 151 ? 12.484 -25.969 -2.129 1 87 151 PHE B O 1
ATOM 2667 N N . ASP B 1 152 ? 13.789 -26.859 -3.711 1 88.12 152 ASP B N 1
ATOM 2668 C CA . ASP B 1 152 ? 14.977 -26.5 -2.936 1 88.12 152 ASP B CA 1
ATOM 2669 C C . ASP B 1 152 ? 15.219 -24.984 -2.984 1 88.12 152 ASP B C 1
ATOM 2671 O O . ASP B 1 152 ? 15.812 -24.484 -3.938 1 88.12 152 ASP B O 1
ATOM 2675 N N . TRP B 1 153 ? 14.875 -24.375 -1.896 1 91.81 153 TRP B N 1
ATOM 2676 C CA . TRP B 1 153 ? 14.922 -22.922 -1.833 1 91.81 153 TRP B CA 1
ATOM 2677 C C . TRP B 1 153 ? 16.359 -22.406 -1.906 1 91.81 153 TRP B C 1
ATOM 2679 O O . TRP B 1 153 ? 16.609 -21.266 -2.273 1 91.81 153 TRP B O 1
ATOM 2689 N N . ARG B 1 154 ? 17.344 -23.25 -1.63 1 90.75 154 ARG B N 1
ATOM 2690 C CA . ARG B 1 154 ? 18.75 -22.891 -1.674 1 90.75 154 ARG B CA 1
ATOM 2691 C C . ARG B 1 154 ? 19.188 -22.547 -3.096 1 90.75 154 ARG B C 1
ATOM 2693 O O . ARG B 1 154 ? 20.219 -21.906 -3.299 1 90.75 154 ARG B O 1
ATOM 2700 N N . LEU B 1 155 ? 18.312 -22.938 -4.004 1 90.06 155 LEU B N 1
ATOM 2701 C CA . LEU B 1 155 ? 18.578 -22.609 -5.402 1 90.06 155 LEU B CA 1
ATOM 2702 C C . LEU B 1 155 ? 18.562 -21.109 -5.621 1 90.06 155 LEU B C 1
ATOM 2704 O O . LEU B 1 155 ? 19.172 -20.609 -6.574 1 90.06 155 LEU B O 1
ATOM 2708 N N . LEU B 1 156 ? 17.891 -20.406 -4.723 1 93.69 156 LEU B N 1
ATOM 2709 C CA . LEU B 1 156 ? 17.703 -18.969 -4.891 1 93.69 156 LEU B CA 1
ATOM 2710 C C . LEU B 1 156 ? 18.703 -18.188 -4.039 1 93.69 156 LEU B C 1
ATOM 2712 O O . LEU B 1 156 ? 18.844 -16.984 -4.203 1 93.69 156 LEU B O 1
ATOM 2716 N N . ALA B 1 157 ? 19.375 -18.875 -3.186 1 91.38 157 ALA B N 1
ATOM 2717 C CA . ALA B 1 157 ? 20.25 -18.234 -2.223 1 91.38 157 ALA B CA 1
ATOM 2718 C C . ALA B 1 157 ? 21.391 -17.484 -2.93 1 91.38 157 ALA B C 1
ATOM 2720 O O . ALA B 1 157 ? 22.094 -18.062 -3.762 1 91.38 157 ALA B O 1
ATOM 2721 N N . GLY B 1 158 ? 21.5 -16.219 -2.586 1 89.94 158 GLY B N 1
ATOM 2722 C CA . GLY B 1 158 ? 22.609 -15.422 -3.1 1 89.94 158 GLY B CA 1
ATOM 2723 C C . GLY B 1 158 ? 22.453 -15.07 -4.566 1 89.94 158 GLY B C 1
ATOM 2724 O O . GLY B 1 158 ? 23.344 -14.445 -5.152 1 89.94 158 GLY B O 1
ATOM 2725 N N . ARG B 1 159 ? 21.359 -15.469 -5.184 1 91.38 159 ARG B N 1
ATOM 2726 C CA . ARG B 1 159 ? 21.141 -15.164 -6.594 1 91.38 159 ARG B CA 1
ATOM 2727 C C . ARG B 1 159 ? 20.703 -13.719 -6.785 1 91.38 159 ARG B C 1
ATOM 2729 O O . ARG B 1 159 ? 19.938 -13.188 -5.969 1 91.38 159 ARG B O 1
ATOM 2736 N N . ASP B 1 160 ? 21.234 -13.219 -7.863 1 90.94 160 ASP B N 1
ATOM 2737 C CA . ASP B 1 160 ? 20.797 -11.891 -8.25 1 90.94 160 ASP B CA 1
ATOM 2738 C C . ASP B 1 160 ? 19.531 -11.961 -9.109 1 90.94 160 ASP B C 1
ATOM 2740 O O . ASP B 1 160 ? 19.609 -12.234 -10.312 1 90.94 160 ASP B O 1
ATOM 2744 N N . ILE B 1 161 ? 18.484 -11.734 -8.523 1 93.94 161 ILE B N 1
ATOM 2745 C CA . ILE B 1 161 ? 17.219 -11.672 -9.242 1 93.94 161 ILE B CA 1
ATOM 2746 C C . ILE B 1 161 ? 16.984 -10.242 -9.727 1 93.94 161 ILE B C 1
ATOM 2748 O O . ILE B 1 161 ? 16.859 -9.32 -8.922 1 93.94 161 ILE B O 1
ATOM 2752 N N . PRO B 1 162 ? 16.828 -10.047 -10.977 1 94.5 162 PRO B N 1
ATOM 2753 C CA . PRO B 1 162 ? 16.938 -8.703 -11.539 1 94.5 162 PRO B CA 1
ATOM 2754 C C . PRO B 1 162 ? 15.672 -7.871 -11.352 1 94.5 162 PRO B C 1
ATOM 2756 O O . PRO B 1 162 ? 15.555 -6.777 -11.914 1 94.5 162 PRO B O 1
ATOM 2759 N N . ARG B 1 163 ? 14.656 -8.367 -10.758 1 94.94 163 ARG B N 1
ATOM 2760 C CA . ARG B 1 163 ? 13.422 -7.691 -10.391 1 94.94 163 ARG B CA 1
ATOM 2761 C C . ARG B 1 163 ? 13 -8.047 -8.961 1 94.94 163 ARG B C 1
ATOM 2763 O O . ARG B 1 163 ? 13.398 -9.086 -8.438 1 94.94 163 ARG B O 1
ATOM 2770 N N . PRO B 1 164 ? 12.211 -7.094 -8.375 1 94.81 164 PRO B N 1
ATOM 2771 C CA . PRO B 1 164 ? 11.555 -7.566 -7.152 1 94.81 164 PRO B CA 1
ATOM 2772 C C . PRO B 1 164 ? 10.852 -8.906 -7.34 1 94.81 164 PRO B C 1
ATOM 2774 O O . PRO B 1 164 ? 10.359 -9.203 -8.43 1 94.81 164 PRO B O 1
ATOM 2777 N N . TRP B 1 165 ? 10.883 -9.727 -6.242 1 96.12 165 TRP B N 1
ATOM 2778 C CA . TRP B 1 165 ? 10.312 -11.055 -6.438 1 96.12 165 TRP B CA 1
ATOM 2779 C C . TRP B 1 165 ? 9.711 -11.586 -5.141 1 96.12 165 TRP B C 1
ATOM 2781 O O . TRP B 1 165 ? 10 -11.062 -4.059 1 96.12 165 TRP B O 1
ATOM 2791 N N . LEU B 1 166 ? 8.758 -12.555 -5.359 1 97.25 166 LEU B N 1
ATOM 2792 C CA . LEU B 1 166 ? 8.148 -13.305 -4.27 1 97.25 166 LEU B CA 1
ATOM 2793 C C . LEU B 1 166 ? 8.484 -14.789 -4.375 1 97.25 166 LEU B C 1
ATOM 2795 O O . LEU B 1 166 ? 8.562 -15.336 -5.477 1 97.25 166 LEU B O 1
ATOM 2799 N N . LEU B 1 167 ? 8.633 -15.367 -3.211 1 97.06 167 LEU B N 1
ATOM 2800 C CA . LEU B 1 167 ? 8.781 -16.812 -3.117 1 97.06 167 LEU B CA 1
ATOM 2801 C C . LEU B 1 167 ? 7.426 -17.484 -2.904 1 97.06 167 LEU B C 1
ATOM 2803 O O . LEU B 1 167 ? 6.637 -17.047 -2.059 1 97.06 167 LEU B O 1
ATOM 2807 N N . ALA B 1 168 ? 7.18 -18.469 -3.711 1 96.19 168 ALA B N 1
ATOM 2808 C CA . ALA B 1 168 ? 5.98 -19.297 -3.543 1 96.19 168 ALA B CA 1
ATOM 2809 C C . ALA B 1 168 ? 6.328 -20.781 -3.551 1 96.19 168 ALA B C 1
ATOM 2811 O O . ALA B 1 168 ? 7.508 -21.156 -3.543 1 96.19 168 ALA B O 1
ATOM 2812 N N . GLY B 1 169 ? 5.273 -21.609 -3.312 1 93 169 GLY B N 1
ATOM 2813 C CA . GLY B 1 169 ? 5.445 -23.062 -3.393 1 93 169 GLY B CA 1
ATOM 2814 C C . GLY B 1 169 ? 5.383 -23.75 -2.041 1 93 169 GLY B C 1
ATOM 2815 O O . GLY B 1 169 ? 6.406 -23.906 -1.375 1 93 169 GLY B O 1
ATOM 2816 N N . GLY B 1 170 ? 4.27 -24.188 -1.74 1 91.5 170 GLY B N 1
ATOM 2817 C CA . GLY B 1 170 ? 4.07 -25.062 -0.598 1 91.5 170 GLY B CA 1
ATOM 2818 C C . GLY B 1 170 ? 4.406 -24.406 0.727 1 91.5 170 GLY B C 1
ATOM 2819 O O . GLY B 1 170 ? 4.781 -25.078 1.687 1 91.5 170 GLY B O 1
ATOM 2820 N N . LEU B 1 171 ? 4.359 -23.172 0.855 1 94.44 171 LEU B N 1
ATOM 2821 C CA . LEU B 1 171 ? 4.688 -22.438 2.08 1 94.44 171 LEU B CA 1
ATOM 2822 C C . LEU B 1 171 ? 3.586 -22.609 3.121 1 94.44 171 LEU B C 1
ATOM 2824 O O . LEU B 1 171 ? 2.4 -22.594 2.781 1 94.44 171 LEU B O 1
ATOM 2828 N N . THR B 1 172 ? 3.982 -22.812 4.332 1 92.62 172 THR B N 1
ATOM 2829 C CA . THR B 1 172 ? 3.109 -22.922 5.496 1 92.62 172 THR B CA 1
ATOM 2830 C C . THR B 1 172 ? 3.68 -22.156 6.676 1 92.62 172 THR B C 1
ATOM 2832 O O . THR B 1 172 ? 4.816 -21.672 6.625 1 92.62 172 THR B O 1
ATOM 2835 N N . GLN B 1 173 ? 2.789 -22.062 7.645 1 92.62 173 GLN B N 1
ATOM 2836 C CA . GLN B 1 173 ? 3.26 -21.422 8.875 1 92.62 173 GLN B CA 1
ATOM 2837 C C . GLN B 1 173 ? 4.488 -22.141 9.422 1 92.62 173 GLN B C 1
ATOM 2839 O O . GLN B 1 173 ? 5.395 -21.5 9.961 1 92.62 173 GLN B O 1
ATOM 2844 N N . GLY B 1 174 ? 4.602 -23.375 9.219 1 92.81 174 GLY B N 1
ATOM 2845 C CA . GLY B 1 174 ? 5.652 -24.188 9.797 1 92.81 174 GLY B CA 1
ATOM 2846 C C . GLY B 1 174 ? 6.973 -24.078 9.055 1 92.81 174 GLY B C 1
ATOM 2847 O O . GLY B 1 174 ? 8.031 -24.375 9.617 1 92.81 174 GLY B O 1
ATOM 2848 N N . ASN B 1 175 ? 6.949 -23.641 7.82 1 94.12 175 ASN B N 1
ATOM 2849 C CA . ASN B 1 175 ? 8.195 -23.719 7.066 1 94.12 175 ASN B CA 1
ATOM 2850 C C . ASN B 1 175 ? 8.594 -22.344 6.508 1 94.12 175 ASN B C 1
ATOM 2852 O O . ASN B 1 175 ? 9.703 -22.172 6.008 1 94.12 175 ASN B O 1
ATOM 2856 N N . VAL B 1 176 ? 7.727 -21.391 6.684 1 95.38 176 VAL B N 1
ATOM 2857 C CA . VAL B 1 176 ? 7.906 -20.125 5.961 1 95.38 176 VAL B CA 1
ATOM 2858 C C . VAL B 1 176 ? 9.156 -19.406 6.469 1 95.38 176 VAL B C 1
ATOM 2860 O O . VAL B 1 176 ? 9.891 -18.812 5.688 1 95.38 176 VAL B O 1
ATOM 2863 N N . ALA B 1 177 ? 9.422 -19.469 7.688 1 93.44 177 ALA B N 1
ATOM 2864 C CA . ALA B 1 177 ? 10.594 -18.797 8.234 1 93.44 177 ALA B CA 1
ATOM 2865 C C . ALA B 1 177 ? 11.875 -19.359 7.637 1 93.44 177 ALA B C 1
ATOM 2867 O O . ALA B 1 177 ? 12.766 -18.594 7.23 1 93.44 177 ALA B O 1
ATOM 2868 N N . ALA B 1 178 ? 11.992 -20.625 7.609 1 93.19 178 ALA B N 1
ATOM 2869 C CA . ALA B 1 178 ? 13.156 -21.266 7.02 1 93.19 178 ALA B CA 1
ATOM 2870 C C . ALA B 1 178 ? 13.266 -20.953 5.531 1 93.19 178 ALA B C 1
ATOM 2872 O O . ALA B 1 178 ? 14.367 -20.703 5.023 1 93.19 178 ALA B O 1
ATOM 2873 N N . ALA B 1 179 ? 12.148 -20.984 4.852 1 94.62 179 ALA B N 1
ATOM 2874 C CA . ALA B 1 179 ? 12.109 -20.703 3.42 1 94.62 179 ALA B CA 1
ATOM 2875 C C . ALA B 1 179 ? 12.648 -19.297 3.123 1 94.62 179 ALA B C 1
ATOM 2877 O O . ALA B 1 179 ? 13.484 -19.125 2.234 1 94.62 179 ALA B O 1
ATOM 2878 N N . VAL B 1 180 ? 12.156 -18.344 3.863 1 94.94 180 VAL B N 1
ATOM 2879 C CA . VAL B 1 180 ? 12.57 -16.969 3.684 1 94.94 180 VAL B CA 1
ATOM 2880 C C . VAL B 1 180 ? 14.07 -16.828 3.918 1 94.94 180 VAL B C 1
ATOM 2882 O O . VAL B 1 180 ? 14.781 -16.219 3.119 1 94.94 180 VAL B O 1
ATOM 2885 N N . ARG B 1 181 ? 14.523 -17.422 4.93 1 93.12 181 ARG B N 1
ATOM 2886 C CA . ARG B 1 181 ? 15.938 -17.344 5.281 1 93.12 181 ARG B CA 1
ATOM 2887 C C . ARG B 1 181 ? 16.797 -18.031 4.227 1 93.12 181 ARG B C 1
ATOM 2889 O O . ARG B 1 181 ? 17.812 -17.469 3.785 1 93.12 181 ARG B O 1
ATOM 2896 N N . GLN B 1 182 ? 16.469 -19.172 3.842 1 93.75 182 GLN B N 1
ATOM 2897 C CA . GLN B 1 182 ? 17.266 -19.969 2.908 1 93.75 182 GLN B CA 1
ATOM 2898 C C . GLN B 1 182 ? 17.297 -19.328 1.525 1 93.75 182 GLN B C 1
ATOM 2900 O O . GLN B 1 182 ? 18.344 -19.312 0.867 1 93.75 182 GLN B O 1
ATOM 2905 N N . ALA B 1 183 ? 16.172 -18.797 1.13 1 94.69 183 ALA B N 1
ATOM 2906 C CA . ALA B 1 183 ? 16.062 -18.234 -0.215 1 94.69 183 ALA B CA 1
ATOM 2907 C C . ALA B 1 183 ? 16.562 -16.797 -0.249 1 94.69 183 ALA B C 1
ATOM 2909 O O . ALA B 1 183 ? 16.891 -16.266 -1.317 1 94.69 183 ALA B O 1
ATOM 2910 N N . GLY B 1 184 ? 16.609 -16.203 0.957 1 93.62 184 GLY B N 1
ATOM 2911 C CA . GLY B 1 184 ? 16.812 -14.758 0.964 1 93.62 184 GLY B CA 1
ATOM 2912 C C . GLY B 1 184 ? 15.68 -13.992 0.31 1 93.62 184 GLY B C 1
ATOM 2913 O O . GLY B 1 184 ? 15.922 -13.016 -0.408 1 93.62 184 GLY B O 1
ATOM 2914 N N . ALA B 1 185 ? 14.469 -14.406 0.557 1 95 185 ALA B N 1
ATOM 2915 C CA . ALA B 1 185 ? 13.312 -13.891 -0.169 1 95 185 ALA B CA 1
ATOM 2916 C C . ALA B 1 185 ? 12.867 -12.547 0.399 1 95 185 ALA B C 1
ATOM 2918 O O . ALA B 1 185 ? 12.688 -12.406 1.611 1 95 185 ALA B O 1
ATOM 2919 N N . PRO B 1 186 ? 12.672 -11.594 -0.494 1 93.06 186 PRO B N 1
ATOM 2920 C CA . PRO B 1 186 ? 12.156 -10.305 -0.031 1 93.06 186 PRO B CA 1
ATOM 2921 C C . PRO B 1 186 ? 10.656 -10.336 0.246 1 93.06 186 PRO B C 1
ATOM 2923 O O . PRO B 1 186 ? 10.117 -9.406 0.851 1 93.06 186 PRO B O 1
ATOM 2926 N N . GLY B 1 187 ? 9.984 -11.352 -0.185 1 95.69 187 GLY B N 1
ATOM 2927 C CA . GLY B 1 187 ? 8.555 -11.547 0.016 1 95.69 187 GLY B CA 1
ATOM 2928 C C . GLY B 1 187 ? 8.102 -12.969 -0.254 1 95.69 187 GLY B C 1
ATOM 2929 O O . GLY B 1 187 ? 8.844 -13.766 -0.834 1 95.69 187 GLY B O 1
ATOM 2930 N N . VAL B 1 188 ? 6.879 -13.227 0.232 1 97.12 188 VAL B N 1
ATOM 2931 C CA . VAL B 1 188 ? 6.328 -14.57 0.062 1 97.12 188 VAL B CA 1
ATOM 2932 C C . VAL B 1 188 ? 4.902 -14.477 -0.475 1 97.12 188 VAL B C 1
ATOM 2934 O O . VAL B 1 188 ? 4.207 -13.484 -0.247 1 97.12 188 VAL B O 1
ATOM 2937 N N . ASP B 1 189 ? 4.539 -15.508 -1.264 1 97.19 189 ASP B N 1
ATOM 2938 C CA . ASP B 1 189 ? 3.188 -15.695 -1.779 1 97.19 189 ASP B CA 1
ATOM 2939 C C . ASP B 1 189 ? 2.588 -17.016 -1.289 1 97.19 189 ASP B C 1
ATOM 2941 O O . ASP B 1 189 ? 3.107 -18.078 -1.596 1 97.19 189 ASP B O 1
ATOM 2945 N N . LEU B 1 190 ? 1.461 -16.891 -0.548 1 95.25 190 LEU B N 1
ATOM 2946 C CA . LEU B 1 190 ? 0.823 -18.062 0.012 1 95.25 190 LEU B CA 1
ATOM 2947 C C . LEU B 1 190 ? -0.543 -18.297 -0.624 1 95.25 190 LEU B C 1
ATOM 2949 O O . LEU B 1 190 ? -1.258 -17.344 -0.939 1 95.25 190 LEU B O 1
ATOM 2953 N N . SER B 1 191 ? -0.823 -19.594 -0.697 1 95.31 191 SER B N 1
ATOM 2954 C CA . SER B 1 191 ? -2.139 -19.984 -1.193 1 95.31 191 SER B CA 1
ATOM 2955 C C . SER B 1 191 ? -2.695 -21.172 -0.406 1 95.31 191 SER B C 1
ATOM 2957 O O . SER B 1 191 ? -3.324 -20.984 0.638 1 95.31 191 SER B O 1
ATOM 2959 N N . SER B 1 192 ? -2.24 -22.359 -0.723 1 92.62 192 SER B N 1
ATOM 2960 C CA . SER B 1 192 ? -2.812 -23.562 -0.129 1 92.62 192 SER B CA 1
ATOM 2961 C C . SER B 1 192 ? -2.453 -23.672 1.35 1 92.62 192 SER B C 1
ATOM 2963 O O . SER B 1 192 ? -3.199 -24.281 2.131 1 92.62 192 SER B O 1
ATOM 2965 N N . GLY B 1 193 ? -1.421 -23.125 1.84 1 94.19 193 GLY B N 1
ATOM 2966 C CA . GLY B 1 193 ? -0.913 -23.266 3.195 1 94.19 193 GLY B CA 1
ATOM 2967 C C . GLY B 1 193 ? -1.775 -22.578 4.234 1 94.19 193 GLY B C 1
ATOM 2968 O O . GLY B 1 193 ? -1.595 -22.781 5.434 1 94.19 193 GLY B O 1
ATOM 2969 N N . VAL B 1 194 ? -2.746 -21.844 3.754 1 96.88 194 VAL B N 1
ATOM 2970 C CA . VAL B 1 194 ? -3.602 -21.141 4.707 1 96.88 194 VAL B CA 1
ATOM 2971 C C . VAL B 1 194 ? -5.066 -21.484 4.445 1 96.88 194 VAL B C 1
ATOM 2973 O O . VAL B 1 194 ? -5.957 -20.672 4.68 1 96.88 194 VAL B O 1
ATOM 2976 N N . GLU B 1 195 ? -5.273 -22.641 3.928 1 96.69 195 GLU B N 1
ATOM 2977 C CA . GLU B 1 195 ? -6.617 -23.125 3.613 1 96.69 195 GLU B CA 1
ATOM 2978 C C . GLU B 1 195 ? -7.09 -24.141 4.641 1 96.69 195 GLU B C 1
ATOM 2980 O O . GLU B 1 195 ? -6.309 -24.984 5.082 1 96.69 195 GLU B O 1
ATOM 2985 N N . ARG B 1 196 ? -8.344 -24.062 5.047 1 95.69 196 ARG B N 1
ATOM 2986 C CA . ARG B 1 196 ? -8.938 -25.094 5.879 1 95.69 196 ARG B CA 1
ATOM 2987 C C . ARG B 1 196 ? -9.445 -26.266 5.031 1 95.69 196 ARG B C 1
ATOM 2989 O O . ARG B 1 196 ? -9.578 -27.391 5.523 1 95.69 196 ARG B O 1
ATOM 2996 N N . ALA B 1 197 ? -9.883 -26 3.84 1 95.06 197 ALA B N 1
ATOM 2997 C CA . ALA B 1 197 ? -10.211 -26.938 2.762 1 95.06 197 ALA B CA 1
ATOM 2998 C C . ALA B 1 197 ? -9.758 -26.391 1.41 1 95.06 197 ALA B C 1
ATOM 3000 O O . ALA B 1 197 ? -9.555 -25.188 1.258 1 95.06 197 ALA B O 1
ATOM 3001 N N . ARG B 1 198 ? -9.562 -27.297 0.544 1 93.12 198 ARG B N 1
ATOM 3002 C CA . ARG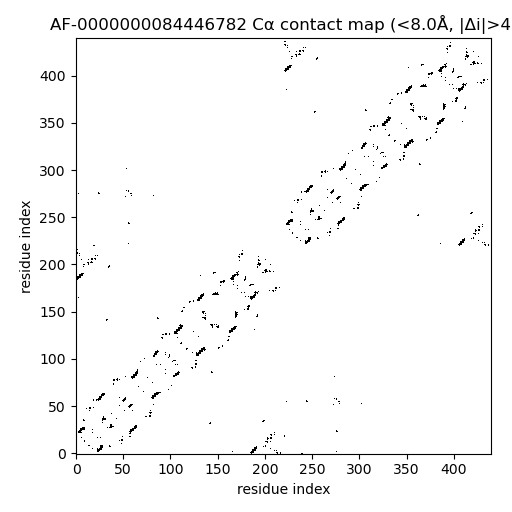 B 1 198 ? -9.055 -26.875 -0.758 1 93.12 198 ARG B CA 1
ATOM 3003 C C . ARG B 1 198 ? -9.875 -25.734 -1.331 1 93.12 198 ARG B C 1
ATOM 3005 O O . ARG B 1 198 ? -11.078 -25.875 -1.558 1 93.12 198 ARG B O 1
ATOM 3012 N N . GLY B 1 199 ? -9.305 -24.562 -1.486 1 94.88 199 GLY B N 1
ATOM 3013 C CA . GLY B 1 199 ? -9.961 -23.406 -2.061 1 94.88 199 GLY B CA 1
ATOM 3014 C C . GLY B 1 199 ? -10.664 -22.547 -1.027 1 94.88 199 GLY B C 1
ATOM 3015 O O . GLY B 1 199 ? -11.234 -21.5 -1.361 1 94.88 199 GLY B O 1
ATOM 3016 N N . VAL B 1 200 ? -10.594 -22.969 0.17 1 96.62 200 VAL B N 1
ATOM 3017 C CA . VAL B 1 200 ? -11.258 -22.234 1.234 1 96.62 200 VAL B CA 1
ATOM 3018 C C . VAL B 1 200 ? -10.227 -21.734 2.244 1 96.62 200 VAL B C 1
ATOM 3020 O O . VAL B 1 200 ? -9.688 -22.516 3.027 1 96.62 200 VAL B O 1
ATOM 3023 N N . LYS B 1 201 ? -10.047 -20.453 2.244 1 97.75 201 LYS B N 1
ATOM 3024 C CA . LYS B 1 201 ? -9.062 -19.859 3.148 1 97.75 201 LYS B CA 1
ATOM 3025 C C . LYS B 1 201 ? -9.539 -19.922 4.598 1 97.75 201 LYS B C 1
ATOM 3027 O O . LYS B 1 201 ? -10.742 -19.953 4.855 1 97.75 201 LYS B O 1
ATOM 3032 N N . ASP B 1 202 ? -8.633 -20.016 5.457 1 97.94 202 ASP B N 1
ATOM 3033 C CA . ASP B 1 202 ? -8.875 -19.938 6.895 1 97.94 202 ASP B CA 1
ATOM 3034 C C . ASP B 1 202 ? -8.328 -18.641 7.477 1 97.94 202 ASP B C 1
ATOM 3036 O O . ASP B 1 202 ? -7.117 -18.438 7.527 1 97.94 202 ASP B O 1
ATOM 3040 N N . PRO B 1 203 ? -9.258 -17.766 7.953 1 97.75 203 PRO B N 1
ATOM 3041 C CA . PRO B 1 203 ? -8.828 -16.469 8.469 1 97.75 203 PRO B CA 1
ATOM 3042 C C . PRO B 1 203 ? -7.777 -16.578 9.57 1 97.75 203 PRO B C 1
ATOM 3044 O O . PRO B 1 203 ? -6.84 -15.789 9.625 1 97.75 203 PRO B O 1
ATOM 3047 N N . ALA B 1 204 ? -7.941 -17.562 10.398 1 97 204 ALA B N 1
ATOM 3048 C CA . ALA B 1 204 ? -6.996 -17.734 11.5 1 97 204 ALA B CA 1
ATOM 3049 C C . ALA B 1 204 ? -5.613 -18.125 10.977 1 97 204 ALA B C 1
ATOM 3051 O O . ALA B 1 204 ? -4.598 -17.672 11.508 1 97 204 ALA B O 1
ATOM 3052 N N . LEU B 1 205 ? -5.605 -18.938 10.008 1 97.06 205 LEU B N 1
ATOM 3053 C CA . LEU B 1 205 ? -4.332 -19.344 9.422 1 97.06 205 LEU B CA 1
ATOM 3054 C C . LEU B 1 205 ? -3.664 -18.172 8.711 1 97.06 205 LEU B C 1
ATOM 3056 O O . LEU B 1 205 ? -2.441 -18.016 8.766 1 97.06 205 LEU B O 1
ATOM 3060 N N . ILE B 1 206 ? -4.438 -17.328 8.07 1 97.44 206 ILE B N 1
ATOM 3061 C CA . ILE B 1 206 ? -3.904 -16.141 7.418 1 97.44 206 ILE B CA 1
ATOM 3062 C C . ILE B 1 206 ? -3.236 -15.242 8.453 1 97.44 206 ILE B C 1
ATOM 3064 O O . ILE B 1 206 ? -2.084 -14.836 8.281 1 97.44 206 ILE B O 1
ATOM 3068 N N . ALA B 1 207 ? -3.932 -15.016 9.477 1 95.5 207 ALA B N 1
ATOM 3069 C CA . ALA B 1 207 ? -3.418 -14.148 10.531 1 95.5 207 ALA B CA 1
ATOM 3070 C C . ALA B 1 207 ? -2.135 -14.711 11.133 1 95.5 207 ALA B C 1
ATOM 3072 O O . ALA B 1 207 ? -1.147 -13.992 11.297 1 95.5 207 ALA B O 1
ATOM 3073 N N . ALA B 1 208 ? -2.145 -15.953 11.422 1 94.75 208 ALA B N 1
ATOM 3074 C CA . ALA B 1 208 ? -0.998 -16.609 12.039 1 94.75 208 ALA B CA 1
ATOM 3075 C C . ALA B 1 208 ? 0.213 -16.594 11.109 1 94.75 208 ALA B C 1
ATOM 3077 O O . ALA B 1 208 ? 1.342 -16.375 11.555 1 94.75 208 ALA B O 1
ATOM 3078 N N . PHE B 1 209 ? -0.058 -16.859 9.906 1 94.81 209 PHE B N 1
ATOM 3079 C CA . PHE B 1 209 ? 1.016 -16.875 8.922 1 94.81 209 PHE B CA 1
ATOM 3080 C C . PHE B 1 209 ? 1.684 -15.516 8.828 1 94.81 209 PHE B C 1
ATOM 3082 O O . PHE B 1 209 ? 2.91 -15.406 8.906 1 94.81 209 PHE B O 1
ATOM 3089 N N . VAL B 1 210 ? 0.891 -14.477 8.633 1 93.94 210 VAL B N 1
ATOM 3090 C CA . VAL B 1 210 ? 1.412 -13.117 8.492 1 93.94 210 VAL B CA 1
ATOM 3091 C C . VAL B 1 210 ? 2.217 -12.742 9.727 1 93.94 210 VAL B C 1
ATOM 3093 O O . VAL B 1 210 ? 3.307 -12.172 9.617 1 93.94 210 VAL B O 1
ATOM 3096 N N . GLN B 1 211 ? 1.747 -13.109 10.844 1 91.25 211 GLN B N 1
ATOM 3097 C CA . GLN B 1 211 ? 2.455 -12.844 12.086 1 91.25 211 GLN B CA 1
ATOM 3098 C C . GLN B 1 211 ? 3.807 -13.547 12.117 1 91.25 211 GLN B C 1
ATOM 3100 O O . GLN B 1 211 ? 4.809 -12.969 12.531 1 91.25 211 GLN B O 1
ATOM 3105 N N . THR B 1 212 ? 3.805 -14.742 11.695 1 93.06 212 THR B N 1
ATOM 3106 C CA . THR B 1 212 ? 5.035 -15.531 11.68 1 93.06 212 THR B CA 1
ATOM 3107 C C . THR B 1 212 ? 6.078 -14.883 10.773 1 93.06 212 THR B C 1
ATOM 3109 O O . THR B 1 212 ? 7.25 -14.781 11.141 1 93.06 212 THR B O 1
ATOM 3112 N N . VAL B 1 213 ? 5.68 -14.477 9.648 1 93.19 213 VAL B N 1
ATOM 3113 C CA . VAL B 1 213 ? 6.586 -13.836 8.711 1 93.19 213 VAL B CA 1
ATOM 3114 C C . VAL B 1 213 ? 7.141 -12.547 9.32 1 93.19 213 VAL B C 1
ATOM 3116 O O . VAL B 1 213 ? 8.328 -12.25 9.18 1 93.19 213 VAL B O 1
ATOM 3119 N N . ARG B 1 214 ? 6.316 -11.859 10.016 1 87.25 214 ARG B N 1
ATOM 3120 C CA . ARG B 1 214 ? 6.711 -10.586 10.617 1 87.25 214 ARG B CA 1
ATOM 3121 C C . ARG B 1 214 ? 7.707 -10.812 11.75 1 87.25 214 ARG B C 1
ATOM 3123 O O . ARG B 1 214 ? 8.633 -10.016 11.93 1 87.25 214 ARG B O 1
ATOM 3130 N N . GLU B 1 215 ? 7.516 -11.789 12.453 1 83.75 215 GLU B N 1
ATOM 3131 C CA . GLU B 1 215 ? 8.383 -12.086 13.594 1 83.75 215 GLU B CA 1
ATOM 3132 C C . GLU B 1 215 ? 9.719 -12.664 13.125 1 83.75 215 GLU B C 1
ATOM 3134 O O . GLU B 1 215 ? 10.734 -12.516 13.812 1 83.75 215 GLU B O 1
ATOM 3139 N N . GLY B 1 216 ? 9.672 -13.508 12.164 1 72.06 216 GLY B N 1
ATOM 3140 C CA . GLY B 1 216 ? 10.906 -14.055 11.625 1 72.06 216 GLY B CA 1
ATOM 3141 C C . GLY B 1 216 ? 11.82 -13 11.031 1 72.06 216 GLY B C 1
ATOM 3142 O O . GLY B 1 216 ? 13.039 -13.188 10.969 1 72.06 216 GLY B O 1
ATOM 3143 N N . GLY B 1 217 ? 11.367 -12.039 10.43 1 58.88 217 GLY B N 1
ATOM 3144 C CA . GLY B 1 217 ? 12.141 -10.922 9.922 1 58.88 217 GLY B CA 1
ATOM 3145 C C . GLY B 1 217 ? 12.797 -10.102 11.023 1 58.88 217 GLY B C 1
ATOM 3146 O O . GLY B 1 217 ? 13.773 -9.391 10.781 1 58.88 217 GLY B O 1
ATOM 3147 N N . ARG B 1 218 ? 12.18 -10.102 12.25 1 51.34 218 ARG B N 1
ATOM 3148 C CA . ARG B 1 218 ? 12.727 -9.367 13.391 1 51.34 218 ARG B CA 1
ATOM 3149 C C . ARG B 1 218 ? 13.914 -10.109 14 1 51.34 218 ARG B C 1
ATOM 3151 O O . ARG B 1 218 ? 14.82 -9.492 14.562 1 51.34 218 ARG B O 1
ATOM 3158 N N . ALA B 1 219 ? 13.984 -11.406 14.18 1 43.34 219 ALA B N 1
ATOM 3159 C CA . ALA B 1 219 ? 15.008 -12.203 14.844 1 43.34 219 ALA B CA 1
ATOM 3160 C C . ALA B 1 219 ? 16.266 -12.297 14 1 43.34 219 ALA B C 1
ATOM 3162 O O . ALA B 1 219 ? 17.281 -12.852 14.438 1 43.34 219 ALA B O 1
ATOM 3163 N N . GLY B 1 220 ? 16.281 -11.969 12.875 1 32.62 220 GLY B N 1
ATOM 3164 C CA . GLY B 1 220 ? 17.578 -12.016 12.211 1 32.62 220 GLY B CA 1
ATOM 3165 C C . GLY B 1 220 ? 18.312 -10.695 12.281 1 32.62 220 GLY B C 1
ATOM 3166 O O . GLY B 1 220 ? 17.703 -9.633 12.367 1 32.62 220 GLY B O 1
#